Protein AF-A0AAU7QIR8-F1 (afdb_monomer_lite)

Sequence (376 aa):
MADLKSFVPMTGRGAFDVTHVDGTGFMTITVKVFANYENRPVEGVSWNRQDIMRFEAGAKAAVREHWDGKFFLVNRKKNPTPRVSVLFNVHFVTTRSEATVIMNVPRYSSAYGPGGLARCDSYVGLSQIDTGNIAAQSSAMVHSESTGLINVKLTEAGNVSRDERCRISALFLPLGLNAIALDPYGTLTPQLKVALANLSLRIKTGTPSRPLVPLIVKARYNTGMGASAGKVVKQMRAVRDQLIAFGVRNPVSVDPLPVNDLGLSNAGFIELECDLTFETRFDDDMWMNIFAHEYGHMLGLPDEYDAPPAPTDRSSKAIAINRFCAMCDVHKAAKPPMGMMTTSIMCKGRDILPCHMLPALEAIIRITNEEGWTVG

Organism: NCBI:txid3158582

Structure (mmCIF, N/CA/C/O backbone):
data_AF-A0AAU7QIR8-F1
#
_entry.id   AF-A0AAU7QIR8-F1
#
loop_
_atom_site.group_PDB
_atom_site.id
_atom_site.type_symbol
_atom_site.label_atom_id
_atom_site.label_alt_id
_atom_site.label_comp_id
_atom_site.label_asym_id
_atom_site.label_entity_id
_atom_site.label_seq_id
_atom_site.pdbx_PDB_ins_code
_atom_site.Cartn_x
_atom_site.Cartn_y
_atom_site.Cartn_z
_atom_site.occupancy
_atom_site.B_iso_or_equiv
_atom_site.auth_seq_id
_atom_site.auth_comp_id
_atom_site.auth_asym_id
_atom_site.auth_atom_id
_atom_site.pdbx_PDB_model_num
ATOM 1 N N . MET A 1 1 ? 5.326 -8.349 27.333 1.00 66.69 1 MET A N 1
ATOM 2 C CA . MET A 1 1 ? 4.210 -8.526 26.382 1.00 66.69 1 MET A CA 1
ATOM 3 C C . MET A 1 1 ? 3.103 -7.614 26.846 1.00 66.69 1 MET A C 1
ATOM 5 O O . MET A 1 1 ? 2.660 -7.761 27.978 1.00 66.69 1 MET A O 1
ATOM 9 N N . ALA A 1 2 ? 2.756 -6.631 26.029 1.00 81.00 2 ALA A N 1
ATOM 10 C CA . ALA A 1 2 ? 1.713 -5.666 26.323 1.00 81.00 2 ALA A CA 1
ATOM 11 C C . ALA A 1 2 ? 0.587 -5.836 25.307 1.00 81.00 2 ALA A C 1
ATOM 13 O O . ALA A 1 2 ? 0.845 -5.940 24.105 1.00 81.00 2 ALA A O 1
ATOM 14 N N . ASP A 1 3 ? -0.641 -5.858 25.816 1.00 87.38 3 ASP A N 1
ATOM 15 C CA . ASP A 1 3 ? -1.848 -6.053 25.027 1.00 87.38 3 ASP A CA 1
ATOM 16 C C . ASP A 1 3 ? -2.772 -4.841 25.181 1.00 87.38 3 ASP A C 1
ATOM 18 O O . ASP A 1 3 ? -3.132 -4.461 26.296 1.00 87.38 3 ASP A O 1
ATOM 22 N N . LEU A 1 4 ? -3.209 -4.272 24.059 1.00 88.50 4 LEU A N 1
ATOM 23 C CA . LEU A 1 4 ? -4.384 -3.405 24.008 1.00 88.50 4 LEU A CA 1
ATOM 24 C C . LEU A 1 4 ? -5.536 -4.206 23.416 1.00 88.50 4 LEU A C 1
ATOM 26 O O . LEU A 1 4 ? -5.425 -4.739 22.315 1.00 88.50 4 LEU A O 1
ATOM 30 N N . LYS A 1 5 ? -6.647 -4.299 24.140 1.00 88.75 5 LYS A N 1
ATOM 31 C CA . LYS A 1 5 ? -7.866 -4.946 23.647 1.00 88.75 5 LYS A CA 1
ATOM 32 C C . LYS A 1 5 ? -8.836 -3.895 23.137 1.00 88.75 5 LYS A C 1
ATOM 34 O O . LYS A 1 5 ? -8.987 -2.857 23.779 1.00 88.75 5 LYS A O 1
ATOM 39 N N . SER A 1 6 ? -9.477 -4.179 22.005 1.00 84.81 6 SER A N 1
ATOM 40 C CA . SER A 1 6 ? -10.502 -3.304 21.415 1.00 84.81 6 SER A CA 1
ATOM 41 C C . SER A 1 6 ? -10.032 -1.851 21.247 1.00 84.81 6 SER A C 1
ATOM 43 O O . SER A 1 6 ? -10.766 -0.910 21.547 1.00 84.81 6 SER A O 1
ATOM 45 N N . PHE A 1 7 ? -8.782 -1.652 20.823 1.00 88.50 7 PHE A N 1
ATOM 46 C CA . PHE A 1 7 ? -8.237 -0.323 20.589 1.00 88.50 7 PHE A CA 1
ATOM 47 C C . PHE A 1 7 ? -9.007 0.365 19.459 1.00 88.50 7 PHE A C 1
ATOM 49 O O . PHE A 1 7 ? -9.202 -0.213 18.389 1.00 88.50 7 PHE A O 1
ATOM 56 N N . VAL A 1 8 ? -9.411 1.609 19.713 1.00 87.06 8 VAL A N 1
ATOM 57 C CA . VAL A 1 8 ? -10.067 2.487 18.743 1.00 87.06 8 VAL A CA 1
ATOM 58 C C . VAL A 1 8 ? -9.131 3.671 18.479 1.00 87.06 8 VAL A C 1
ATOM 60 O O . VAL A 1 8 ? -8.804 4.388 19.433 1.00 87.06 8 VAL A O 1
ATOM 63 N N . PRO A 1 9 ? -8.683 3.883 17.230 1.00 85.94 9 PRO A N 1
ATOM 64 C CA . PRO A 1 9 ? -7.828 5.013 16.871 1.00 85.94 9 PRO A CA 1
ATOM 65 C C . PRO A 1 9 ? -8.576 6.353 16.948 1.00 85.94 9 PRO A C 1
ATOM 67 O O . PRO A 1 9 ? -9.805 6.398 17.047 1.00 85.94 9 PRO A O 1
ATOM 70 N N . MET A 1 10 ? -7.853 7.471 16.843 1.00 83.81 10 MET A N 1
ATOM 71 C CA . MET A 1 10 ? -8.402 8.840 16.914 1.00 83.81 10 MET A CA 1
ATOM 72 C C . MET A 1 10 ? -9.482 9.127 15.860 1.00 83.81 10 MET A C 1
ATOM 74 O O . MET A 1 10 ? -10.329 10.006 16.041 1.00 83.81 10 MET A O 1
ATOM 78 N N . THR A 1 11 ? -9.522 8.350 14.776 1.00 77.25 11 THR A N 1
ATOM 79 C CA . THR A 1 11 ? -10.623 8.397 13.803 1.00 77.25 11 THR A CA 1
ATOM 80 C C . THR A 1 11 ? -11.988 8.123 14.455 1.00 77.25 11 THR A C 1
ATOM 82 O O . THR A 1 11 ? -13.030 8.536 13.937 1.00 77.25 11 THR A O 1
ATOM 85 N N . GLY A 1 12 ? -12.002 7.472 15.623 1.00 74.94 12 GLY A N 1
ATOM 86 C CA . GLY A 1 12 ? -13.201 7.022 16.322 1.00 74.94 12 GLY A CA 1
ATOM 87 C C . GLY A 1 12 ? -13.949 5.939 15.547 1.00 74.94 12 GLY A C 1
ATOM 88 O O . GLY A 1 12 ? -15.155 5.788 15.733 1.00 74.94 12 GLY A O 1
ATOM 89 N N . ARG A 1 13 ? -13.246 5.253 14.638 1.00 74.12 13 ARG A N 1
ATOM 90 C CA . ARG A 1 13 ? -13.725 4.150 13.805 1.00 74.12 13 ARG A CA 1
ATOM 91 C C . ARG A 1 13 ? -12.711 3.017 13.819 1.00 74.12 13 ARG A C 1
ATOM 93 O O . ARG A 1 13 ? -11.522 3.253 14.002 1.00 74.12 13 ARG A O 1
ATOM 100 N N . GLY A 1 14 ? -13.189 1.811 13.534 1.00 74.31 14 GLY A N 1
ATOM 101 C CA . GLY A 1 14 ? -12.384 0.602 13.645 1.00 74.31 14 GLY A CA 1
ATOM 102 C C . GLY A 1 14 ? -12.238 0.141 15.093 1.00 74.31 14 GLY A C 1
ATOM 103 O O . GLY A 1 14 ? -12.478 0.898 16.033 1.00 74.31 14 GLY A O 1
ATOM 104 N N . ALA A 1 15 ? -11.893 -1.129 15.262 1.00 80.94 15 ALA A N 1
ATOM 105 C CA . ALA A 1 15 ? -11.642 -1.732 16.563 1.00 80.94 15 ALA A CA 1
ATOM 106 C C . ALA A 1 15 ? -10.760 -2.965 16.378 1.00 80.94 15 ALA A C 1
ATOM 108 O O . ALA A 1 15 ? -11.101 -3.870 15.613 1.00 80.94 15 ALA A O 1
ATOM 109 N N . PHE A 1 16 ? -9.625 -3.004 17.069 1.00 89.06 16 PHE A N 1
ATOM 110 C CA . PHE A 1 16 ? -8.694 -4.120 16.947 1.00 89.06 16 PHE A CA 1
ATOM 111 C C . PHE A 1 16 ? -7.899 -4.361 18.224 1.00 89.06 16 PHE A C 1
ATOM 113 O O . PHE A 1 16 ? -7.647 -3.459 19.020 1.00 89.06 16 PHE A O 1
ATOM 120 N N . ASP A 1 17 ? -7.493 -5.609 18.417 1.00 91.81 17 ASP A N 1
ATOM 121 C CA . ASP A 1 17 ? -6.538 -5.962 19.454 1.00 91.81 17 ASP A CA 1
ATOM 122 C C . ASP A 1 17 ? -5.122 -5.694 18.948 1.00 91.81 17 ASP A C 1
ATOM 124 O O . ASP A 1 17 ? -4.817 -5.895 17.770 1.00 91.81 17 ASP A O 1
ATOM 128 N N . VAL A 1 18 ? -4.241 -5.299 19.855 1.00 93.88 18 VAL A N 1
ATOM 129 C CA . VAL A 1 18 ? -2.826 -5.105 19.578 1.00 93.88 18 VAL A CA 1
ATOM 130 C C . VAL A 1 18 ? -2.017 -5.868 20.599 1.00 93.88 18 VAL A C 1
ATOM 132 O O . VAL A 1 18 ? -2.213 -5.690 21.797 1.00 93.88 18 VAL A O 1
ATOM 135 N N . THR A 1 19 ? -1.088 -6.679 20.117 1.00 94.19 19 THR A N 1
ATOM 136 C CA . THR A 1 19 ? -0.117 -7.388 20.945 1.00 94.19 19 THR A CA 1
ATOM 137 C C . THR A 1 19 ? 1.276 -6.948 20.533 1.00 94.19 19 THR A C 1
ATOM 139 O O . THR A 1 19 ? 1.659 -7.073 19.369 1.00 94.19 19 THR A O 1
ATOM 142 N N . HIS A 1 20 ? 2.046 -6.441 21.490 1.00 90.06 20 HIS A N 1
ATOM 143 C CA . HIS A 1 20 ? 3.440 -6.061 21.297 1.00 90.06 20 HIS A CA 1
ATOM 144 C C . HIS A 1 20 ? 4.324 -6.814 22.288 1.00 90.06 20 HIS A C 1
ATOM 146 O O . HIS A 1 20 ? 4.060 -6.859 23.496 1.00 90.06 20 HIS A O 1
ATOM 152 N N . VAL A 1 21 ? 5.395 -7.417 21.779 1.00 82.19 21 VAL A N 1
ATOM 153 C CA . VAL A 1 21 ? 6.392 -8.086 22.612 1.00 82.19 21 VAL A CA 1
ATOM 154 C C . VAL A 1 21 ? 7.698 -7.317 22.493 1.00 82.19 21 VAL A C 1
ATOM 156 O O . VAL A 1 21 ? 8.381 -7.393 21.470 1.00 82.19 21 VAL A O 1
ATOM 159 N N . ASP A 1 22 ? 8.041 -6.581 23.550 1.00 78.50 22 ASP A N 1
ATOM 160 C CA . ASP A 1 22 ? 9.278 -5.803 23.610 1.00 78.50 22 ASP A CA 1
ATOM 161 C C . ASP A 1 22 ? 10.494 -6.668 23.260 1.00 78.50 22 ASP A C 1
ATOM 163 O O . ASP A 1 22 ? 10.603 -7.825 23.669 1.00 78.50 22 ASP A O 1
ATOM 167 N N . GLY A 1 23 ? 11.404 -6.108 22.464 1.00 75.12 23 GLY A N 1
ATOM 168 C CA . GLY A 1 23 ? 12.628 -6.788 22.034 1.00 75.12 23 GLY A CA 1
ATOM 169 C C . GLY A 1 23 ? 12.464 -7.777 20.875 1.00 75.12 23 GLY A C 1
ATOM 170 O O . GLY A 1 23 ? 13.468 -8.150 20.279 1.00 75.12 23 GLY A O 1
ATOM 171 N N . THR A 1 24 ? 11.240 -8.160 20.488 1.00 80.56 24 THR A N 1
ATOM 172 C CA . THR A 1 24 ? 11.031 -9.035 19.313 1.00 80.56 24 THR A CA 1
ATOM 173 C C . THR A 1 24 ? 11.074 -8.280 17.988 1.00 80.56 24 THR A C 1
ATOM 175 O O . THR A 1 24 ? 11.325 -8.879 16.949 1.00 80.56 24 THR A O 1
ATOM 178 N N . GLY A 1 25 ? 10.826 -6.966 18.015 1.00 87.25 25 GLY A N 1
ATOM 179 C CA . GLY A 1 25 ? 10.686 -6.157 16.804 1.00 87.25 25 GLY A CA 1
ATOM 180 C C . GLY A 1 25 ? 9.365 -6.387 16.065 1.00 87.25 25 GLY A C 1
ATOM 181 O O . GLY A 1 25 ? 9.260 -6.008 14.899 1.00 87.25 25 GLY A O 1
ATOM 182 N N . PHE A 1 26 ? 8.361 -6.984 16.719 1.00 91.00 26 PHE A N 1
ATOM 183 C CA . PHE A 1 26 ? 7.050 -7.243 16.127 1.00 91.00 26 PHE A CA 1
ATOM 184 C C . PHE A 1 26 ? 5.901 -6.714 16.988 1.00 91.00 26 PHE A C 1
ATOM 186 O O . PHE A 1 26 ? 5.868 -6.861 18.212 1.00 91.00 26 PHE A O 1
ATOM 193 N N . MET A 1 27 ? 4.919 -6.142 16.301 1.00 93.31 27 MET A N 1
ATOM 194 C CA . MET A 1 27 ? 3.587 -5.842 16.807 1.00 93.31 27 MET A CA 1
ATOM 195 C C . MET A 1 27 ? 2.583 -6.595 15.939 1.00 93.31 27 MET A C 1
ATOM 197 O O . MET A 1 27 ? 2.715 -6.614 14.720 1.00 93.31 27 MET A O 1
ATOM 201 N N . THR A 1 28 ? 1.563 -7.189 16.551 1.00 94.69 28 THR A N 1
ATOM 202 C CA . THR A 1 28 ? 0.447 -7.807 15.830 1.00 94.69 28 THR A CA 1
ATOM 203 C C . THR A 1 28 ? -0.824 -7.011 16.061 1.00 94.69 28 THR A C 1
ATOM 205 O O . THR A 1 28 ? -1.205 -6.790 17.209 1.00 94.69 28 THR A O 1
ATOM 208 N N . ILE A 1 29 ? -1.494 -6.629 14.978 1.00 94.88 29 ILE A N 1
ATOM 209 C CA . ILE A 1 29 ? -2.848 -6.079 14.976 1.00 94.88 29 ILE A CA 1
ATOM 210 C C . ILE A 1 29 ? -3.807 -7.200 14.596 1.00 94.88 29 ILE A C 1
ATOM 212 O O . ILE A 1 29 ? -3.641 -7.832 13.557 1.00 94.88 29 ILE A O 1
ATOM 216 N N . THR A 1 30 ? -4.807 -7.458 15.435 1.00 94.44 30 THR A N 1
ATOM 217 C CA . THR A 1 30 ? -5.841 -8.463 15.174 1.00 94.44 30 THR A CA 1
ATOM 218 C C . THR A 1 30 ? -7.220 -7.825 15.160 1.00 94.44 30 THR A C 1
ATOM 220 O O . THR A 1 30 ? -7.732 -7.408 16.200 1.00 94.44 30 THR A O 1
ATOM 223 N N . VAL A 1 31 ? -7.854 -7.824 13.992 1.00 88.81 31 VAL A N 1
ATOM 224 C CA . VAL A 1 31 ? -9.273 -7.489 13.854 1.00 88.81 31 VAL A CA 1
ATOM 225 C C . VAL A 1 31 ? -10.102 -8.751 14.079 1.00 88.81 31 VAL A C 1
ATOM 227 O O . VAL A 1 31 ? -9.843 -9.793 13.470 1.00 88.81 31 VAL A O 1
ATOM 230 N N . LYS A 1 32 ? -11.116 -8.668 14.943 1.00 85.56 32 LYS A N 1
ATOM 231 C CA . LYS A 1 32 ? -12.091 -9.748 15.146 1.00 85.56 32 LYS A CA 1
ATOM 232 C C . LYS A 1 32 ? -13.277 -9.536 14.216 1.00 85.56 32 LYS A C 1
ATOM 234 O O . LYS A 1 32 ? -13.872 -8.463 14.234 1.00 85.56 32 LYS A O 1
ATOM 239 N N . VAL A 1 33 ? -13.625 -10.552 13.431 1.00 80.31 33 VAL A N 1
ATOM 240 C CA . VAL A 1 33 ? -14.685 -10.482 12.418 1.00 80.31 33 VAL A CA 1
ATOM 241 C C . VAL A 1 33 ? -15.738 -11.548 12.688 1.00 80.31 33 VAL A C 1
ATOM 243 O O . VAL A 1 33 ? -15.442 -12.738 12.684 1.00 80.31 33 VAL A O 1
ATOM 246 N N . PHE A 1 34 ? -16.982 -11.131 12.881 1.00 76.81 34 PHE A N 1
ATOM 247 C CA . PHE A 1 34 ? -18.143 -12.003 12.808 1.00 76.81 34 PHE A CA 1
ATOM 248 C C . PHE A 1 34 ? -18.667 -11.972 11.372 1.00 76.81 34 PHE A C 1
ATOM 250 O O . PHE A 1 34 ? -19.216 -10.962 10.926 1.00 76.81 34 PHE A O 1
ATOM 257 N N . ALA A 1 35 ? -18.494 -13.077 10.651 1.00 74.06 35 ALA A N 1
ATOM 258 C CA . ALA A 1 35 ? -18.990 -13.227 9.290 1.00 74.06 35 ALA A CA 1
ATOM 259 C C . ALA A 1 35 ? -20.377 -13.887 9.293 1.00 74.06 35 ALA A C 1
ATOM 261 O O . ALA A 1 35 ? -20.546 -15.025 9.730 1.00 74.06 35 ALA A O 1
ATOM 262 N N . ASN A 1 36 ? -21.377 -13.170 8.791 1.00 70.69 36 ASN A N 1
ATOM 263 C CA . ASN A 1 36 ? -22.710 -13.681 8.523 1.00 70.69 36 ASN A CA 1
ATOM 264 C C . ASN A 1 36 ? -22.767 -14.215 7.085 1.00 70.69 36 ASN A C 1
ATOM 266 O O . ASN A 1 36 ? -22.886 -13.449 6.129 1.00 70.69 36 ASN A O 1
ATOM 270 N N . TYR A 1 37 ? -22.645 -15.531 6.934 1.00 71.25 37 TYR A N 1
ATOM 271 C CA . TYR A 1 37 ? -22.670 -16.205 5.638 1.00 71.25 37 TYR A CA 1
ATOM 272 C C . TYR A 1 37 ? -24.111 -16.343 5.135 1.00 71.25 37 TYR A C 1
ATOM 274 O O . TYR A 1 37 ? -24.857 -17.224 5.565 1.00 71.25 37 TYR A O 1
ATOM 282 N N . GLU A 1 38 ? -24.515 -15.457 4.226 1.00 66.06 38 GLU A N 1
ATOM 283 C CA . GLU A 1 38 ? -25.890 -15.383 3.736 1.00 66.06 38 GLU A CA 1
ATOM 284 C C . GLU A 1 38 ? -26.108 -16.340 2.558 1.00 66.06 38 GLU A C 1
ATOM 286 O O . GLU A 1 38 ? -25.481 -16.221 1.501 1.00 66.06 38 GLU A O 1
ATOM 291 N N . ASN A 1 39 ? -27.049 -17.270 2.724 1.00 61.50 39 ASN A N 1
ATOM 292 C CA . ASN A 1 39 ? -27.546 -18.115 1.643 1.00 61.50 39 ASN A CA 1
ATOM 293 C C . ASN A 1 39 ? -28.691 -17.386 0.941 1.00 61.50 39 ASN A C 1
ATOM 295 O O . ASN A 1 39 ? -29.742 -17.179 1.547 1.00 61.50 39 ASN A O 1
ATOM 299 N N . ARG A 1 40 ? -28.507 -17.001 -0.326 1.00 56.00 40 ARG A N 1
ATOM 300 C CA . ARG A 1 40 ? -29.568 -16.368 -1.119 1.00 56.00 40 ARG A CA 1
ATOM 301 C C . ARG A 1 40 ? -30.321 -17.443 -1.917 1.00 56.00 40 ARG A C 1
ATOM 303 O O . ARG A 1 40 ? -29.748 -18.012 -2.843 1.00 56.00 40 ARG A O 1
ATOM 310 N N . PRO A 1 41 ? -31.599 -17.737 -1.589 1.00 46.28 41 PRO A N 1
ATOM 311 C CA . PRO A 1 41 ? -32.333 -18.872 -2.166 1.00 46.28 41 PRO A CA 1
ATOM 312 C C . PRO A 1 41 ? -32.530 -18.797 -3.684 1.00 46.28 41 PRO A C 1
ATOM 314 O O . PRO A 1 41 ? -32.703 -19.825 -4.330 1.00 46.28 41 PRO A O 1
ATOM 317 N N . VAL A 1 42 ? -32.504 -17.585 -4.247 1.00 47.56 42 VAL A N 1
ATOM 318 C CA . VAL A 1 42 ? -32.841 -17.299 -5.651 1.00 47.56 42 VAL A CA 1
ATOM 319 C C . VAL A 1 42 ? -31.830 -17.904 -6.637 1.00 47.56 42 VAL A C 1
ATOM 321 O O . VAL A 1 42 ? -32.161 -18.103 -7.799 1.00 47.56 42 VAL A O 1
ATOM 324 N N . GLU A 1 43 ? -30.626 -18.259 -6.180 1.00 52.97 43 GLU A N 1
ATOM 325 C CA . GLU A 1 43 ? -29.536 -18.719 -7.055 1.00 52.97 43 GLU A CA 1
ATOM 326 C C . GLU A 1 43 ? -29.113 -20.176 -6.822 1.00 52.97 43 GLU A C 1
ATOM 328 O O . GLU A 1 43 ? -28.181 -20.661 -7.458 1.00 52.97 43 GLU A O 1
ATOM 333 N N . GLY A 1 44 ? -29.781 -20.904 -5.917 1.00 54.03 44 GLY A N 1
ATOM 334 C CA . GLY A 1 44 ? -29.492 -22.323 -5.670 1.00 54.03 44 GLY A CA 1
ATOM 335 C C . GLY A 1 44 ? -28.090 -22.613 -5.110 1.00 54.03 44 GLY A C 1
ATOM 336 O O . GLY A 1 44 ? -27.675 -23.771 -5.080 1.00 54.03 44 GLY A O 1
ATOM 337 N N . VAL A 1 45 ? -27.359 -21.590 -4.650 1.00 55.38 45 VAL A N 1
ATOM 338 C CA . VAL A 1 45 ? -26.015 -21.725 -4.076 1.00 55.38 45 VAL A CA 1
ATOM 339 C C . VAL A 1 45 ? -26.046 -21.406 -2.584 1.00 55.38 45 VAL A C 1
ATOM 341 O O . VAL A 1 45 ? -26.493 -20.340 -2.169 1.00 55.38 45 VAL A O 1
ATOM 344 N N . SER A 1 46 ? -25.531 -22.319 -1.764 1.00 64.38 46 SER A N 1
ATOM 345 C CA . SER A 1 46 ? -25.418 -22.150 -0.311 1.00 64.38 46 SER A CA 1
ATOM 346 C C . SER A 1 46 ? -23.969 -22.247 0.142 1.00 64.38 46 SER A C 1
ATOM 348 O O . SER A 1 46 ? -23.214 -23.079 -0.366 1.00 64.38 46 SER A O 1
ATOM 350 N N . TRP A 1 47 ? -23.561 -21.448 1.123 1.00 66.38 47 TRP A N 1
ATOM 351 C CA . TRP A 1 47 ? -22.317 -21.655 1.855 1.00 66.38 47 TRP A CA 1
ATOM 352 C C . TRP A 1 47 ? -22.294 -23.052 2.470 1.00 66.38 47 TRP A C 1
ATOM 354 O O . TRP A 1 47 ? -23.213 -23.460 3.178 1.00 66.38 47 TRP A O 1
ATOM 364 N N . ASN A 1 48 ? -21.220 -23.783 2.200 1.00 71.88 48 ASN A N 1
ATOM 365 C CA . ASN A 1 48 ? -20.893 -24.999 2.926 1.00 71.88 48 ASN A CA 1
ATOM 366 C C . ASN A 1 48 ? -19.618 -24.758 3.742 1.00 71.88 48 ASN A C 1
ATOM 368 O O . ASN A 1 48 ? -18.903 -23.772 3.549 1.00 71.88 48 ASN A O 1
ATOM 372 N N . ARG A 1 49 ? -19.318 -25.681 4.656 1.00 78.44 49 ARG A N 1
ATOM 373 C CA . ARG A 1 49 ? -18.174 -25.546 5.563 1.00 78.44 49 ARG A CA 1
ATOM 374 C C . ARG A 1 49 ? -16.831 -25.451 4.834 1.00 78.44 49 ARG A C 1
ATOM 376 O O . ARG A 1 49 ? -15.967 -24.705 5.282 1.00 78.44 49 ARG A O 1
ATOM 383 N N . GLN A 1 50 ? -16.645 -26.192 3.741 1.00 72.38 50 GLN A N 1
ATOM 384 C CA . GLN A 1 50 ? -15.390 -26.164 2.984 1.00 72.38 50 GLN A CA 1
ATOM 385 C C . GLN A 1 50 ? -15.179 -24.803 2.320 1.00 72.38 50 GLN A C 1
ATOM 387 O O . GLN A 1 50 ? -14.077 -24.264 2.368 1.00 72.38 50 GLN A O 1
ATOM 392 N N . ASP A 1 51 ? -16.238 -24.226 1.760 1.00 65.12 51 ASP A N 1
ATOM 393 C CA . ASP A 1 51 ? -16.178 -22.921 1.114 1.00 65.12 51 ASP A CA 1
ATOM 394 C C . ASP A 1 51 ? -15.957 -21.801 2.132 1.00 65.12 51 ASP A C 1
ATOM 396 O O . ASP A 1 51 ? -15.118 -20.938 1.891 1.00 65.12 51 ASP A O 1
ATOM 400 N N . ILE A 1 52 ? -16.606 -21.861 3.303 1.00 72.75 52 ILE A N 1
ATOM 401 C CA . ILE A 1 52 ? -16.337 -20.938 4.420 1.00 72.75 52 ILE A CA 1
ATOM 402 C C . ILE A 1 52 ? -14.856 -20.996 4.811 1.00 72.75 52 ILE A C 1
ATOM 404 O O . ILE A 1 52 ? -14.185 -19.970 4.859 1.00 72.75 52 ILE A O 1
ATOM 408 N N . MET A 1 53 ? -14.312 -22.198 5.031 1.00 74.00 53 MET A N 1
ATOM 409 C CA . MET A 1 53 ? -12.902 -22.358 5.403 1.00 74.00 53 MET A CA 1
ATOM 410 C C . MET A 1 53 ? -11.950 -21.811 4.334 1.00 74.00 53 MET A C 1
ATOM 412 O O . MET A 1 53 ? -10.942 -21.194 4.675 1.00 74.00 53 MET A O 1
ATOM 416 N N . ARG A 1 54 ? -12.258 -22.023 3.048 1.00 68.75 54 ARG A N 1
ATOM 417 C CA . ARG A 1 54 ? -11.471 -21.480 1.930 1.00 68.75 54 ARG A CA 1
ATOM 418 C C . ARG A 1 54 ? -11.528 -19.957 1.888 1.00 68.75 54 ARG A C 1
ATOM 420 O O . ARG A 1 54 ? -10.481 -19.330 1.747 1.00 68.75 54 ARG A O 1
ATOM 427 N N . PHE A 1 55 ? -12.717 -19.380 2.052 1.00 71.25 55 PHE A N 1
ATOM 428 C CA . PHE A 1 55 ? -12.907 -17.935 2.115 1.00 71.25 55 PHE A CA 1
ATOM 429 C C . PHE A 1 55 ? -12.105 -17.326 3.268 1.00 71.25 55 PHE A C 1
ATOM 431 O O . PHE A 1 55 ? -11.282 -16.447 3.040 1.00 71.25 55 PHE A O 1
ATOM 438 N N . GLU A 1 56 ? -12.263 -17.838 4.491 1.00 78.19 56 GLU A N 1
ATOM 439 C CA . GLU A 1 56 ? -11.549 -17.318 5.661 1.00 78.19 56 GLU A CA 1
ATOM 440 C C . GLU A 1 56 ? -10.027 -17.454 5.533 1.00 78.19 56 GLU A C 1
ATOM 442 O O . GLU A 1 56 ? -9.283 -16.566 5.956 1.00 78.19 56 GLU A O 1
ATOM 447 N N . ALA A 1 57 ? -9.548 -18.563 4.959 1.00 76.00 57 ALA A N 1
ATOM 448 C CA . ALA A 1 57 ? -8.127 -18.779 4.719 1.00 76.00 57 ALA A CA 1
ATOM 449 C C . ALA A 1 57 ? -7.567 -17.775 3.704 1.00 76.00 57 ALA A C 1
ATOM 451 O O . ALA A 1 57 ? -6.541 -17.150 3.975 1.00 76.00 57 ALA A O 1
ATOM 452 N N . GLY A 1 58 ? -8.241 -17.581 2.569 1.00 70.19 58 GLY A N 1
ATOM 453 C CA . GLY A 1 58 ? -7.776 -16.624 1.572 1.00 70.19 58 GLY A CA 1
ATOM 454 C C . GLY A 1 58 ? -7.980 -15.164 2.001 1.00 70.19 58 GLY A C 1
ATOM 455 O O . GLY A 1 58 ? -7.130 -14.343 1.694 1.00 70.19 58 GLY A O 1
ATOM 456 N N . ALA A 1 59 ? -8.988 -14.842 2.821 1.00 73.56 59 ALA A N 1
ATOM 457 C CA . ALA A 1 59 ? -9.142 -13.515 3.427 1.00 73.56 59 ALA A CA 1
ATOM 458 C C . ALA A 1 59 ? -7.950 -13.166 4.338 1.00 73.56 59 ALA A C 1
ATOM 460 O O . ALA A 1 59 ? -7.375 -12.082 4.251 1.00 73.56 59 ALA A O 1
ATOM 461 N N . LYS A 1 60 ? -7.518 -14.120 5.177 1.00 83.75 60 LYS A N 1
ATOM 462 C CA . LYS A 1 60 ? -6.300 -13.976 5.993 1.00 83.75 60 LYS A CA 1
ATOM 463 C C . LYS A 1 60 ? -5.050 -13.833 5.126 1.00 83.75 60 LYS A C 1
ATOM 465 O O . LYS A 1 60 ? -4.195 -13.013 5.443 1.00 83.75 60 LYS A O 1
ATOM 470 N N . ALA A 1 61 ? -4.932 -14.633 4.066 1.00 78.31 61 ALA A N 1
ATOM 471 C CA . ALA A 1 61 ? -3.798 -14.560 3.148 1.00 78.31 61 ALA A CA 1
ATOM 472 C C .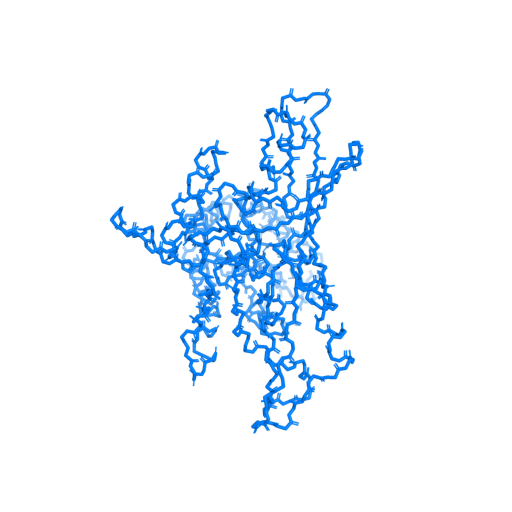 ALA A 1 61 ? -3.731 -13.195 2.448 1.00 78.31 61 ALA A C 1
ATOM 474 O O . ALA A 1 61 ? -2.670 -12.583 2.443 1.00 78.31 61 ALA A O 1
ATOM 475 N N . ALA A 1 62 ? -4.870 -12.689 1.972 1.00 73.19 62 ALA A N 1
ATOM 476 C CA . ALA A 1 62 ? -4.989 -11.394 1.315 1.00 73.19 62 ALA A CA 1
ATOM 477 C C . ALA A 1 62 ? -4.550 -10.239 2.221 1.00 73.19 62 ALA A C 1
ATOM 479 O O . ALA A 1 62 ? -3.779 -9.378 1.808 1.00 73.19 62 ALA A O 1
ATOM 480 N N . VAL A 1 63 ? -4.991 -10.234 3.487 1.00 83.88 63 VAL A N 1
ATOM 481 C CA . VAL A 1 63 ? -4.552 -9.207 4.442 1.00 83.88 63 VAL A CA 1
ATOM 482 C C . VAL A 1 63 ? -3.041 -9.255 4.629 1.00 83.88 63 VAL A C 1
ATOM 484 O O . VAL A 1 63 ? -2.396 -8.217 4.547 1.00 83.88 63 VAL A O 1
ATOM 487 N N . ARG A 1 64 ? -2.457 -10.439 4.822 1.00 86.62 64 ARG A N 1
ATOM 488 C CA . ARG A 1 64 ? -1.004 -10.559 5.005 1.00 86.62 64 ARG A CA 1
ATOM 489 C C . ARG A 1 64 ? -0.228 -10.120 3.768 1.00 86.62 64 ARG A C 1
ATOM 491 O O . ARG A 1 64 ? 0.737 -9.377 3.887 1.00 86.62 64 ARG A O 1
ATOM 498 N N . GLU A 1 65 ? -0.653 -10.551 2.586 1.00 82.44 65 GLU A N 1
ATOM 499 C CA . GLU A 1 65 ? -0.002 -10.213 1.318 1.00 82.44 65 GLU A CA 1
ATOM 500 C C . GLU A 1 65 ? 0.048 -8.695 1.077 1.00 82.44 65 GLU A C 1
ATOM 502 O O . GLU A 1 65 ? 1.082 -8.139 0.664 1.00 82.44 65 GLU A O 1
ATOM 507 N N . HIS A 1 66 ? -1.056 -8.015 1.387 1.00 77.06 66 HIS A N 1
ATOM 508 C CA . HIS A 1 66 ? -1.212 -6.597 1.091 1.00 77.06 66 HIS A CA 1
ATOM 509 C C . HIS A 1 66 ? -0.682 -5.714 2.212 1.00 77.06 66 HIS A C 1
ATOM 511 O O . HIS A 1 66 ? -0.053 -4.704 1.917 1.00 77.06 66 HIS A O 1
ATOM 517 N N . TRP A 1 67 ? -0.867 -6.091 3.476 1.00 88.19 67 TRP A N 1
ATOM 518 C CA . TRP A 1 67 ? -0.572 -5.226 4.620 1.00 88.19 67 TRP A CA 1
ATOM 519 C C . TRP A 1 67 ? 0.769 -5.506 5.304 1.00 88.19 67 TRP A C 1
ATOM 521 O O . TRP A 1 67 ? 1.426 -4.561 5.752 1.00 88.19 67 TRP A O 1
ATOM 531 N N . ASP A 1 68 ? 1.213 -6.764 5.384 1.00 89.31 68 ASP A N 1
ATOM 532 C CA . ASP A 1 68 ? 2.400 -7.097 6.176 1.00 89.31 68 ASP A CA 1
ATOM 533 C C . ASP A 1 68 ? 3.683 -6.547 5.543 1.00 89.31 68 ASP A C 1
ATOM 535 O O . ASP A 1 68 ? 3.908 -6.595 4.330 1.00 89.31 68 ASP A O 1
ATOM 539 N N . GLY A 1 69 ? 4.569 -6.030 6.398 1.00 79.25 69 GLY A N 1
ATOM 540 C CA . GLY A 1 69 ? 5.943 -5.684 6.025 1.00 79.25 69 GLY A CA 1
ATOM 541 C C . GLY A 1 69 ? 6.101 -4.515 5.047 1.00 79.25 69 GLY A C 1
ATOM 542 O O . GLY A 1 69 ? 7.229 -4.242 4.637 1.00 79.25 69 GLY A O 1
ATOM 543 N N . LYS A 1 70 ? 5.022 -3.804 4.682 1.00 83.69 70 LYS A N 1
ATOM 544 C CA . LYS A 1 70 ? 5.100 -2.633 3.786 1.00 83.69 70 LYS A CA 1
ATOM 545 C C . LYS A 1 70 ? 5.784 -1.438 4.446 1.00 83.69 70 LYS A C 1
ATOM 547 O O . LYS A 1 70 ? 6.524 -0.713 3.790 1.00 83.69 70 LYS A O 1
ATOM 552 N N . PHE A 1 71 ? 5.567 -1.272 5.748 1.00 87.62 71 PHE A N 1
ATOM 553 C CA . PHE A 1 71 ? 6.140 -0.208 6.567 1.00 87.62 71 PHE A CA 1
ATOM 554 C C . PHE A 1 71 ? 6.540 -0.740 7.940 1.00 87.62 71 PHE A C 1
ATOM 556 O O . PHE A 1 71 ? 6.133 -1.825 8.364 1.00 87.62 71 PHE A O 1
ATOM 563 N N . PHE A 1 72 ? 7.327 0.052 8.656 1.00 91.88 72 PHE A N 1
ATOM 564 C CA . PHE A 1 72 ? 7.752 -0.237 10.020 1.00 91.88 72 PHE A CA 1
ATOM 565 C C . PHE A 1 72 ? 7.555 0.987 10.909 1.00 91.88 72 PHE A C 1
ATOM 567 O O . PHE A 1 72 ? 7.574 2.123 10.448 1.00 91.88 72 PHE A O 1
ATOM 574 N N . LEU A 1 73 ? 7.374 0.755 12.204 1.00 94.25 73 LEU A N 1
ATOM 575 C CA . LEU A 1 73 ? 7.328 1.807 13.211 1.00 94.25 73 LEU A CA 1
ATOM 576 C C . LEU A 1 73 ? 8.722 1.950 13.818 1.00 94.25 73 LEU A C 1
ATOM 578 O O . LEU A 1 73 ? 9.351 0.956 14.181 1.00 94.25 73 LEU A O 1
ATOM 582 N N . VAL A 1 74 ? 9.227 3.178 13.912 1.00 94.00 74 VAL A N 1
ATOM 583 C CA . VAL A 1 74 ? 10.566 3.468 14.445 1.00 94.00 74 VAL A CA 1
ATOM 584 C C . VAL A 1 74 ? 10.513 4.523 15.530 1.00 94.00 74 VAL A C 1
ATOM 586 O O . VAL A 1 74 ? 9.983 5.611 15.300 1.00 94.00 74 VAL A O 1
ATOM 589 N N . ASN A 1 75 ? 11.105 4.230 16.692 1.00 93.31 75 ASN A N 1
ATOM 590 C CA . ASN A 1 75 ? 11.264 5.222 17.753 1.00 93.31 75 ASN A CA 1
ATOM 591 C C . ASN A 1 75 ? 12.613 5.933 17.620 1.00 93.31 75 ASN A C 1
ATOM 593 O O . ASN A 1 75 ? 13.640 5.474 18.122 1.00 93.31 75 ASN A O 1
ATOM 597 N N . ARG A 1 76 ? 12.601 7.091 16.956 1.00 91.88 76 ARG A N 1
ATOM 598 C CA . ARG A 1 76 ? 13.814 7.871 16.654 1.00 91.88 76 ARG A CA 1
ATOM 599 C C . ARG A 1 76 ? 14.411 8.581 17.872 1.00 91.88 76 ARG A C 1
ATOM 601 O O . ARG A 1 76 ? 15.526 9.079 17.779 1.00 91.88 76 ARG A O 1
ATOM 608 N N . LYS A 1 77 ? 13.694 8.638 19.000 1.00 91.62 77 LYS A N 1
ATOM 609 C CA . LYS A 1 77 ? 14.198 9.219 20.256 1.00 91.62 77 LYS A CA 1
ATOM 610 C C . LYS A 1 77 ? 15.012 8.219 21.090 1.00 91.62 77 LYS A C 1
ATOM 612 O O . LYS A 1 77 ? 15.592 8.614 22.097 1.00 91.62 77 LYS A O 1
ATOM 617 N N . LYS A 1 78 ? 15.077 6.944 20.689 1.00 88.06 78 LYS A N 1
ATOM 618 C CA . LYS A 1 78 ? 15.812 5.888 21.397 1.00 88.06 78 LYS A CA 1
ATOM 619 C C . LYS A 1 78 ? 17.078 5.453 20.661 1.00 88.06 78 LYS A C 1
ATOM 621 O O . LYS A 1 78 ? 17.137 5.467 19.430 1.00 88.06 78 LYS A O 1
ATOM 626 N N . ASN A 1 79 ? 18.072 5.030 21.445 1.00 84.44 79 ASN A N 1
ATOM 627 C CA . ASN A 1 79 ? 19.326 4.457 20.969 1.00 84.44 79 ASN A CA 1
ATOM 628 C C . ASN A 1 79 ? 19.607 3.119 21.695 1.00 84.44 79 ASN A C 1
ATOM 630 O O . ASN A 1 79 ? 19.698 3.135 22.924 1.00 84.44 79 ASN A O 1
ATOM 634 N N . PRO A 1 80 ? 19.741 1.982 20.984 1.00 86.25 80 PRO A N 1
ATOM 635 C CA . PRO A 1 80 ? 19.538 1.832 19.539 1.00 86.25 80 PRO A CA 1
ATOM 636 C C . PRO A 1 80 ? 18.095 2.161 19.141 1.00 86.25 80 PRO A C 1
ATOM 638 O O . PRO A 1 80 ? 17.183 1.966 19.940 1.00 86.25 80 PRO A O 1
ATOM 641 N N . THR A 1 81 ? 17.892 2.682 17.925 1.00 87.06 81 THR A N 1
ATOM 642 C CA . THR A 1 81 ? 16.559 3.013 17.393 1.00 87.06 81 THR A CA 1
ATOM 643 C C . THR A 1 81 ? 15.743 1.731 17.229 1.00 87.06 81 THR A C 1
ATOM 645 O O . THR A 1 81 ? 16.044 0.937 16.333 1.00 87.06 81 THR A O 1
ATOM 648 N N . PRO A 1 82 ? 14.712 1.502 18.062 1.00 89.31 82 PRO A N 1
ATOM 649 C CA . PRO A 1 82 ? 13.858 0.338 17.936 1.00 89.31 82 PRO A CA 1
ATOM 650 C C . PRO A 1 82 ? 13.088 0.416 16.622 1.00 89.31 82 PRO A C 1
ATOM 652 O O . PRO A 1 82 ? 12.570 1.476 16.259 1.00 89.31 82 PRO A O 1
ATOM 655 N N . ARG A 1 83 ? 12.994 -0.721 15.935 1.00 92.19 83 ARG A N 1
ATOM 656 C CA . ARG A 1 83 ? 12.196 -0.902 14.725 1.00 92.19 83 ARG A CA 1
ATOM 657 C C . ARG A 1 83 ? 11.202 -2.026 14.965 1.00 92.19 83 ARG A C 1
ATOM 659 O O . ARG A 1 83 ? 11.598 -3.115 15.371 1.00 92.19 83 ARG A O 1
ATOM 666 N N . VAL A 1 84 ? 9.932 -1.751 14.699 1.00 93.00 84 VAL A N 1
ATOM 667 C CA . VAL A 1 84 ? 8.831 -2.691 14.893 1.00 93.00 84 VAL A CA 1
ATOM 668 C C . VAL A 1 84 ? 8.120 -2.911 13.568 1.00 93.00 84 VAL A C 1
ATOM 670 O O . VAL A 1 84 ? 7.619 -1.969 12.955 1.00 93.00 84 VAL A O 1
ATOM 673 N N . SER A 1 85 ? 8.091 -4.160 13.120 1.00 92.56 85 SER A N 1
ATOM 674 C CA . SER A 1 85 ? 7.272 -4.589 11.989 1.00 92.56 85 SER A CA 1
ATOM 675 C C . SER A 1 85 ? 5.857 -4.863 12.481 1.00 92.56 85 SER A C 1
ATOM 677 O O . SER A 1 85 ? 5.672 -5.492 13.525 1.00 92.56 85 SER A O 1
ATOM 679 N N . VAL A 1 86 ? 4.862 -4.392 11.736 1.00 93.56 86 VAL A N 1
ATOM 680 C CA . VAL A 1 86 ? 3.453 -4.622 12.060 1.00 93.56 86 VAL A CA 1
ATOM 681 C C . VAL A 1 86 ? 2.950 -5.794 11.230 1.00 93.56 86 VAL A C 1
ATOM 683 O O . VAL A 1 86 ? 3.118 -5.810 10.012 1.00 93.56 86 VAL A O 1
ATOM 686 N N . LEU A 1 87 ? 2.366 -6.773 11.913 1.00 93.69 87 LEU A N 1
ATOM 687 C CA . LEU A 1 87 ? 1.707 -7.929 11.323 1.00 93.69 87 LEU A CA 1
ATOM 688 C C . LEU A 1 87 ? 0.200 -7.756 11.477 1.00 93.69 87 LEU A C 1
ATOM 690 O O . LEU A 1 87 ? -0.289 -7.501 12.580 1.00 93.69 87 LEU A O 1
ATOM 694 N N . PHE A 1 88 ? -0.534 -7.899 10.386 1.00 94.38 88 PHE A N 1
ATOM 695 C CA . PHE A 1 88 ? -1.971 -7.708 10.327 1.00 94.38 88 PHE A CA 1
ATOM 696 C C . PHE A 1 88 ? -2.673 -9.057 10.245 1.00 94.38 88 PHE A C 1
ATOM 698 O O . PHE A 1 88 ? -2.327 -9.945 9.465 1.00 94.38 88 PHE A O 1
ATOM 705 N N . ASN A 1 89 ? -3.670 -9.232 11.102 1.00 93.94 89 ASN A N 1
ATOM 706 C CA . ASN A 1 89 ? -4.336 -10.505 11.272 1.00 93.94 89 ASN A CA 1
ATOM 707 C C . ASN A 1 89 ? -5.848 -10.335 11.375 1.00 93.94 89 ASN A C 1
ATOM 709 O O . ASN A 1 89 ? -6.369 -9.400 11.984 1.00 93.94 89 ASN A O 1
ATOM 713 N N . VAL A 1 90 ? -6.550 -11.318 10.824 1.00 89.31 90 VAL A N 1
ATOM 714 C CA . VAL A 1 90 ? -8.005 -11.427 10.889 1.00 89.31 90 VAL A CA 1
ATOM 715 C C . VAL A 1 90 ? -8.347 -12.649 11.716 1.00 89.31 90 VAL A C 1
ATOM 717 O O . VAL A 1 90 ? -7.910 -13.765 11.418 1.00 89.31 90 VAL A O 1
ATOM 720 N N . HIS A 1 91 ? -9.163 -12.453 12.742 1.00 92.25 91 HIS A N 1
ATOM 721 C CA . HIS A 1 91 ? -9.699 -13.532 13.550 1.00 92.25 91 HIS A CA 1
ATOM 722 C C . HIS A 1 91 ? -11.209 -13.629 13.347 1.00 92.25 91 HIS A C 1
ATOM 724 O O . HIS A 1 91 ? -11.966 -12.815 13.871 1.00 92.25 91 HIS A O 1
ATOM 730 N N . PHE A 1 92 ? -11.642 -14.639 12.594 1.00 87.69 92 PHE A N 1
ATOM 731 C CA . PHE A 1 92 ? -13.060 -14.956 12.468 1.00 87.69 92 PHE A CA 1
ATOM 732 C C . PHE A 1 92 ? -13.587 -15.536 13.778 1.00 87.69 92 PHE A C 1
ATOM 734 O O . PHE A 1 92 ? -13.034 -16.506 14.296 1.00 87.69 92 PHE A O 1
ATOM 741 N N . VAL A 1 93 ? -14.639 -14.925 14.312 1.00 87.25 93 VAL A N 1
ATOM 742 C CA . VAL A 1 93 ? -15.291 -15.326 15.559 1.00 87.25 93 VAL A CA 1
ATOM 743 C C . VAL A 1 93 ? -16.710 -15.806 15.283 1.00 87.25 93 VAL A C 1
ATOM 745 O O . VAL A 1 93 ? -17.384 -15.339 14.367 1.00 87.25 93 VAL A O 1
ATOM 748 N N . THR A 1 94 ? -17.176 -16.745 16.101 1.00 86.06 94 THR A N 1
ATOM 749 C CA . THR A 1 94 ? -18.510 -17.349 15.971 1.00 86.06 94 THR A CA 1
ATOM 750 C C . THR A 1 94 ? -19.589 -16.600 16.748 1.00 86.06 94 THR A C 1
ATOM 752 O O . THR A 1 94 ? -20.771 -16.889 16.579 1.00 86.06 94 THR A O 1
ATOM 755 N N . THR A 1 95 ? -19.207 -15.645 17.597 1.00 79.62 95 THR A N 1
ATOM 756 C CA . THR A 1 95 ? -20.117 -14.852 18.428 1.00 79.62 95 THR A CA 1
ATOM 757 C C . THR A 1 95 ? -19.883 -13.363 18.204 1.00 79.62 95 THR A C 1
ATOM 759 O O . THR A 1 95 ? -18.747 -12.902 18.107 1.00 79.62 95 THR A O 1
ATOM 762 N N . ARG A 1 96 ? -20.978 -12.601 18.105 1.00 78.31 96 ARG A N 1
ATOM 763 C CA . ARG A 1 96 ? -20.929 -11.136 18.023 1.00 78.31 96 ARG A CA 1
ATOM 764 C C . ARG A 1 96 ? -20.559 -10.547 19.384 1.00 78.31 96 ARG A C 1
ATOM 766 O O . ARG A 1 96 ? -20.962 -11.071 20.420 1.00 78.31 96 ARG A O 1
ATOM 773 N N . SER A 1 97 ? -19.829 -9.438 19.368 1.00 66.94 97 SER A N 1
ATOM 774 C CA . SER A 1 97 ? -19.565 -8.597 20.538 1.00 66.94 97 SER A CA 1
ATOM 775 C C . SER A 1 97 ? -19.325 -7.153 20.100 1.00 66.94 97 SER A C 1
ATOM 777 O O . SER A 1 97 ? -19.100 -6.901 18.917 1.00 66.94 97 SER A O 1
ATOM 779 N N . GLU A 1 98 ? -19.307 -6.223 21.053 1.00 64.44 98 GLU A N 1
ATOM 780 C CA . GLU A 1 98 ? -19.037 -4.790 20.826 1.00 64.44 98 GLU A CA 1
ATOM 781 C C . GLU A 1 98 ? -17.666 -4.543 20.163 1.00 64.44 98 GLU A C 1
ATOM 783 O O . GLU A 1 98 ? -17.461 -3.568 19.447 1.00 64.44 98 GLU A O 1
ATOM 788 N N . ALA A 1 99 ? -16.719 -5.465 20.367 1.00 64.44 99 ALA A N 1
ATOM 789 C CA . ALA A 1 99 ? -15.363 -5.416 19.821 1.00 64.44 99 ALA A CA 1
ATOM 790 C C . ALA A 1 99 ? -15.207 -6.151 18.478 1.00 64.44 99 ALA A C 1
ATOM 792 O O . ALA A 1 99 ? -14.084 -6.353 18.012 1.00 64.44 99 ALA A O 1
ATOM 793 N N . THR A 1 100 ? -16.308 -6.629 17.897 1.00 65.81 100 THR A N 1
ATOM 794 C CA . THR A 1 100 ? -16.291 -7.459 16.694 1.00 65.81 100 THR A CA 1
ATOM 795 C C . THR A 1 100 ? -16.841 -6.691 15.503 1.00 65.81 100 THR A C 1
ATOM 797 O O . THR A 1 100 ? -17.927 -6.120 15.556 1.00 65.81 100 THR A O 1
ATOM 800 N N . VAL A 1 101 ? -16.115 -6.733 14.391 1.00 69.94 101 VAL A N 1
ATOM 801 C CA . VAL A 1 101 ? -16.602 -6.242 13.105 1.00 69.94 101 VAL A CA 1
ATOM 802 C C . VAL A 1 101 ? -17.623 -7.226 12.549 1.00 69.94 101 VAL A C 1
ATOM 804 O O . VAL A 1 101 ? -17.339 -8.416 12.437 1.00 69.94 101 VAL A O 1
ATOM 807 N N . ILE A 1 102 ? -18.799 -6.738 12.168 1.00 64.88 102 ILE A N 1
ATOM 808 C CA . ILE A 1 102 ? -19.823 -7.552 11.512 1.00 64.88 102 ILE A CA 1
ATOM 809 C C . ILE A 1 102 ? -19.654 -7.422 9.999 1.00 64.88 102 ILE A C 1
ATOM 811 O O . ILE A 1 102 ? -19.587 -6.314 9.472 1.00 64.88 102 ILE A O 1
ATOM 815 N N . MET A 1 103 ? -19.602 -8.561 9.311 1.00 65.38 103 MET A N 1
ATOM 816 C CA . MET A 1 103 ? -19.504 -8.644 7.857 1.00 65.38 103 MET A CA 1
ATOM 817 C C . MET A 1 103 ? -20.584 -9.579 7.324 1.00 65.38 103 MET A C 1
ATOM 819 O O . MET A 1 103 ? -20.651 -10.733 7.737 1.00 65.38 103 MET A O 1
ATOM 823 N N . ASN A 1 1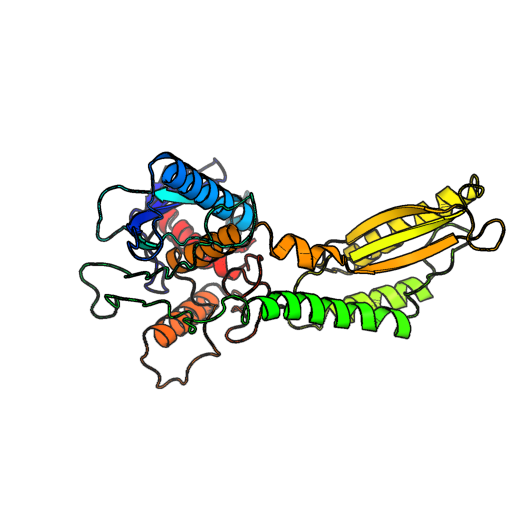04 ? -21.395 -9.114 6.379 1.00 61.09 104 ASN A N 1
ATOM 824 C CA . ASN A 1 104 ? -22.307 -9.981 5.634 1.00 61.09 104 ASN A CA 1
ATOM 825 C C . ASN A 1 104 ? -21.602 -10.508 4.380 1.00 61.09 104 ASN A C 1
ATOM 827 O O . ASN A 1 104 ? -20.997 -9.739 3.635 1.00 61.09 104 ASN A O 1
ATOM 831 N N . VAL A 1 105 ? -21.667 -11.821 4.158 1.00 59.78 105 VAL A N 1
ATOM 832 C CA . VAL A 1 105 ? -20.990 -12.505 3.049 1.00 59.78 105 VAL A CA 1
ATOM 833 C C . VAL A 1 105 ? -22.032 -13.236 2.199 1.00 59.78 105 VAL A C 1
ATOM 835 O O . VAL A 1 105 ? -22.291 -14.425 2.416 1.00 59.78 105 VAL A O 1
ATOM 838 N N . PRO A 1 106 ? -22.686 -12.544 1.256 1.00 56.94 106 PRO A N 1
ATOM 839 C CA . PRO A 1 106 ? -23.617 -13.186 0.338 1.00 56.94 106 PRO A CA 1
ATOM 840 C C . PRO A 1 106 ? -22.883 -14.113 -0.638 1.00 56.94 106 PRO A C 1
ATOM 842 O O . PRO A 1 106 ? -21.789 -13.798 -1.108 1.00 56.94 106 PRO A O 1
ATOM 845 N N . ARG A 1 107 ? -23.496 -15.259 -0.957 1.00 52.47 107 ARG A N 1
ATOM 846 C CA . ARG A 1 107 ? -23.026 -16.161 -2.018 1.00 52.47 107 ARG A CA 1
ATOM 847 C C . ARG A 1 107 ? -23.861 -15.994 -3.285 1.00 52.47 107 ARG A C 1
ATOM 849 O O . ARG A 1 107 ? -25.084 -16.066 -3.206 1.00 52.47 107 ARG A O 1
ATOM 856 N N . TYR A 1 108 ? -23.185 -15.854 -4.426 1.00 48.59 108 TYR A N 1
ATOM 857 C CA . TYR A 1 108 ? -23.797 -15.775 -5.756 1.00 48.59 108 TYR A CA 1
ATOM 858 C C . TYR A 1 108 ? -23.311 -16.914 -6.672 1.00 48.59 108 TYR A C 1
ATOM 860 O O . TYR A 1 108 ? -22.183 -17.401 -6.539 1.00 48.59 108 TYR A O 1
ATOM 868 N N . SER A 1 109 ? -24.164 -17.343 -7.601 1.00 40.44 109 SER A N 1
ATOM 869 C CA . SER A 1 109 ? -23.843 -18.196 -8.749 1.00 40.44 109 SER A CA 1
ATOM 870 C C . SER A 1 109 ? -23.179 -17.353 -9.843 1.00 40.44 109 SER A C 1
ATOM 872 O O . SER A 1 109 ? -23.711 -16.324 -10.245 1.00 40.44 109 SER A O 1
ATOM 874 N N . SER A 1 110 ? -22.017 -17.754 -10.364 1.00 40.06 110 SER A N 1
ATOM 875 C CA . SER A 1 110 ? -21.479 -17.137 -11.583 1.00 40.06 110 SER A CA 1
ATOM 876 C C . SER A 1 110 ? -21.683 -18.059 -12.786 1.00 40.06 110 SER A C 1
ATOM 878 O O . SER A 1 110 ? -21.304 -19.226 -12.770 1.00 40.06 110 SER A O 1
ATOM 880 N N . ALA A 1 111 ? -22.235 -17.508 -13.870 1.00 31.19 111 ALA A N 1
ATOM 881 C CA . ALA A 1 111 ? -22.372 -18.161 -15.175 1.00 31.19 111 ALA A CA 1
ATOM 882 C C . ALA A 1 111 ? -21.059 -18.197 -15.994 1.00 31.19 111 ALA A C 1
ATOM 884 O O . ALA A 1 111 ? -21.092 -18.381 -17.207 1.00 31.19 111 ALA A O 1
ATOM 885 N N . TYR A 1 112 ? -19.894 -18.008 -15.366 1.00 32.41 112 TYR A N 1
ATOM 886 C CA . TYR A 1 112 ? -18.609 -17.909 -16.064 1.00 32.41 112 TYR A CA 1
ATOM 887 C C . TYR A 1 112 ? -17.538 -18.786 -15.408 1.00 32.41 112 TYR A C 1
ATOM 889 O O . TYR A 1 112 ? -16.849 -18.358 -14.488 1.00 32.41 112 TYR A O 1
ATOM 897 N N . GLY A 1 113 ? -17.383 -19.993 -15.959 1.00 29.70 113 GLY A N 1
ATOM 898 C CA . GLY A 1 113 ? -16.102 -20.696 -16.059 1.00 29.70 113 GLY A CA 1
ATOM 899 C C . GLY A 1 113 ? -15.612 -21.507 -14.844 1.00 29.70 113 GLY A C 1
ATOM 900 O O . GLY A 1 113 ? -15.883 -21.171 -13.690 1.00 29.70 113 GLY A O 1
ATOM 901 N N . PRO A 1 114 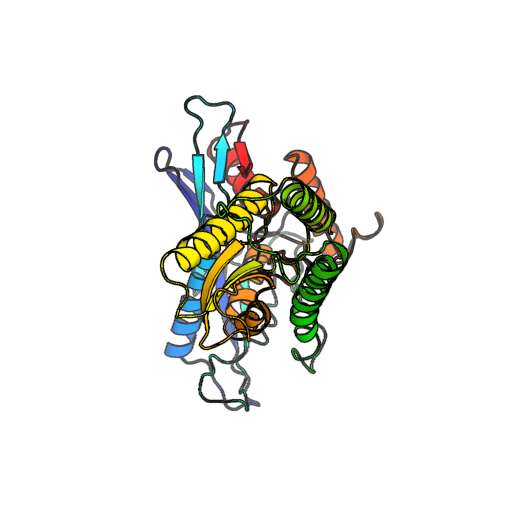? -14.857 -22.597 -15.092 1.00 25.95 114 PRO A N 1
ATOM 902 C CA . PRO A 1 114 ? -14.433 -23.551 -14.074 1.00 25.95 114 PRO A CA 1
ATOM 903 C C . PRO A 1 114 ? -13.194 -23.035 -13.328 1.00 25.95 114 PRO A C 1
ATOM 905 O O . PRO A 1 114 ? -12.059 -23.366 -13.648 1.00 25.95 114 PRO A O 1
ATOM 908 N N . GLY A 1 115 ? -13.433 -22.198 -12.326 1.00 29.42 115 GLY A N 1
ATOM 909 C CA . GLY A 1 115 ? -12.419 -21.726 -11.373 1.00 29.42 115 GLY A CA 1
ATOM 910 C C . GLY A 1 115 ? -13.002 -20.933 -10.199 1.00 29.42 115 GLY A C 1
ATOM 911 O O . GLY A 1 115 ? -12.260 -20.441 -9.356 1.00 29.42 115 GLY A O 1
ATOM 912 N N . GLY A 1 116 ? -14.333 -20.804 -10.145 1.00 30.02 116 GLY A N 1
ATOM 913 C CA . GLY A 1 116 ? -15.051 -19.904 -9.254 1.00 30.02 116 GLY A CA 1
ATOM 914 C C . GLY A 1 116 ? -14.890 -20.230 -7.772 1.00 30.02 116 GLY A C 1
ATOM 915 O O . GLY A 1 116 ? -15.695 -20.958 -7.192 1.00 30.02 116 GLY A O 1
ATOM 916 N N . LEU A 1 117 ? -13.946 -19.555 -7.118 1.00 33.03 117 LEU A N 1
ATOM 917 C CA . LEU A 1 117 ? -14.323 -18.890 -5.877 1.00 33.03 117 LEU A CA 1
ATOM 918 C C . LEU A 1 117 ? -15.402 -17.876 -6.264 1.00 33.03 117 LEU A C 1
ATOM 920 O O . LEU A 1 117 ? -15.160 -16.967 -7.056 1.00 33.03 117 LEU A O 1
ATOM 924 N N . ALA A 1 118 ? -16.623 -18.144 -5.799 1.00 35.16 118 ALA A N 1
ATOM 925 C CA . ALA A 1 118 ? -17.801 -17.324 -6.030 1.00 35.16 118 ALA A CA 1
ATOM 926 C C . ALA A 1 118 ? -17.434 -15.845 -5.875 1.00 35.16 118 ALA A C 1
ATOM 928 O O . ALA A 1 118 ? -16.820 -15.470 -4.872 1.00 35.16 118 ALA A O 1
ATOM 929 N N . ARG A 1 119 ? -17.783 -15.020 -6.871 1.00 34.44 119 ARG A N 1
ATOM 930 C CA . ARG A 1 119 ? -17.638 -13.569 -6.749 1.00 34.44 119 ARG A CA 1
ATOM 931 C C . ARG A 1 119 ? -18.332 -13.160 -5.453 1.00 34.44 119 ARG A C 1
ATOM 933 O O . ARG A 1 119 ? -19.536 -13.351 -5.295 1.00 34.44 119 ARG A O 1
ATOM 940 N N . CYS A 1 120 ? -17.553 -12.649 -4.510 1.00 31.05 120 CYS A N 1
ATOM 941 C CA . CYS A 1 120 ? -18.112 -11.849 -3.445 1.00 31.05 120 CYS A CA 1
ATOM 942 C C . CYS A 1 120 ? -18.508 -10.530 -4.106 1.00 31.05 120 CYS A C 1
ATOM 944 O O . CYS A 1 120 ? -17.684 -9.626 -4.205 1.00 31.05 120 CYS A O 1
ATOM 946 N N . ASP A 1 121 ? -19.764 -10.400 -4.540 1.00 31.83 121 ASP A N 1
ATOM 947 C CA . ASP A 1 121 ? -20.399 -9.080 -4.562 1.00 31.83 121 ASP A CA 1
ATOM 948 C C . ASP A 1 121 ? -20.635 -8.743 -3.090 1.00 31.83 121 ASP A C 1
ATOM 950 O O . ASP A 1 121 ? -21.736 -8.866 -2.543 1.00 31.83 121 ASP A O 1
ATOM 954 N N . SER A 1 122 ? -19.545 -8.481 -2.377 1.00 29.42 122 SER A N 1
ATOM 955 C CA . SER A 1 122 ? -19.602 -8.198 -0.966 1.00 29.42 122 SER A CA 1
ATOM 956 C C . SER A 1 122 ? -20.150 -6.792 -0.835 1.00 29.42 122 SER A C 1
ATOM 958 O O . SER A 1 122 ? -19.426 -5.803 -0.846 1.00 29.42 122 SER A O 1
ATOM 960 N N . TYR A 1 123 ? -21.463 -6.724 -0.654 1.00 30.30 123 TYR A N 1
ATOM 961 C CA . TYR A 1 123 ? -22.016 -5.799 0.313 1.00 30.30 123 TYR A CA 1
ATOM 962 C C . TYR A 1 123 ? -21.390 -6.148 1.669 1.00 30.30 123 TYR A C 1
ATOM 964 O O . TYR A 1 123 ? -22.002 -6.848 2.477 1.00 30.30 123 TYR A O 1
ATOM 972 N N . VAL A 1 124 ? -20.160 -5.688 1.929 1.00 32.56 124 VAL A N 1
ATOM 973 C CA . VAL A 1 124 ? -19.649 -5.623 3.297 1.00 32.56 124 VAL A CA 1
ATOM 974 C C . VAL A 1 124 ? -20.414 -4.486 3.954 1.00 32.56 124 VAL A C 1
ATOM 976 O O . VAL A 1 124 ? -19.969 -3.352 4.042 1.00 32.56 124 VAL A O 1
ATOM 979 N N . GLY A 1 125 ? -21.642 -4.777 4.375 1.00 32.25 125 GLY A N 1
ATOM 980 C CA . GLY A 1 125 ? -22.335 -3.925 5.320 1.00 32.25 125 GLY A CA 1
ATOM 981 C C . GLY A 1 125 ? -21.557 -3.975 6.625 1.00 32.25 125 GLY A C 1
ATOM 982 O O . GLY A 1 125 ? -21.823 -4.844 7.451 1.00 32.25 125 GLY A O 1
ATOM 983 N N . LEU A 1 126 ? -20.580 -3.085 6.796 1.00 32.78 126 LEU A N 1
ATOM 984 C CA . LEU A 1 126 ? -19.946 -2.842 8.081 1.00 32.78 126 LEU A CA 1
ATOM 985 C C . LEU A 1 126 ? -20.995 -2.144 8.955 1.00 32.78 126 LEU A C 1
ATOM 987 O O . LEU A 1 126 ? -21.020 -0.921 9.072 1.00 32.78 126 LEU A O 1
ATOM 991 N N . SER A 1 127 ? -21.910 -2.894 9.572 1.00 33.34 127 SER A N 1
ATOM 992 C CA . SER A 1 127 ? -22.642 -2.373 10.728 1.00 33.34 127 SER A CA 1
ATOM 993 C C . SER A 1 127 ? -21.609 -2.213 11.847 1.00 33.34 127 SER A C 1
ATOM 995 O O . SER A 1 127 ? -21.332 -3.153 12.595 1.00 33.34 127 SER A O 1
ATOM 997 N N . GLN A 1 128 ? -20.924 -1.067 11.860 1.00 35.66 128 GLN A N 1
ATOM 998 C CA . GLN A 1 128 ? -19.921 -0.744 12.860 1.00 35.66 128 GLN A CA 1
ATOM 999 C C . GLN A 1 128 ? -20.630 -0.558 14.198 1.00 35.66 128 GLN A C 1
ATOM 1001 O O . GLN A 1 128 ? -21.403 0.379 14.354 1.00 35.66 128 GLN A O 1
ATOM 1006 N N . ILE A 1 129 ? -20.253 -1.419 15.145 1.00 32.38 129 ILE A N 1
ATOM 1007 C CA . ILE A 1 129 ? -20.414 -1.253 16.589 1.00 32.38 129 ILE A CA 1
ATOM 1008 C C . ILE A 1 129 ? -2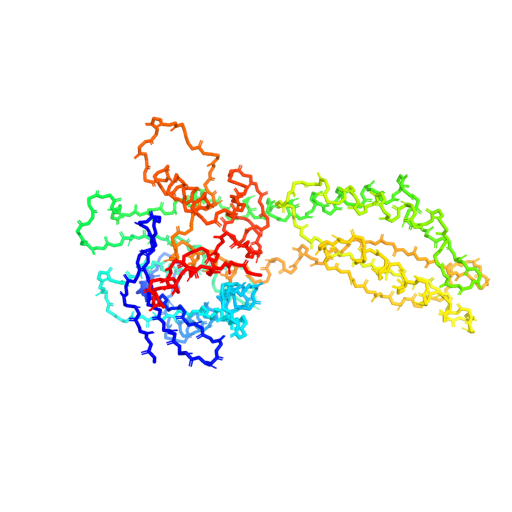1.881 -1.308 17.021 1.00 32.38 129 ILE A C 1
ATOM 1010 O O . ILE A 1 129 ? -22.601 -0.312 16.992 1.00 32.38 129 ILE A O 1
ATOM 1014 N N . ASP A 1 130 ? -22.302 -2.484 17.488 1.00 30.67 130 ASP A N 1
ATOM 1015 C CA . ASP A 1 130 ? -23.393 -2.500 18.451 1.00 30.67 130 ASP A CA 1
ATOM 1016 C C . ASP A 1 130 ? -22.839 -2.016 19.796 1.00 30.67 130 ASP A C 1
ATOM 1018 O O . ASP A 1 130 ? -21.765 -2.454 20.212 1.00 30.67 130 ASP A O 1
ATOM 1022 N N . THR A 1 131 ? -23.634 -1.142 20.412 1.00 35.44 131 THR A N 1
ATOM 1023 C CA . THR A 1 131 ? -23.552 -0.521 21.744 1.00 35.44 131 THR A CA 1
ATOM 1024 C C . THR A 1 131 ? -22.706 0.765 21.938 1.00 35.44 131 THR A C 1
ATOM 1026 O O . THR A 1 131 ? -21.482 0.833 21.858 1.00 35.44 131 THR A O 1
ATOM 1029 N N . GLY A 1 132 ? -23.416 1.850 22.280 1.00 29.94 132 GLY A N 1
ATOM 1030 C CA . GLY A 1 132 ? -22.900 2.961 23.096 1.00 29.94 132 GLY A CA 1
ATOM 1031 C C . GLY A 1 132 ? -22.523 4.270 22.393 1.00 29.94 132 GLY A C 1
ATOM 1032 O O . GLY A 1 132 ? -22.564 5.322 23.029 1.00 29.94 132 GLY A O 1
ATOM 1033 N N . ASN A 1 133 ? -22.197 4.261 21.099 1.00 35.72 133 ASN A N 1
ATOM 1034 C CA . ASN A 1 133 ? -21.840 5.480 20.367 1.00 35.72 133 ASN A CA 1
ATOM 1035 C C . ASN A 1 133 ? -23.005 5.947 19.481 1.00 35.72 133 ASN A C 1
ATOM 1037 O O . ASN A 1 133 ? -23.268 5.348 18.446 1.00 35.72 133 ASN A O 1
ATOM 1041 N N . ILE A 1 134 ? -23.663 7.056 19.840 1.00 32.41 134 ILE A N 1
ATOM 1042 C CA . ILE A 1 134 ? -24.771 7.666 19.065 1.00 32.41 134 ILE A CA 1
ATOM 1043 C C . ILE A 1 134 ? -24.345 8.056 17.627 1.00 32.41 134 ILE A C 1
ATOM 1045 O O . ILE A 1 134 ? -25.195 8.268 16.766 1.00 32.41 134 ILE A O 1
ATOM 1049 N N . ALA A 1 135 ? -23.037 8.114 17.333 1.00 32.81 135 ALA A N 1
ATOM 1050 C CA . ALA A 1 135 ? -22.500 8.355 15.991 1.00 32.81 135 ALA A CA 1
ATOM 1051 C C . ALA A 1 135 ? -22.122 7.077 15.207 1.00 32.81 135 ALA A C 1
ATOM 1053 O O . ALA A 1 135 ? -21.751 7.182 14.033 1.00 32.81 135 ALA A O 1
ATOM 1054 N N . ALA A 1 136 ? -22.191 5.889 15.820 1.00 29.58 136 ALA A N 1
ATOM 1055 C CA . ALA A 1 136 ? -22.020 4.618 15.123 1.00 29.58 136 ALA A CA 1
ATOM 1056 C C . ALA A 1 136 ? -23.312 4.300 14.359 1.00 29.58 136 ALA A C 1
ATOM 1058 O O . ALA A 1 136 ? -24.372 4.092 14.946 1.00 29.58 136 ALA A O 1
ATOM 1059 N N . GLN A 1 137 ? -23.251 4.339 13.027 1.00 29.36 137 GLN A N 1
ATOM 1060 C CA . GLN A 1 137 ? -24.393 3.950 12.208 1.00 29.36 137 GLN A CA 1
ATOM 1061 C C . GLN A 1 137 ? -24.588 2.433 12.306 1.00 29.36 137 GLN A C 1
ATOM 1063 O O . GLN A 1 137 ? -23.694 1.665 11.958 1.00 29.36 137 GLN A O 1
ATOM 1068 N N . SER A 1 138 ? -25.800 2.020 12.687 1.00 25.61 138 SER A N 1
ATOM 1069 C CA . SER A 1 138 ? -26.275 0.624 12.714 1.00 25.61 138 SER A CA 1
ATOM 1070 C C . SER A 1 138 ? -26.221 -0.075 11.350 1.00 25.61 138 SER A C 1
ATOM 1072 O O . SER A 1 138 ? -26.370 -1.289 11.243 1.00 25.61 138 SER A O 1
ATOM 1074 N N . SER A 1 139 ? -25.969 0.686 10.292 1.00 27.50 139 SER A N 1
ATOM 1075 C CA . SER A 1 139 ? -25.584 0.195 8.984 1.00 27.50 139 SER A CA 1
ATOM 1076 C C . SER A 1 139 ? -24.703 1.253 8.326 1.00 27.50 139 SER A C 1
ATOM 1078 O O . SER A 1 139 ? -25.199 2.260 7.827 1.00 27.50 139 SER A O 1
ATOM 1080 N N . ALA A 1 140 ? -23.388 1.033 8.254 1.00 27.81 140 ALA A N 1
ATOM 1081 C CA . ALA A 1 140 ? -22.726 1.471 7.036 1.00 27.81 140 ALA A CA 1
ATOM 1082 C C . ALA A 1 140 ? -23.196 0.474 5.974 1.00 27.81 140 ALA A C 1
ATOM 1084 O O . ALA A 1 140 ? -22.602 -0.583 5.773 1.00 27.81 140 ALA A O 1
ATOM 1085 N N . MET A 1 141 ? -24.344 0.752 5.351 1.00 25.70 141 MET A N 1
ATOM 1086 C CA . MET A 1 141 ? -24.603 0.173 4.043 1.00 25.70 141 MET A CA 1
ATOM 1087 C C . MET A 1 141 ? -23.490 0.699 3.143 1.00 25.70 141 MET A C 1
ATOM 1089 O O . MET A 1 141 ? -23.511 1.860 2.731 1.00 25.70 141 MET A O 1
ATOM 1093 N N . VAL A 1 142 ? -22.501 -0.149 2.867 1.00 29.38 142 VAL A N 1
ATOM 1094 C CA . VAL A 1 142 ? -21.593 0.056 1.745 1.00 29.38 142 VAL A CA 1
ATOM 1095 C C . VAL A 1 142 ? -22.447 -0.120 0.495 1.00 29.38 142 VAL A C 1
ATOM 1097 O O . VAL A 1 142 ? -22.619 -1.209 -0.046 1.00 29.38 142 VAL A O 1
ATOM 1100 N N . HIS A 1 143 ? -23.080 0.975 0.076 1.00 26.56 143 HIS A N 1
ATOM 1101 C CA . HIS A 1 143 ? -23.559 1.127 -1.284 1.00 26.56 143 HIS A CA 1
ATOM 1102 C C . HIS A 1 143 ? -22.321 1.211 -2.179 1.00 26.56 143 HIS A C 1
ATOM 1104 O O . HIS A 1 143 ? -21.853 2.287 -2.542 1.00 26.56 143 HIS A O 1
ATOM 1110 N N . SER A 1 144 ? -21.833 0.051 -2.610 1.00 29.45 144 SER A N 1
ATOM 1111 C CA . SER A 1 144 ? -21.479 -0.073 -4.014 1.00 29.45 144 SER A CA 1
ATOM 1112 C C . SER A 1 144 ? -22.777 0.185 -4.784 1.00 29.45 144 SER A C 1
ATOM 1114 O O . SER A 1 144 ? -23.589 -0.719 -4.975 1.00 29.45 144 SER A O 1
ATOM 1116 N N . GLU A 1 145 ? -23.065 1.438 -5.146 1.00 23.39 145 GLU A N 1
ATOM 1117 C CA . GLU A 1 145 ? -24.077 1.702 -6.168 1.00 23.39 145 GLU A CA 1
ATOM 1118 C C . GLU A 1 145 ? -23.653 0.971 -7.441 1.00 23.39 145 GLU A C 1
ATOM 1120 O O . GLU A 1 145 ? -22.754 1.402 -8.164 1.00 23.39 145 GLU A O 1
ATOM 1125 N N . SER A 1 146 ? -24.208 -0.213 -7.646 1.00 24.72 146 SER A N 1
ATOM 1126 C CA . SER A 1 146 ? -25.092 -0.527 -8.764 1.00 24.72 146 SER A CA 1
ATOM 1127 C C . SER A 1 146 ? -25.436 -2.011 -8.678 1.00 24.72 146 SER A C 1
ATOM 1129 O O . SER A 1 146 ? -24.586 -2.888 -8.796 1.00 24.72 146 SER A O 1
ATOM 1131 N N . THR A 1 147 ? -26.722 -2.293 -8.505 1.00 24.12 147 THR A N 1
ATOM 1132 C CA . THR A 1 147 ? -27.382 -3.592 -8.707 1.00 24.12 147 THR A CA 1
ATOM 1133 C C . THR A 1 147 ? -27.386 -4.003 -10.190 1.00 24.12 147 THR A C 1
ATOM 1135 O O . THR A 1 147 ? -28.346 -4.550 -10.721 1.00 24.12 147 THR A O 1
ATOM 1138 N N . GLY A 1 148 ? -26.286 -3.728 -10.879 1.00 23.81 148 GLY A N 1
ATOM 1139 C CA . GLY A 1 148 ? -26.071 -3.958 -12.290 1.00 23.81 148 GLY A CA 1
ATOM 1140 C C . GLY A 1 148 ? -24.633 -3.586 -12.606 1.00 23.81 148 GLY A C 1
ATOM 1141 O O . GLY A 1 148 ? -24.319 -2.412 -12.730 1.00 23.81 148 GLY A O 1
ATOM 1142 N N . LEU A 1 149 ? -23.789 -4.607 -12.762 1.00 27.83 149 LEU A N 1
ATOM 1143 C CA . LEU A 1 149 ? -22.435 -4.521 -13.312 1.00 27.83 149 LEU A CA 1
ATOM 1144 C C . LEU A 1 149 ? -21.363 -3.909 -12.379 1.00 27.83 149 LEU A C 1
ATOM 1146 O O . LEU A 1 149 ? -20.831 -2.829 -12.628 1.00 27.83 149 LEU A O 1
ATOM 1150 N N . ILE A 1 150 ? -20.830 -4.743 -11.474 1.00 31.45 150 ILE A N 1
ATOM 1151 C CA . ILE A 1 150 ? -19.406 -4.683 -11.057 1.00 31.45 150 ILE A CA 1
ATOM 1152 C C . ILE A 1 150 ? -18.462 -4.605 -12.282 1.00 31.45 150 ILE A C 1
ATOM 1154 O O . ILE A 1 150 ? -17.354 -4.081 -12.197 1.00 31.45 150 ILE A O 1
ATOM 1158 N N . ASN A 1 151 ? -18.943 -5.025 -13.458 1.00 27.75 151 ASN A N 1
ATOM 1159 C CA . ASN A 1 151 ? -18.275 -4.858 -14.744 1.00 27.75 151 ASN A CA 1
ATOM 1160 C C . ASN A 1 151 ? -18.063 -3.400 -15.202 1.00 27.75 151 ASN A C 1
ATOM 1162 O O . ASN A 1 151 ? -17.311 -3.245 -16.150 1.00 27.75 151 ASN A O 1
ATOM 1166 N N . VAL A 1 152 ? -18.687 -2.359 -14.622 1.00 25.25 152 VAL A N 1
ATOM 1167 C CA . VAL A 1 152 ? -18.502 -0.958 -15.090 1.00 25.25 152 VAL A CA 1
ATOM 1168 C C . VAL A 1 152 ? -17.478 -0.181 -14.243 1.00 25.25 152 VAL A C 1
ATOM 1170 O O . VAL A 1 152 ? -16.648 0.530 -14.805 1.00 25.25 152 VAL A O 1
ATOM 1173 N N . LYS A 1 153 ? -17.438 -0.373 -12.914 1.00 30.62 153 LYS A N 1
ATOM 1174 C CA . LYS A 1 153 ? -16.535 0.369 -11.996 1.00 30.62 153 LYS A CA 1
ATOM 1175 C C . LYS A 1 153 ? -15.113 -0.208 -11.859 1.00 30.62 153 LYS A C 1
ATOM 1177 O O . LYS A 1 153 ? -14.239 0.464 -11.321 1.00 30.62 153 LYS A O 1
ATOM 1182 N N . LEU A 1 154 ? -14.855 -1.437 -12.317 1.00 36.03 154 LEU A N 1
ATOM 1183 C CA . LEU A 1 154 ? -13.522 -2.076 -12.269 1.00 36.03 154 LEU A CA 1
ATOM 1184 C C . LEU A 1 154 ? -12.829 -2.154 -13.634 1.00 36.03 154 LEU A C 1
ATOM 1186 O O . LEU A 1 154 ? -11.599 -2.139 -13.680 1.00 36.03 154 LEU A O 1
ATOM 1190 N N . THR A 1 155 ? -13.583 -2.049 -14.737 1.00 35.38 155 THR A N 1
ATOM 1191 C CA . THR A 1 155 ? -13.034 -1.524 -15.998 1.00 35.38 155 THR A CA 1
ATOM 1192 C C . THR A 1 155 ? -12.340 -0.189 -15.764 1.00 35.38 155 THR A C 1
ATOM 1194 O O . THR A 1 155 ? -11.323 0.057 -16.388 1.00 35.38 155 THR A O 1
ATOM 1197 N N . GLU A 1 156 ? -12.810 0.637 -14.823 1.00 35.53 156 GLU A N 1
ATOM 1198 C CA . GLU A 1 156 ? -12.195 1.926 -14.487 1.00 35.53 156 GLU A CA 1
ATOM 1199 C C . GLU A 1 156 ? -10.861 1.812 -13.722 1.00 35.53 156 GLU A C 1
ATOM 1201 O O . GLU A 1 156 ? -9.972 2.612 -13.973 1.00 35.53 156 GLU A O 1
ATOM 1206 N N . ALA A 1 157 ? -10.638 0.807 -12.863 1.00 35.41 157 ALA A N 1
ATOM 1207 C CA . ALA A 1 157 ? -9.324 0.573 -12.232 1.00 35.41 157 ALA A CA 1
ATOM 1208 C C . ALA A 1 157 ? -8.299 -0.004 -13.231 1.00 35.41 157 ALA A C 1
ATOM 1210 O O . ALA A 1 157 ? -7.130 0.406 -13.254 1.00 35.41 157 ALA A O 1
ATOM 1211 N N . GLY A 1 158 ? -8.770 -0.887 -14.122 1.00 42.09 158 GLY A N 1
ATOM 1212 C CA . GLY A 1 158 ? -8.058 -1.260 -15.343 1.00 42.09 158 GLY A CA 1
ATOM 1213 C C . GLY A 1 158 ? -7.761 -0.037 -16.215 1.00 42.09 158 GLY A C 1
ATOM 1214 O O . GLY A 1 158 ? -6.641 0.098 -16.699 1.00 42.09 158 GLY A O 1
ATOM 1215 N N . ASN A 1 159 ? -8.703 0.909 -16.328 1.00 47.22 159 ASN A N 1
ATOM 1216 C CA . ASN A 1 159 ? -8.511 2.172 -17.041 1.00 47.22 159 ASN A CA 1
ATOM 1217 C C . ASN A 1 159 ? -7.510 3.090 -16.334 1.00 47.22 159 ASN A C 1
ATOM 1219 O O . ASN A 1 159 ? -6.717 3.687 -17.027 1.00 47.22 159 ASN A O 1
ATOM 1223 N N . VAL A 1 160 ? -7.436 3.167 -15.001 1.00 50.00 160 VAL A N 1
ATOM 1224 C CA . VAL A 1 160 ? -6.435 4.001 -14.298 1.00 50.00 160 VAL A CA 1
ATOM 1225 C C . VAL A 1 160 ? -5.019 3.445 -14.481 1.00 50.00 160 VAL A C 1
ATOM 1227 O O . VAL A 1 160 ? -4.073 4.201 -14.711 1.00 50.00 160 VAL A O 1
ATOM 1230 N N . SER A 1 161 ? -4.865 2.120 -14.425 1.00 56.62 161 SER A N 1
ATOM 1231 C CA . SER A 1 161 ? -3.594 1.440 -14.717 1.00 56.62 161 SER A CA 1
ATOM 1232 C C . SER A 1 161 ? -3.205 1.585 -16.186 1.00 56.62 161 SER A C 1
ATOM 1234 O O . SER A 1 161 ? -2.051 1.880 -16.495 1.00 56.62 161 SER A O 1
ATOM 1236 N N . ARG A 1 162 ? -4.182 1.461 -17.086 1.00 60.25 162 ARG A N 1
ATOM 1237 C CA . ARG A 1 162 ? -4.037 1.695 -18.523 1.00 60.25 162 ARG A CA 1
ATOM 1238 C C . ARG A 1 162 ? -3.723 3.146 -18.852 1.00 60.25 162 ARG A C 1
ATOM 1240 O O . ARG A 1 162 ? -2.854 3.381 -19.675 1.00 60.25 162 ARG A O 1
ATOM 1247 N N . ASP A 1 163 ? -4.374 4.107 -18.219 1.00 63.84 163 ASP A N 1
ATOM 1248 C CA . ASP A 1 163 ? -4.195 5.541 -18.434 1.00 63.84 163 ASP A CA 1
ATOM 1249 C C . ASP A 1 163 ? -2.817 5.965 -17.950 1.00 63.84 163 ASP A C 1
ATOM 1251 O O . ASP A 1 163 ? -2.112 6.695 -18.646 1.00 63.84 163 ASP A O 1
ATOM 1255 N N . GLU A 1 164 ? -2.383 5.456 -16.795 1.00 71.38 164 GLU A N 1
ATOM 1256 C CA . GLU A 1 164 ? -1.033 5.703 -16.311 1.00 71.38 164 GLU A CA 1
ATOM 1257 C C . GLU A 1 164 ? 0.019 5.019 -17.177 1.00 71.38 164 GLU A C 1
ATOM 1259 O O . GLU A 1 164 ? 1.039 5.629 -17.505 1.00 71.38 164 GLU A O 1
ATOM 1264 N N . ARG A 1 165 ? -0.243 3.788 -17.622 1.00 74.00 165 ARG A N 1
ATOM 1265 C CA . ARG A 1 165 ? 0.611 3.107 -18.590 1.00 74.00 165 ARG A CA 1
ATOM 1266 C C . ARG A 1 165 ? 0.715 3.915 -19.878 1.00 74.00 165 ARG A C 1
ATOM 1268 O O . ARG A 1 165 ? 1.826 4.204 -20.304 1.00 74.00 165 ARG A O 1
ATOM 1275 N N . CYS A 1 166 ? -0.408 4.311 -20.470 1.00 68.50 166 CYS A N 1
ATOM 1276 C CA . CYS A 1 166 ? -0.480 5.128 -21.678 1.00 68.50 166 CYS A CA 1
ATOM 1277 C C . CYS A 1 166 ? 0.260 6.452 -21.489 1.00 68.50 166 CYS A C 1
ATOM 1279 O O . CYS A 1 166 ? 1.037 6.842 -22.358 1.00 68.50 166 CYS A O 1
ATOM 1281 N N . ARG A 1 167 ? 0.096 7.112 -20.337 1.00 81.31 167 ARG A N 1
ATOM 1282 C CA . ARG A 1 167 ? 0.818 8.339 -20.000 1.00 81.31 167 ARG A CA 1
ATOM 1283 C C . ARG A 1 167 ? 2.324 8.112 -19.956 1.00 81.31 167 ARG A C 1
ATOM 1285 O O . ARG A 1 167 ? 3.048 8.880 -20.579 1.00 81.31 167 ARG A O 1
ATOM 1292 N N . ILE A 1 168 ? 2.800 7.101 -19.224 1.00 78.69 168 ILE A N 1
ATOM 1293 C CA . ILE A 1 168 ? 4.233 6.793 -19.116 1.00 78.69 168 ILE A CA 1
ATOM 1294 C C . ILE A 1 168 ? 4.790 6.392 -20.487 1.00 78.69 168 ILE A C 1
ATOM 1296 O O . ILE A 1 168 ? 5.806 6.940 -20.908 1.00 78.69 168 ILE A O 1
ATOM 1300 N N . SER A 1 169 ? 4.106 5.511 -21.220 1.00 76.00 169 SER A N 1
ATOM 1301 C CA . SER A 1 169 ? 4.510 5.084 -22.564 1.00 76.00 169 SER A CA 1
ATOM 1302 C C . SER A 1 169 ? 4.573 6.255 -23.551 1.00 76.00 169 SER A C 1
ATOM 1304 O O . SER A 1 169 ? 5.503 6.328 -24.354 1.00 76.00 169 SER A O 1
ATOM 1306 N N . ALA A 1 170 ? 3.662 7.229 -23.449 1.00 73.62 170 ALA A N 1
ATOM 1307 C CA . ALA A 1 170 ? 3.686 8.444 -24.264 1.00 73.62 170 ALA A CA 1
ATOM 1308 C C . ALA A 1 170 ? 4.906 9.345 -23.990 1.00 73.62 170 ALA A C 1
ATOM 1310 O O . ALA A 1 170 ? 5.222 10.205 -24.812 1.00 73.62 170 ALA A O 1
ATOM 1311 N N . LEU A 1 171 ? 5.624 9.157 -22.873 1.00 80.81 171 LEU A N 1
ATOM 1312 C CA . LEU A 1 171 ? 6.868 9.881 -22.590 1.00 80.81 171 LEU A CA 1
ATOM 1313 C C . LEU A 1 171 ? 8.070 9.319 -23.354 1.00 80.81 171 LEU A C 1
ATOM 1315 O O . LEU A 1 171 ? 9.051 10.039 -23.526 1.00 80.81 171 LEU A O 1
ATOM 1319 N N . PHE A 1 172 ? 8.036 8.059 -23.796 1.00 79.44 172 PHE A N 1
ATOM 1320 C CA . PHE A 1 172 ? 9.227 7.401 -24.338 1.00 79.44 172 PHE A CA 1
ATOM 1321 C C . PHE A 1 172 ? 9.658 7.986 -25.680 1.00 79.44 172 PHE A C 1
ATOM 1323 O O . PHE A 1 172 ? 10.822 8.344 -25.839 1.00 79.44 172 PHE A O 1
ATOM 1330 N N . LEU A 1 173 ? 8.723 8.144 -26.619 1.00 74.19 173 LEU A N 1
ATOM 1331 C CA . LEU A 1 173 ? 9.007 8.698 -27.943 1.00 74.19 173 LEU A CA 1
ATOM 1332 C C . LEU A 1 173 ? 9.592 10.127 -27.895 1.00 74.19 173 LEU A C 1
ATOM 1334 O O . LEU A 1 173 ? 10.671 10.325 -28.453 1.00 74.19 173 LEU A O 1
ATOM 1338 N N . PRO A 1 174 ? 8.978 11.121 -27.214 1.00 75.06 174 PRO A N 1
ATOM 1339 C CA . PRO A 1 174 ? 9.525 12.480 -27.173 1.00 75.06 174 PRO A CA 1
ATOM 1340 C C . PRO A 1 174 ? 10.861 12.586 -26.421 1.00 75.06 174 PRO A C 1
ATOM 1342 O O . PRO A 1 174 ? 11.557 13.588 -26.562 1.00 75.06 174 PRO A O 1
ATOM 1345 N N . LEU A 1 175 ? 11.226 11.580 -25.619 1.00 78.25 175 LEU A N 1
ATOM 1346 C CA . LEU A 1 175 ? 12.518 11.506 -24.932 1.00 78.25 175 LEU A CA 1
ATOM 1347 C C . LEU A 1 175 ? 13.552 10.640 -25.676 1.00 78.25 175 LEU A C 1
ATOM 1349 O O . LEU A 1 175 ? 14.674 10.508 -25.190 1.00 78.25 175 LEU A O 1
ATOM 1353 N N . GLY A 1 176 ? 13.199 10.051 -26.825 1.00 76.38 176 GLY A N 1
ATOM 1354 C CA . GLY A 1 176 ? 14.081 9.166 -27.594 1.00 76.38 176 GLY A CA 1
ATOM 1355 C C . GLY A 1 176 ? 14.397 7.838 -26.893 1.00 76.38 176 GLY A C 1
ATOM 1356 O O . GLY A 1 176 ? 15.490 7.302 -27.051 1.00 76.38 176 GLY A O 1
ATOM 1357 N N . LEU A 1 177 ? 13.470 7.323 -26.077 1.00 79.81 177 LEU A N 1
ATOM 1358 C CA . LEU A 1 177 ? 13.647 6.117 -25.251 1.00 79.81 177 LEU A CA 1
ATOM 1359 C C . LEU A 1 177 ? 12.960 4.864 -25.823 1.00 79.81 177 LEU A C 1
ATOM 1361 O O . LEU A 1 177 ? 13.010 3.803 -25.210 1.00 79.81 177 LEU A O 1
ATOM 1365 N N . ASN A 1 178 ? 12.320 4.975 -26.987 1.00 67.81 178 ASN A N 1
ATOM 1366 C CA . ASN A 1 178 ? 11.630 3.875 -27.666 1.00 67.81 178 ASN A CA 1
ATOM 1367 C C . ASN A 1 178 ? 12.586 2.880 -28.349 1.00 67.81 178 ASN A C 1
ATOM 1369 O O . ASN A 1 178 ? 12.235 1.717 -28.503 1.00 67.81 178 ASN A O 1
ATOM 1373 N N . ALA A 1 179 ? 13.782 3.324 -28.742 1.00 71.75 179 ALA A N 1
ATOM 1374 C CA . ALA A 1 179 ? 14.849 2.468 -29.259 1.00 71.75 179 ALA A CA 1
ATOM 1375 C C . ALA A 1 179 ? 16.206 3.102 -28.929 1.00 71.75 179 ALA A C 1
ATOM 1377 O O . ALA A 1 179 ? 16.733 3.933 -29.668 1.00 71.75 179 ALA A O 1
ATOM 1378 N N . ILE A 1 180 ? 16.756 2.747 -27.771 1.00 76.88 180 ILE A N 1
ATOM 1379 C CA . ILE A 1 180 ? 18.021 3.301 -27.292 1.00 76.88 180 ILE A CA 1
ATOM 1380 C C . ILE A 1 180 ? 19.168 2.588 -28.007 1.00 76.88 180 ILE A C 1
ATOM 1382 O O . ILE A 1 180 ? 19.370 1.378 -27.854 1.00 76.88 180 ILE A O 1
ATOM 1386 N N . ALA A 1 181 ? 19.934 3.368 -28.766 1.00 76.38 181 ALA A N 1
ATOM 1387 C CA . ALA A 1 181 ? 21.105 2.889 -29.480 1.00 76.38 181 ALA A CA 1
ATOM 1388 C C . ALA A 1 181 ? 22.188 2.363 -28.526 1.00 76.38 181 ALA A C 1
ATOM 1390 O O . ALA A 1 181 ? 22.375 2.849 -27.402 1.00 76.38 181 ALA A O 1
ATOM 1391 N N . LEU A 1 182 ? 22.929 1.369 -29.009 1.00 75.06 182 LEU A N 1
ATOM 1392 C CA . LEU A 1 182 ? 24.030 0.790 -28.260 1.00 75.06 182 LEU A CA 1
ATOM 1393 C C . LEU A 1 182 ? 25.204 1.748 -28.165 1.00 75.06 182 LEU A C 1
ATOM 1395 O O . LEU A 1 182 ? 25.653 2.329 -29.151 1.00 75.06 182 LEU A O 1
ATOM 1399 N N . ASP A 1 183 ? 25.740 1.834 -26.959 1.00 80.50 183 ASP A N 1
ATOM 1400 C CA . ASP A 1 183 ? 27.025 2.446 -26.704 1.00 80.50 183 ASP A CA 1
ATOM 1401 C C . ASP A 1 183 ? 28.144 1.414 -26.962 1.00 80.50 183 ASP A C 1
ATOM 1403 O O . ASP A 1 183 ? 28.030 0.263 -26.517 1.00 80.50 183 ASP A O 1
ATOM 1407 N N . PRO A 1 184 ? 29.257 1.785 -27.625 1.00 71.38 184 PRO A N 1
ATOM 1408 C CA . PRO A 1 184 ? 30.350 0.859 -27.949 1.00 71.38 184 PRO A CA 1
ATOM 1409 C C . PRO A 1 184 ? 30.951 0.117 -26.743 1.00 71.38 184 PRO A C 1
ATOM 1411 O O . PRO A 1 184 ? 31.530 -0.971 -26.902 1.00 71.38 184 PRO A O 1
ATOM 1414 N N . TYR A 1 185 ? 30.799 0.683 -25.541 1.00 77.19 185 TYR A N 1
ATOM 1415 C CA . TYR A 1 185 ? 31.320 0.168 -24.275 1.00 77.19 185 TYR A CA 1
ATOM 1416 C C . TYR A 1 185 ? 30.237 -0.472 -23.386 1.00 77.19 185 TYR A C 1
ATOM 1418 O O . TYR A 1 185 ? 30.541 -0.949 -22.285 1.00 77.19 185 TYR A O 1
ATOM 1426 N N . GLY A 1 186 ? 28.983 -0.517 -23.854 1.00 73.19 186 GLY A N 1
ATOM 1427 C CA . GLY A 1 186 ? 27.833 -0.976 -23.075 1.00 73.19 186 GLY A CA 1
ATOM 1428 C C . GLY A 1 186 ? 27.541 -0.074 -21.873 1.00 73.19 186 GLY A C 1
ATOM 1429 O O . GLY A 1 186 ? 27.118 -0.565 -20.824 1.00 73.19 186 GLY A O 1
ATOM 1430 N N . THR A 1 187 ? 27.849 1.221 -21.987 1.00 84.31 187 THR A N 1
ATOM 1431 C CA . THR A 1 187 ? 27.643 2.222 -20.934 1.00 84.31 187 THR A CA 1
ATOM 1432 C C . THR A 1 187 ? 26.511 3.188 -21.290 1.00 84.31 187 THR A C 1
ATOM 1434 O O . THR A 1 187 ? 25.939 3.129 -22.375 1.00 84.31 187 THR A O 1
ATOM 1437 N N . LEU A 1 188 ? 26.128 4.061 -20.355 1.00 88.06 188 LEU A N 1
ATOM 1438 C CA . LEU A 1 188 ? 25.132 5.099 -20.628 1.00 88.06 188 LEU A CA 1
ATOM 1439 C C . LEU A 1 188 ? 25.814 6.369 -21.132 1.00 88.06 188 LEU A C 1
ATOM 1441 O O . LEU A 1 188 ? 26.612 6.969 -20.404 1.00 88.06 188 LEU A O 1
ATOM 1445 N N . THR A 1 189 ? 25.427 6.820 -22.323 1.00 89.06 189 THR A N 1
ATOM 1446 C CA . THR A 1 189 ? 25.856 8.117 -22.855 1.00 89.06 189 THR A CA 1
ATOM 1447 C C . THR A 1 189 ? 25.323 9.271 -21.990 1.00 89.06 189 THR A C 1
ATOM 1449 O O . THR A 1 189 ? 24.277 9.132 -21.341 1.00 89.06 189 THR A O 1
ATOM 1452 N N . PRO A 1 190 ? 25.998 10.436 -21.958 1.00 90.44 190 PRO A N 1
ATOM 1453 C CA . PRO A 1 190 ? 25.508 11.607 -21.227 1.00 90.44 190 PRO A CA 1
ATOM 1454 C C . PRO A 1 190 ? 24.089 12.022 -21.639 1.00 90.44 190 PRO A C 1
ATOM 1456 O O . PRO A 1 190 ? 23.255 12.315 -20.786 1.00 90.44 190 PRO A O 1
ATOM 1459 N N . GLN A 1 191 ? 23.792 11.976 -22.939 1.00 86.81 191 GLN A N 1
ATOM 1460 C CA . GLN A 1 191 ? 22.484 12.314 -23.499 1.00 86.81 191 GLN A CA 1
ATOM 1461 C C . GLN A 1 191 ? 21.399 11.353 -22.999 1.00 86.81 191 GLN A C 1
ATOM 1463 O O . GLN A 1 191 ? 20.330 11.796 -22.580 1.00 86.81 191 GLN A O 1
ATOM 1468 N N . LEU A 1 192 ? 21.693 10.048 -22.952 1.00 88.00 192 LEU A N 1
ATOM 1469 C CA . LEU A 1 192 ? 20.774 9.051 -22.407 1.00 88.00 192 LEU A CA 1
ATOM 1470 C C . LEU A 1 192 ? 20.526 9.271 -20.909 1.00 88.00 192 LEU A C 1
ATOM 1472 O O . LEU A 1 192 ? 19.387 9.187 -20.460 1.00 88.00 192 LEU A O 1
ATOM 1476 N N . LYS A 1 193 ? 21.556 9.621 -20.128 1.00 91.62 193 LYS A N 1
ATOM 1477 C CA . LYS A 1 193 ? 21.378 9.954 -18.703 1.00 91.62 193 LYS A CA 1
ATOM 1478 C C . LYS A 1 193 ? 20.450 11.155 -18.506 1.00 91.62 193 LYS A C 1
ATOM 1480 O O . LYS A 1 193 ? 19.599 11.108 -17.621 1.00 91.62 193 LYS A O 1
ATOM 1485 N N . VAL A 1 194 ? 20.573 12.192 -19.340 1.00 92.06 194 VAL A N 1
ATOM 1486 C CA . VAL A 1 194 ? 19.669 13.357 -19.322 1.00 92.06 194 VAL A CA 1
ATOM 1487 C C . VAL A 1 194 ? 18.236 12.943 -19.669 1.00 92.06 194 VAL A C 1
ATOM 1489 O O . VAL A 1 194 ? 17.301 13.334 -18.971 1.00 92.06 194 VAL A O 1
ATOM 1492 N N . ALA A 1 195 ? 18.046 12.104 -20.690 1.00 88.06 195 ALA A N 1
ATOM 1493 C CA . ALA A 1 195 ? 16.725 11.599 -21.061 1.00 88.06 195 ALA A CA 1
ATOM 1494 C C . ALA A 1 195 ? 16.077 10.769 -19.936 1.00 88.06 195 ALA A C 1
ATOM 1496 O O . ALA A 1 195 ? 14.909 10.983 -19.609 1.00 88.06 195 ALA A O 1
ATOM 1497 N N . LEU A 1 196 ? 16.838 9.885 -19.279 1.00 92.31 196 LEU A N 1
ATOM 1498 C CA . LEU A 1 196 ? 16.368 9.086 -18.140 1.00 92.31 196 LEU A CA 1
ATOM 1499 C C . LEU A 1 196 ? 16.060 9.947 -16.904 1.00 92.31 196 LEU A C 1
ATOM 1501 O O . LEU A 1 196 ? 15.086 9.681 -16.200 1.00 92.31 196 LEU A O 1
ATOM 1505 N N . ALA A 1 197 ? 16.841 11.002 -16.653 1.00 92.00 197 ALA A N 1
ATOM 1506 C CA . ALA A 1 197 ? 16.555 11.966 -15.590 1.00 92.00 197 ALA A CA 1
ATOM 1507 C C . ALA A 1 197 ? 15.242 12.722 -15.860 1.00 92.00 197 ALA A C 1
ATOM 1509 O O . ALA A 1 197 ? 14.406 12.851 -14.964 1.00 92.00 197 ALA A O 1
ATOM 1510 N N . ASN A 1 198 ? 15.021 13.151 -17.107 1.00 89.38 198 ASN A N 1
ATOM 1511 C CA . ASN A 1 198 ? 13.784 13.808 -17.533 1.00 89.38 198 ASN A CA 1
ATOM 1512 C C . ASN A 1 198 ? 12.573 12.872 -17.456 1.00 89.38 198 ASN A C 1
ATOM 1514 O O . ASN A 1 198 ? 11.508 13.292 -17.003 1.00 89.38 198 ASN A O 1
ATOM 1518 N N . LEU A 1 199 ? 12.729 11.604 -17.851 1.00 89.56 199 LEU A N 1
ATOM 1519 C CA . LEU A 1 199 ? 11.697 10.585 -17.675 1.00 89.56 199 LEU A CA 1
ATOM 1520 C C . LEU A 1 199 ? 11.361 10.414 -16.191 1.00 89.56 199 LEU A C 1
ATOM 1522 O O . LEU A 1 199 ? 10.196 10.513 -15.817 1.00 89.56 199 LEU A O 1
ATOM 1526 N N . SER A 1 200 ? 12.375 10.221 -15.341 1.00 89.75 200 SER A N 1
ATOM 1527 C CA . SER A 1 200 ? 12.198 10.077 -13.892 1.00 89.75 200 SER A CA 1
ATOM 1528 C C . SER A 1 200 ? 11.464 11.276 -13.297 1.00 89.75 200 SER A C 1
ATOM 1530 O O . SER A 1 200 ? 10.505 11.098 -12.547 1.00 89.75 200 SER A O 1
ATOM 1532 N N . LEU A 1 201 ? 11.849 12.501 -13.666 1.00 88.56 201 LEU A N 1
ATOM 1533 C CA . LEU A 1 201 ? 11.155 13.705 -13.226 1.00 88.56 201 LEU A CA 1
ATOM 1534 C C . LEU A 1 201 ? 9.679 13.676 -13.642 1.00 88.56 201 LEU A C 1
ATOM 1536 O O . LEU A 1 201 ? 8.825 13.862 -12.788 1.00 88.56 201 LEU A O 1
ATOM 1540 N N . ARG A 1 202 ? 9.365 13.365 -14.905 1.00 83.38 202 ARG A N 1
ATOM 1541 C CA . ARG A 1 202 ? 7.981 13.333 -15.424 1.00 83.38 202 ARG A CA 1
ATOM 1542 C C . ARG A 1 202 ? 7.126 12.188 -14.875 1.00 83.38 202 ARG A C 1
ATOM 1544 O O . ARG A 1 202 ? 5.899 12.304 -14.814 1.00 83.38 202 ARG A O 1
ATOM 1551 N N . ILE A 1 203 ? 7.748 11.076 -14.489 1.00 81.12 203 ILE A N 1
ATOM 1552 C CA . ILE A 1 203 ? 7.083 10.001 -13.746 1.00 81.12 203 ILE A CA 1
ATOM 1553 C C . ILE A 1 203 ? 6.752 10.507 -12.336 1.00 81.12 203 ILE A C 1
ATOM 1555 O O . ILE A 1 203 ? 5.604 10.404 -11.911 1.00 81.12 203 ILE A O 1
ATOM 1559 N N . LYS A 1 204 ? 7.716 11.143 -11.656 1.00 78.12 204 LYS A N 1
ATOM 1560 C CA . LYS A 1 204 ? 7.574 11.665 -10.285 1.00 78.12 204 LYS A CA 1
ATOM 1561 C C . LYS A 1 204 ? 6.657 12.884 -10.155 1.00 78.12 204 LYS A C 1
ATOM 1563 O O . LYS A 1 204 ? 6.035 13.035 -9.114 1.00 78.12 204 LYS A O 1
ATOM 1568 N N . THR A 1 205 ? 6.562 13.743 -11.174 1.00 68.88 205 THR A N 1
ATOM 1569 C CA . THR A 1 205 ? 5.639 14.897 -11.198 1.00 68.88 205 THR A CA 1
ATOM 1570 C C . THR A 1 205 ? 4.198 14.490 -11.491 1.00 68.88 205 THR A C 1
ATOM 1572 O O . THR A 1 205 ? 3.315 15.343 -11.533 1.00 68.88 205 THR A O 1
ATOM 1575 N N . GLY A 1 206 ? 3.942 13.203 -11.746 1.00 57.97 206 GLY A N 1
ATOM 1576 C CA . GLY A 1 206 ? 2.586 12.682 -11.722 1.00 57.97 206 GLY A CA 1
ATOM 1577 C C . GLY A 1 206 ? 1.973 12.795 -10.328 1.00 57.97 206 GLY A C 1
ATOM 1578 O O . GLY A 1 206 ? 2.672 12.947 -9.328 1.00 57.97 206 GLY A O 1
ATOM 1579 N N . THR A 1 207 ? 0.649 12.706 -10.256 1.00 50.75 207 THR A N 1
ATOM 1580 C CA . THR A 1 207 ? -0.061 12.616 -8.981 1.00 50.75 207 THR A CA 1
ATOM 1581 C C . THR A 1 207 ? 0.528 11.455 -8.163 1.00 50.75 207 THR A C 1
ATOM 1583 O O . THR A 1 207 ? 0.650 10.356 -8.712 1.00 50.75 207 THR A O 1
ATOM 1586 N N . PRO A 1 208 ? 0.888 11.643 -6.875 1.00 44.25 208 PRO A N 1
ATOM 1587 C CA . PRO A 1 208 ? 1.492 10.591 -6.045 1.00 44.25 208 PRO A CA 1
ATOM 1588 C C . PRO A 1 208 ? 0.667 9.300 -5.947 1.00 44.25 208 PRO A C 1
ATOM 1590 O O . PRO A 1 208 ? 1.213 8.278 -5.537 1.00 44.25 208 PRO A O 1
ATOM 1593 N N . SER A 1 209 ? -0.612 9.395 -6.326 1.00 42.97 209 SER A N 1
ATOM 1594 C CA . SER A 1 209 ? -1.666 8.391 -6.392 1.00 42.97 209 SER A CA 1
ATOM 1595 C C . SER A 1 209 ? -1.679 7.503 -7.639 1.00 42.97 209 SER A C 1
ATOM 1597 O O . SER A 1 209 ? -2.562 6.660 -7.746 1.00 42.97 209 SER A O 1
ATOM 1599 N N . ARG A 1 210 ? -0.793 7.696 -8.616 1.00 58.88 210 ARG A N 1
ATOM 1600 C CA . ARG A 1 210 ? -0.815 6.918 -9.867 1.00 58.88 210 ARG A CA 1
ATOM 1601 C C . ARG A 1 210 ? -0.193 5.522 -9.715 1.00 58.88 210 ARG A C 1
ATOM 1603 O O . ARG A 1 210 ? 0.835 5.434 -9.040 1.00 58.88 210 ARG A O 1
ATOM 1610 N N . PRO A 1 211 ? -0.772 4.462 -10.336 1.00 59.78 211 PRO A N 1
ATOM 1611 C CA . PRO A 1 211 ? -0.233 3.096 -10.303 1.00 59.78 211 PRO A CA 1
ATOM 1612 C C . PRO A 1 211 ? 1.253 3.077 -10.584 1.00 59.78 211 PRO A C 1
ATOM 1614 O O . PRO A 1 211 ? 1.729 3.678 -11.546 1.00 59.78 211 PRO A O 1
ATOM 1617 N N . LEU A 1 212 ? 1.991 2.361 -9.736 1.00 70.50 212 LEU A N 1
ATOM 1618 C CA . LEU A 1 212 ? 3.397 2.065 -9.959 1.00 70.50 212 LEU A CA 1
ATOM 1619 C C . LEU A 1 212 ? 3.519 1.005 -11.060 1.00 70.50 212 LEU A C 1
ATOM 1621 O O . LEU A 1 212 ? 3.964 -0.112 -10.813 1.00 70.50 212 LEU A O 1
ATOM 1625 N N . VAL A 1 213 ? 3.098 1.365 -12.277 1.00 72.25 213 VAL A N 1
ATOM 1626 C CA . VAL A 1 213 ? 3.145 0.509 -13.466 1.00 72.25 213 VAL A CA 1
ATOM 1627 C C . VAL A 1 213 ? 4.580 0.007 -13.636 1.00 72.25 213 VAL A C 1
ATOM 1629 O O . VAL A 1 213 ? 5.482 0.844 -13.783 1.00 72.25 213 VAL A O 1
ATOM 1632 N N . PRO A 1 214 ? 4.827 -1.314 -13.589 1.00 77.94 214 PRO A N 1
ATOM 1633 C CA . PRO A 1 214 ? 6.172 -1.844 -13.725 1.00 77.94 214 PRO A CA 1
ATOM 1634 C C . PRO A 1 214 ? 6.786 -1.449 -15.067 1.00 77.94 214 PRO A C 1
ATOM 1636 O O . PRO A 1 214 ? 6.129 -1.492 -16.109 1.00 77.94 214 PRO A O 1
ATOM 1639 N N . LEU A 1 215 ? 8.059 -1.072 -15.032 1.00 79.12 215 LEU A N 1
ATOM 1640 C CA . LEU A 1 215 ? 8.861 -0.810 -16.217 1.00 79.12 215 LEU A CA 1
ATOM 1641 C C . LEU A 1 215 ? 9.698 -2.047 -16.537 1.00 79.12 215 LEU A C 1
ATOM 1643 O O . LEU A 1 215 ? 10.276 -2.673 -15.642 1.00 79.12 215 LEU A O 1
ATOM 1647 N N . ILE A 1 216 ? 9.798 -2.378 -17.818 1.00 79.81 216 ILE A N 1
ATOM 1648 C CA . ILE A 1 216 ? 10.634 -3.466 -18.314 1.00 79.81 216 ILE A CA 1
ATOM 1649 C C . ILE A 1 216 ? 11.677 -2.854 -19.240 1.00 79.81 216 ILE A C 1
ATOM 1651 O O . ILE A 1 216 ? 11.350 -2.186 -20.221 1.00 79.81 216 ILE A O 1
ATOM 1655 N N . VAL A 1 217 ? 12.948 -3.067 -18.908 1.00 85.06 217 VAL A N 1
ATOM 1656 C CA . VAL A 1 217 ? 14.070 -2.712 -19.776 1.00 85.06 217 VAL A CA 1
ATOM 1657 C C . VAL A 1 217 ? 14.454 -3.955 -20.568 1.00 85.06 217 VAL A C 1
ATOM 1659 O O . VAL A 1 217 ? 15.008 -4.903 -20.009 1.00 85.06 217 VAL A O 1
ATOM 1662 N N . LYS A 1 218 ? 14.159 -3.958 -21.864 1.00 82.88 218 LYS A N 1
ATOM 1663 C CA . LYS A 1 218 ? 14.417 -5.084 -22.759 1.00 82.88 218 LYS A CA 1
ATOM 1664 C C . LYS A 1 218 ? 15.707 -4.889 -23.530 1.00 82.88 218 LYS A C 1
ATOM 1666 O O . LYS A 1 218 ? 15.944 -3.830 -24.102 1.00 82.88 218 LYS A O 1
ATOM 1671 N N . ALA A 1 219 ? 16.520 -5.934 -23.591 1.00 85.81 219 ALA A N 1
ATOM 1672 C CA . ALA A 1 219 ? 17.654 -6.004 -24.503 1.00 85.81 219 ALA A CA 1
ATOM 1673 C C . ALA A 1 219 ? 17.261 -6.835 -25.724 1.00 85.81 219 ALA A C 1
ATOM 1675 O O . ALA A 1 219 ? 17.172 -8.054 -25.614 1.00 85.81 219 ALA A O 1
ATOM 1676 N N . ARG A 1 220 ? 17.066 -6.197 -26.882 1.00 81.88 220 ARG A N 1
ATOM 1677 C CA . ARG A 1 220 ? 16.869 -6.886 -28.166 1.00 81.88 220 ARG A CA 1
ATOM 1678 C C . ARG A 1 220 ? 18.209 -7.023 -28.864 1.00 81.88 220 ARG A C 1
ATOM 1680 O O . ARG A 1 220 ? 18.902 -6.025 -29.051 1.00 81.88 220 ARG A O 1
ATOM 1687 N N . TYR A 1 221 ? 18.593 -8.238 -29.236 1.00 86.50 221 TYR A N 1
ATOM 1688 C CA . TYR A 1 221 ? 19.861 -8.476 -29.927 1.00 86.50 221 TYR A CA 1
ATOM 1689 C C . TYR A 1 221 ? 19.834 -9.771 -30.737 1.00 86.50 221 TYR A C 1
ATOM 1691 O O . TYR A 1 221 ? 19.180 -10.738 -30.346 1.00 86.50 221 TYR A O 1
ATOM 1699 N N . ASN A 1 222 ? 20.566 -9.811 -31.851 1.00 82.25 222 ASN A N 1
ATOM 1700 C CA . ASN A 1 222 ? 20.658 -11.023 -32.664 1.00 82.25 222 ASN A CA 1
ATOM 1701 C C . ASN A 1 222 ? 21.355 -12.163 -31.898 1.00 82.25 222 ASN A C 1
ATOM 1703 O O . ASN A 1 222 ? 22.396 -11.966 -31.263 1.00 82.25 222 ASN A O 1
ATOM 1707 N N . THR A 1 223 ? 20.835 -13.386 -32.014 1.00 80.62 223 THR A N 1
ATOM 1708 C CA . THR A 1 223 ? 21.423 -14.607 -31.424 1.00 80.62 223 THR A CA 1
ATOM 1709 C C . THR A 1 223 ? 22.879 -14.839 -31.856 1.00 80.62 223 THR A C 1
ATOM 1711 O O . THR A 1 223 ? 23.672 -15.375 -31.085 1.00 80.62 223 THR A O 1
ATOM 1714 N N . GLY A 1 224 ? 23.267 -14.368 -33.047 1.00 75.69 224 GLY A N 1
ATOM 1715 C CA . GLY A 1 224 ? 24.620 -14.486 -33.608 1.00 75.69 224 GLY A CA 1
ATOM 1716 C C . GLY A 1 224 ? 25.642 -13.415 -33.191 1.00 75.69 224 GLY A C 1
ATOM 1717 O O . GLY A 1 224 ? 26.725 -13.373 -33.763 1.00 75.69 224 GLY A O 1
ATOM 1718 N N . MET A 1 225 ? 25.341 -12.532 -32.229 1.00 75.81 225 MET A N 1
ATOM 1719 C CA . MET A 1 225 ? 26.196 -11.369 -31.900 1.00 75.81 225 MET A CA 1
ATOM 1720 C C . MET A 1 225 ? 27.492 -11.666 -31.130 1.00 75.81 225 MET A C 1
ATOM 1722 O O . MET A 1 225 ? 28.310 -10.761 -30.931 1.00 75.81 225 MET A O 1
ATOM 1726 N N . GLY A 1 226 ? 27.682 -12.893 -30.641 1.00 75.94 226 GLY A N 1
ATOM 1727 C CA . GLY A 1 226 ? 28.858 -13.263 -29.848 1.00 75.94 226 GLY A CA 1
ATOM 1728 C C . GLY A 1 226 ? 29.100 -12.312 -28.663 1.00 75.94 226 GLY A C 1
ATOM 1729 O O . GLY A 1 226 ? 28.175 -11.959 -27.930 1.00 75.94 226 GLY A O 1
ATOM 1730 N N . ALA A 1 227 ? 30.342 -11.849 -28.485 1.00 73.31 227 ALA A N 1
ATOM 1731 C CA . ALA A 1 227 ? 30.735 -10.964 -27.378 1.00 73.31 227 ALA A CA 1
ATOM 1732 C C . ALA A 1 227 ? 29.965 -9.626 -27.329 1.00 73.31 227 ALA A C 1
ATOM 1734 O O . ALA A 1 227 ? 29.844 -9.015 -26.264 1.00 73.31 227 ALA A O 1
ATOM 1735 N N . SER A 1 228 ? 29.408 -9.174 -28.456 1.00 74.94 228 SER A N 1
ATOM 1736 C CA . SER A 1 228 ? 28.623 -7.937 -28.525 1.00 74.94 228 SER A CA 1
ATOM 1737 C C . SER A 1 228 ? 27.276 -8.052 -27.803 1.00 74.94 228 SER A C 1
ATOM 1739 O O . SER A 1 228 ? 26.797 -7.045 -27.287 1.00 74.94 228 SER A O 1
ATOM 1741 N N . ALA A 1 229 ? 26.709 -9.258 -27.653 1.00 81.38 229 ALA A N 1
ATOM 1742 C CA . ALA A 1 229 ? 25.486 -9.480 -26.871 1.00 81.38 229 ALA A CA 1
ATOM 1743 C C . ALA A 1 229 ? 25.665 -9.096 -25.390 1.00 81.38 229 ALA A C 1
ATOM 1745 O O . ALA A 1 229 ? 24.794 -8.473 -24.781 1.00 81.38 229 ALA A O 1
ATOM 1746 N N . GLY A 1 230 ? 26.841 -9.385 -24.820 1.00 84.56 230 GLY A N 1
ATOM 1747 C CA . GLY A 1 230 ? 27.166 -9.023 -23.438 1.00 84.56 230 GLY A CA 1
ATOM 1748 C C . GLY A 1 230 ? 27.162 -7.510 -23.197 1.00 84.56 230 GLY A C 1
ATOM 1749 O O . GLY A 1 230 ? 26.783 -7.060 -22.115 1.00 84.56 230 GLY A O 1
ATOM 1750 N N . LYS A 1 231 ? 27.514 -6.710 -24.213 1.00 85.69 231 LYS A N 1
ATOM 1751 C CA . LYS A 1 231 ? 27.476 -5.241 -24.132 1.00 85.69 231 LYS A CA 1
ATOM 1752 C C . LYS A 1 231 ? 26.043 -4.717 -24.049 1.00 85.69 231 LYS A C 1
ATOM 1754 O O . LYS A 1 231 ? 25.774 -3.848 -23.223 1.00 85.69 231 LYS A O 1
ATOM 1759 N N . VAL A 1 232 ? 25.128 -5.294 -24.831 1.00 84.50 232 VAL A N 1
ATOM 1760 C CA . VAL A 1 232 ? 23.695 -4.950 -24.809 1.00 84.50 232 VAL A CA 1
ATOM 1761 C C . VAL A 1 232 ? 23.102 -5.232 -23.431 1.00 84.50 232 VAL A C 1
ATOM 1763 O O . VAL A 1 232 ? 22.514 -4.355 -22.803 1.00 84.50 232 VAL A O 1
ATOM 1766 N N . VAL A 1 233 ? 23.334 -6.434 -22.900 1.00 87.69 233 VAL A N 1
ATOM 1767 C CA . VAL A 1 233 ? 22.833 -6.835 -21.576 1.00 87.69 233 VAL A CA 1
ATOM 1768 C C . VAL A 1 233 ? 23.422 -5.964 -20.459 1.00 87.69 233 VAL A C 1
ATOM 1770 O O . VAL A 1 233 ? 22.721 -5.622 -19.504 1.00 87.69 233 VAL A O 1
ATOM 1773 N N . LYS A 1 234 ? 24.694 -5.562 -20.571 1.00 89.00 234 LYS A N 1
ATOM 1774 C CA . LYS A 1 234 ? 25.324 -4.630 -19.626 1.00 89.00 234 LYS A CA 1
ATOM 1775 C C . LYS A 1 234 ? 24.657 -3.252 -19.661 1.00 89.00 234 LYS A C 1
ATOM 1777 O O . LYS A 1 234 ? 24.322 -2.721 -18.603 1.00 89.00 234 LYS A O 1
ATOM 1782 N N . GLN A 1 235 ? 24.410 -2.708 -20.852 1.00 88.88 235 GLN A N 1
ATOM 1783 C CA . GLN A 1 235 ? 23.760 -1.407 -21.014 1.00 88.88 235 GLN A CA 1
ATOM 1784 C C . GLN A 1 235 ? 22.304 -1.429 -20.516 1.00 88.88 235 GLN A C 1
ATOM 1786 O O . GLN A 1 235 ? 21.889 -0.501 -19.827 1.00 88.88 235 GLN A O 1
ATOM 1791 N N . MET A 1 236 ? 21.561 -2.515 -20.758 1.00 90.06 236 MET A N 1
ATOM 1792 C CA . MET A 1 236 ? 20.211 -2.749 -20.215 1.00 90.06 236 MET A CA 1
ATOM 1793 C C . MET A 1 236 ? 20.176 -2.633 -18.684 1.00 90.06 236 MET A C 1
ATOM 1795 O O . MET A 1 236 ? 19.359 -1.904 -18.120 1.00 90.06 236 MET A O 1
ATOM 1799 N N . ARG A 1 237 ? 21.093 -3.326 -17.995 1.00 91.38 237 ARG A N 1
ATOM 1800 C CA . ARG A 1 237 ? 21.198 -3.261 -16.529 1.00 91.38 237 ARG A CA 1
ATOM 1801 C C . ARG A 1 237 ? 21.556 -1.854 -16.059 1.00 91.38 237 ARG A C 1
ATOM 1803 O O . ARG A 1 237 ? 20.949 -1.371 -15.111 1.00 91.38 237 ARG A O 1
ATOM 1810 N N . ALA A 1 238 ? 22.464 -1.178 -16.763 1.00 91.81 238 ALA A N 1
ATOM 1811 C CA . ALA A 1 238 ? 22.823 0.199 -16.449 1.00 91.81 238 ALA A CA 1
ATOM 1812 C C . ALA A 1 238 ? 21.618 1.154 -16.560 1.00 91.81 238 ALA A C 1
ATOM 1814 O O . ALA A 1 238 ? 21.459 2.015 -15.699 1.00 91.81 238 ALA A O 1
ATOM 1815 N N . VAL A 1 239 ? 20.737 0.985 -17.558 1.00 89.69 239 VAL A N 1
ATOM 1816 C CA . VAL A 1 239 ? 19.492 1.771 -17.679 1.00 89.69 239 VAL A CA 1
ATOM 1817 C C . VAL A 1 239 ? 18.583 1.551 -16.465 1.00 89.69 239 VAL A C 1
ATOM 1819 O O . VAL A 1 239 ? 18.138 2.530 -15.863 1.00 89.69 239 VAL A O 1
ATOM 1822 N N . ARG A 1 240 ? 18.347 0.291 -16.062 1.00 92.25 240 ARG A N 1
ATOM 1823 C CA . ARG A 1 240 ? 17.571 -0.037 -14.850 1.00 92.25 240 ARG A CA 1
ATOM 1824 C C . ARG A 1 240 ? 18.168 0.640 -13.616 1.00 92.25 240 ARG A C 1
ATOM 1826 O O . ARG A 1 240 ? 17.459 1.339 -12.895 1.00 92.25 240 ARG A O 1
ATOM 1833 N N . ASP A 1 241 ? 19.462 0.442 -13.382 1.00 90.69 241 ASP A N 1
ATOM 1834 C CA . ASP A 1 241 ? 20.144 0.941 -12.185 1.00 90.69 241 ASP A CA 1
ATOM 1835 C C . ASP A 1 241 ? 20.106 2.472 -12.123 1.00 90.69 241 ASP A C 1
ATOM 1837 O O . ASP A 1 241 ? 19.905 3.054 -11.058 1.00 90.69 241 ASP A O 1
ATOM 1841 N N . GLN A 1 242 ? 20.210 3.136 -13.276 1.00 94.06 242 GLN A N 1
ATOM 1842 C CA . GLN A 1 242 ? 20.122 4.587 -13.372 1.00 94.06 242 GLN A CA 1
ATOM 1843 C C . GLN A 1 242 ? 18.708 5.119 -13.075 1.00 94.06 242 GLN A C 1
ATOM 1845 O O . GLN A 1 242 ? 18.583 6.153 -12.418 1.00 94.06 242 GLN A O 1
ATOM 1850 N N . LEU A 1 243 ? 17.646 4.433 -13.516 1.00 88.56 243 LEU A N 1
ATOM 1851 C CA . LEU A 1 243 ? 16.259 4.794 -13.179 1.00 88.56 243 LEU A CA 1
ATOM 1852 C C . LEU A 1 243 ? 16.000 4.678 -11.670 1.00 88.56 243 LEU A C 1
ATOM 1854 O O . LEU A 1 243 ? 15.429 5.596 -11.073 1.00 88.56 243 LEU A O 1
ATOM 1858 N N . ILE A 1 244 ? 16.482 3.595 -11.052 1.00 85.56 244 ILE A N 1
ATOM 1859 C CA . ILE A 1 244 ? 16.418 3.389 -9.598 1.00 85.56 244 ILE A CA 1
ATOM 1860 C C . ILE A 1 244 ? 17.196 4.495 -8.873 1.00 85.56 244 ILE A C 1
ATOM 1862 O O . ILE A 1 244 ? 16.664 5.122 -7.959 1.00 85.56 244 ILE A O 1
ATOM 1866 N N . ALA A 1 245 ? 18.419 4.804 -9.319 1.00 89.56 245 ALA A N 1
ATOM 1867 C CA . ALA A 1 245 ? 19.247 5.858 -8.731 1.00 89.56 245 ALA A CA 1
ATOM 1868 C C . ALA A 1 245 ? 18.603 7.253 -8.823 1.00 89.56 245 ALA A C 1
ATOM 1870 O O . ALA A 1 245 ? 18.790 8.081 -7.934 1.00 89.56 245 ALA A O 1
ATOM 1871 N N . PHE A 1 246 ? 17.801 7.521 -9.859 1.00 89.50 246 PHE A N 1
ATOM 1872 C CA . PHE A 1 246 ? 17.022 8.758 -9.970 1.00 89.50 246 PHE A CA 1
ATOM 1873 C C . PHE A 1 246 ? 15.737 8.775 -9.122 1.00 89.50 246 PHE A C 1
ATOM 1875 O O . PHE A 1 246 ? 14.995 9.764 -9.156 1.00 89.50 246 PHE A O 1
ATOM 1882 N N . GLY A 1 247 ? 15.460 7.719 -8.355 1.00 79.88 247 GLY A N 1
ATOM 1883 C CA . GLY A 1 247 ? 14.337 7.649 -7.422 1.00 79.88 247 GLY A CA 1
ATOM 1884 C C . GLY A 1 247 ? 12.995 7.337 -8.083 1.00 79.88 247 GLY A C 1
ATOM 1885 O O . GLY A 1 247 ? 11.958 7.788 -7.596 1.00 79.88 247 GLY A O 1
ATOM 1886 N N . VAL A 1 248 ? 12.990 6.616 -9.209 1.00 81.44 248 VAL A N 1
ATOM 1887 C CA . VAL A 1 248 ? 11.745 6.057 -9.758 1.00 81.44 248 VAL A CA 1
ATOM 1888 C C . VAL A 1 248 ? 11.196 5.026 -8.768 1.00 81.44 248 VAL A C 1
ATOM 1890 O O . VAL A 1 248 ? 11.906 4.104 -8.381 1.00 81.44 248 VAL A O 1
ATOM 1893 N N . ARG A 1 249 ? 9.937 5.200 -8.343 1.00 74.69 249 ARG A N 1
ATOM 1894 C CA . ARG A 1 249 ? 9.259 4.290 -7.399 1.00 74.69 249 ARG A CA 1
ATOM 1895 C C . ARG A 1 249 ? 8.672 3.052 -8.081 1.00 74.69 249 ARG A C 1
ATOM 1897 O O . ARG A 1 249 ? 8.440 2.053 -7.413 1.00 74.69 249 ARG A O 1
ATOM 1904 N N . ASN A 1 250 ? 8.418 3.125 -9.389 1.00 79.56 250 ASN A N 1
ATOM 1905 C CA . ASN A 1 250 ? 7.921 2.005 -10.181 1.00 79.56 250 ASN A CA 1
ATOM 1906 C C . ASN A 1 250 ? 8.906 0.826 -10.106 1.00 79.56 250 ASN A C 1
ATOM 1908 O O . ASN A 1 250 ? 10.110 1.054 -10.254 1.00 79.56 250 ASN A O 1
ATOM 1912 N N . PRO A 1 251 ? 8.433 -0.423 -9.933 1.00 79.31 251 PRO A N 1
ATOM 1913 C CA . PRO A 1 251 ? 9.280 -1.596 -10.095 1.00 79.31 251 PRO A CA 1
ATOM 1914 C C . PRO A 1 251 ? 9.940 -1.581 -11.475 1.00 79.31 251 PRO A C 1
ATOM 1916 O O . PRO A 1 251 ? 9.265 -1.360 -12.479 1.00 79.31 251 PRO A O 1
ATOM 1919 N N . VAL A 1 252 ? 11.252 -1.814 -11.534 1.00 80.62 252 VAL A N 1
ATOM 1920 C CA . VAL A 1 252 ? 11.995 -1.868 -12.800 1.00 80.62 252 VAL A CA 1
ATOM 1921 C C . VAL A 1 252 ? 12.642 -3.237 -12.944 1.00 80.62 252 VAL A C 1
ATOM 1923 O O . VAL A 1 252 ? 13.520 -3.612 -12.165 1.00 80.62 252 VAL A O 1
ATOM 1926 N N . SER A 1 253 ? 12.213 -3.980 -13.958 1.00 81.06 253 SER A N 1
ATOM 1927 C CA . SER A 1 253 ? 12.749 -5.294 -14.307 1.00 81.06 253 SER A CA 1
ATOM 1928 C C . SER A 1 253 ? 13.593 -5.226 -15.581 1.00 81.06 253 SER A C 1
ATOM 1930 O O . SER A 1 253 ? 13.611 -4.218 -16.290 1.00 81.06 253 SER A O 1
ATOM 1932 N N . VAL A 1 254 ? 14.349 -6.290 -15.839 1.00 86.06 254 VAL A N 1
ATOM 1933 C CA . VAL A 1 254 ? 15.198 -6.428 -17.026 1.00 86.06 254 VAL A CA 1
ATOM 1934 C C . VAL A 1 254 ? 14.863 -7.725 -17.739 1.00 86.06 254 VAL A C 1
ATOM 1936 O O . VAL A 1 254 ? 14.652 -8.738 -17.076 1.00 86.06 254 VAL A O 1
ATOM 1939 N N . ASP A 1 255 ? 14.861 -7.695 -19.067 1.00 82.75 255 ASP A N 1
ATOM 1940 C CA . ASP A 1 255 ? 14.476 -8.840 -19.890 1.00 82.75 255 ASP A CA 1
ATOM 1941 C C . ASP A 1 255 ? 15.407 -8.973 -21.117 1.00 82.75 255 ASP A C 1
ATOM 1943 O O . ASP A 1 255 ? 15.311 -8.198 -22.078 1.00 82.75 255 ASP A O 1
ATOM 1947 N N . PRO A 1 256 ? 16.394 -9.890 -21.073 1.00 87.50 256 P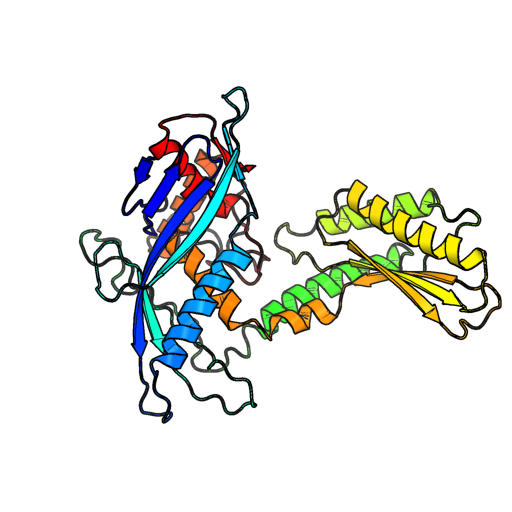RO A N 1
ATOM 1948 C CA . PRO A 1 256 ? 17.269 -10.160 -22.203 1.00 87.50 256 PRO A CA 1
ATOM 1949 C C . PRO A 1 256 ? 16.548 -11.022 -23.244 1.00 87.50 256 PRO A C 1
ATOM 1951 O O . PRO A 1 256 ? 16.261 -12.193 -23.009 1.00 87.50 256 PRO A O 1
ATOM 1954 N N . LEU A 1 257 ? 16.316 -10.453 -24.424 1.00 82.44 257 LEU A N 1
ATOM 1955 C CA . LEU A 1 257 ? 15.520 -11.058 -25.486 1.00 82.44 257 LEU A CA 1
ATOM 1956 C C . LEU A 1 257 ? 16.370 -11.253 -26.748 1.00 82.44 257 LEU A C 1
ATOM 1958 O O . LEU A 1 257 ? 16.368 -10.393 -27.639 1.00 82.44 257 LEU A O 1
ATOM 1962 N N . PRO A 1 258 ? 17.103 -12.379 -26.842 1.00 83.81 258 PRO A N 1
ATOM 1963 C CA . PRO A 1 258 ? 17.754 -12.761 -28.083 1.00 83.81 258 PRO A CA 1
ATOM 1964 C C . PRO A 1 258 ? 16.700 -13.025 -29.167 1.00 83.81 258 PRO A C 1
ATOM 1966 O O . PRO A 1 258 ? 15.684 -13.673 -28.917 1.00 83.81 258 PRO A O 1
ATOM 1969 N N . VAL A 1 259 ? 16.948 -12.536 -30.379 1.00 80.12 259 VAL A N 1
ATOM 1970 C CA . VAL A 1 259 ? 16.064 -12.710 -31.541 1.00 80.12 259 VAL A CA 1
ATOM 1971 C C . VAL A 1 259 ? 16.834 -13.264 -32.737 1.00 80.12 259 VAL A C 1
ATOM 1973 O O . VAL A 1 259 ? 18.058 -13.160 -32.801 1.00 80.12 259 VAL A O 1
ATOM 1976 N N . ASN A 1 260 ? 16.121 -13.885 -33.678 1.00 80.00 260 ASN A N 1
ATOM 1977 C CA . ASN A 1 260 ? 16.748 -14.585 -34.801 1.00 80.00 260 ASN A CA 1
ATOM 1978 C C . ASN A 1 260 ? 17.404 -13.627 -35.802 1.00 80.00 260 ASN A C 1
ATOM 1980 O O . ASN A 1 260 ? 18.531 -13.880 -36.216 1.00 80.00 260 ASN A O 1
ATOM 1984 N N . ASP A 1 261 ? 16.729 -12.532 -36.160 1.00 78.88 261 ASP A N 1
ATOM 1985 C CA . ASP A 1 261 ? 17.297 -11.495 -37.019 1.00 78.88 261 ASP A CA 1
ATOM 1986 C C . ASP A 1 261 ? 16.566 -10.149 -36.851 1.00 78.88 261 ASP A C 1
ATOM 1988 O O . ASP A 1 261 ? 15.340 -10.082 -36.936 1.00 78.88 261 ASP A O 1
ATOM 1992 N N . LEU A 1 262 ? 17.329 -9.082 -36.615 1.00 74.50 262 LEU A N 1
ATOM 1993 C CA . LEU A 1 262 ? 16.904 -7.677 -36.595 1.00 74.50 262 LEU A CA 1
ATOM 1994 C C . LEU A 1 262 ? 17.147 -6.960 -37.937 1.00 74.50 262 LEU A C 1
ATOM 1996 O O . LEU A 1 262 ? 17.011 -5.741 -38.013 1.00 74.50 262 LEU A O 1
ATOM 2000 N N . GLY A 1 263 ? 17.526 -7.689 -38.990 1.00 69.12 263 GLY A N 1
ATOM 2001 C CA . GLY A 1 263 ? 17.735 -7.172 -40.346 1.00 69.12 263 GLY A CA 1
ATOM 2002 C C . GLY A 1 263 ? 19.138 -6.616 -40.610 1.00 69.12 263 GLY A C 1
ATOM 2003 O O . GLY A 1 263 ? 19.418 -6.161 -41.717 1.00 69.12 263 GLY A O 1
ATOM 2004 N N . LEU A 1 264 ? 20.032 -6.653 -39.616 1.00 64.69 264 LEU A N 1
ATOM 2005 C CA . LEU A 1 264 ? 21.442 -6.273 -39.734 1.00 64.69 264 LEU A CA 1
ATOM 2006 C C . LEU A 1 264 ? 22.316 -7.194 -38.873 1.00 64.69 264 LEU A C 1
ATOM 2008 O O . LEU A 1 264 ? 22.012 -7.463 -37.710 1.00 64.69 264 LEU A O 1
ATOM 2012 N N . SER A 1 265 ? 23.459 -7.626 -39.410 1.00 58.88 265 SER A N 1
ATOM 2013 C CA . SER A 1 265 ? 24.481 -8.339 -38.636 1.00 58.88 265 SER A CA 1
ATOM 2014 C C . SER A 1 265 ? 25.003 -7.454 -37.496 1.00 58.88 265 SER A C 1
ATOM 2016 O O . SER A 1 265 ? 25.381 -6.310 -37.735 1.00 58.88 265 SER A O 1
ATOM 2018 N N . ASN A 1 266 ? 25.066 -7.986 -36.270 1.00 64.06 266 ASN A N 1
ATOM 2019 C CA . ASN A 1 266 ? 25.455 -7.256 -35.052 1.00 64.06 266 ASN A CA 1
ATOM 2020 C C . ASN A 1 266 ? 24.519 -6.120 -34.600 1.00 64.06 266 ASN A C 1
ATOM 2022 O O . ASN A 1 266 ? 24.952 -5.225 -33.873 1.00 64.06 266 ASN A O 1
ATOM 2026 N N . ALA A 1 267 ? 23.237 -6.172 -34.960 1.00 69.88 267 ALA A N 1
ATOM 2027 C CA . ALA A 1 267 ? 22.249 -5.242 -34.431 1.00 69.88 267 ALA A CA 1
ATOM 2028 C C . ALA A 1 267 ? 21.738 -5.649 -33.047 1.00 69.88 267 ALA A C 1
ATOM 2030 O O . ALA A 1 267 ? 21.348 -6.792 -32.805 1.00 69.88 267 ALA A O 1
ATOM 2031 N N . GLY A 1 268 ? 21.684 -4.666 -32.157 1.00 78.31 268 GLY A N 1
ATOM 2032 C CA . GLY A 1 268 ? 20.948 -4.739 -30.910 1.00 78.31 268 GLY A CA 1
ATOM 2033 C C . GLY A 1 268 ? 20.583 -3.338 -30.442 1.00 78.31 268 GLY A C 1
ATOM 2034 O O . GLY A 1 268 ? 21.135 -2.351 -30.927 1.00 78.31 268 GLY A O 1
ATOM 2035 N N . PHE A 1 269 ? 19.633 -3.253 -29.526 1.00 80.25 269 PHE A N 1
ATOM 2036 C CA . PHE A 1 269 ? 19.174 -2.000 -28.939 1.00 80.25 269 PHE A CA 1
ATOM 2037 C C . PHE A 1 269 ? 18.437 -2.282 -27.631 1.00 80.25 269 PHE A C 1
ATOM 2039 O O . PHE A 1 269 ? 18.098 -3.429 -27.319 1.00 80.25 269 PHE A O 1
ATOM 2046 N N . ILE A 1 270 ? 18.224 -1.226 -26.848 1.00 83.12 270 ILE A N 1
ATOM 2047 C CA . ILE A 1 270 ? 17.430 -1.300 -25.623 1.00 83.12 270 ILE A CA 1
ATOM 2048 C C . ILE A 1 270 ? 16.045 -0.711 -25.879 1.00 83.12 270 ILE A C 1
ATOM 2050 O O . ILE A 1 270 ? 15.925 0.400 -26.395 1.00 83.12 270 ILE A O 1
ATOM 2054 N N . GLU A 1 271 ? 15.010 -1.445 -25.484 1.00 80.44 271 GLU A N 1
ATOM 2055 C CA . GLU A 1 271 ? 13.628 -0.966 -25.449 1.00 80.44 271 GLU A CA 1
ATOM 2056 C C . GLU A 1 271 ? 13.231 -0.726 -23.996 1.00 80.44 271 GLU A C 1
ATOM 2058 O O . GLU A 1 271 ? 13.528 -1.532 -23.111 1.00 80.44 271 GLU A O 1
ATOM 2063 N N . LEU A 1 272 ? 12.547 0.386 -23.749 1.00 80.88 272 LEU A N 1
ATOM 2064 C CA . LEU A 1 272 ? 11.864 0.618 -22.489 1.00 80.88 272 LEU A CA 1
ATOM 2065 C C . LEU A 1 272 ? 10.366 0.484 -22.731 1.00 80.88 272 LEU A C 1
ATOM 2067 O O . LEU A 1 272 ? 9.807 1.164 -23.590 1.00 80.88 272 LEU A O 1
ATOM 2071 N N . GLU A 1 273 ? 9.718 -0.375 -21.959 1.00 78.25 273 GLU A N 1
ATOM 2072 C CA . GLU A 1 273 ? 8.276 -0.563 -22.026 1.00 78.25 273 GLU A CA 1
ATOM 2073 C C . GLU A 1 273 ? 7.650 -0.588 -20.632 1.00 78.25 273 GLU A C 1
ATOM 2075 O O . GLU A 1 273 ? 8.328 -0.732 -19.612 1.00 78.25 273 GLU A O 1
ATOM 2080 N N . CYS A 1 274 ? 6.332 -0.454 -20.602 1.00 74.88 274 CYS A N 1
ATOM 2081 C CA . CYS A 1 274 ? 5.535 -0.721 -19.416 1.00 74.88 274 CYS A CA 1
ATOM 2082 C C . CYS A 1 274 ? 5.003 -2.160 -19.478 1.00 74.88 274 CYS A C 1
ATOM 2084 O O . CYS A 1 274 ? 4.628 -2.615 -20.559 1.00 74.88 274 CYS A O 1
ATOM 2086 N N . ASP A 1 275 ? 4.906 -2.845 -18.337 1.00 68.94 275 ASP A N 1
ATOM 2087 C CA . ASP A 1 275 ? 4.327 -4.193 -18.262 1.00 68.94 275 ASP A CA 1
ATOM 2088 C C . ASP A 1 275 ? 2.837 -4.168 -18.643 1.00 68.94 275 ASP A C 1
ATOM 2090 O O . ASP A 1 275 ? 2.001 -3.591 -17.946 1.00 68.94 275 ASP A O 1
ATOM 2094 N N . LEU A 1 276 ? 2.509 -4.804 -19.770 1.00 62.53 276 LEU A N 1
ATOM 2095 C CA . LEU A 1 276 ? 1.143 -4.913 -20.291 1.00 62.53 276 LEU A CA 1
ATOM 2096 C C . LEU A 1 276 ? 0.306 -5.958 -19.536 1.00 62.53 276 LEU A C 1
ATOM 2098 O O . LEU A 1 276 ? -0.918 -5.881 -19.549 1.00 62.53 276 LEU A O 1
ATOM 2102 N N . THR A 1 277 ? 0.950 -6.912 -18.857 1.00 57.41 277 THR A N 1
ATOM 2103 C CA . THR A 1 277 ? 0.282 -7.961 -18.064 1.00 57.41 277 THR A CA 1
ATOM 2104 C C . THR A 1 277 ? -0.076 -7.503 -16.653 1.00 57.41 277 THR A C 1
ATOM 2106 O O . THR A 1 277 ? -0.803 -8.190 -15.934 1.00 57.41 277 THR A O 1
ATOM 2109 N N . PHE A 1 278 ? 0.400 -6.322 -16.252 1.00 56.25 278 PHE A N 1
ATOM 2110 C CA . PHE A 1 278 ? 0.016 -5.683 -14.998 1.00 56.25 278 PHE A CA 1
ATOM 2111 C C . PHE A 1 278 ? -1.506 -5.476 -14.904 1.00 56.25 278 PHE A C 1
ATOM 2113 O O . PHE A 1 278 ? -2.085 -5.675 -13.840 1.00 56.25 278 PHE A O 1
ATOM 2120 N N . GLU A 1 279 ? -2.157 -5.152 -16.029 1.00 49.75 279 GLU A N 1
ATOM 2121 C CA . GLU A 1 279 ? -3.616 -4.983 -16.113 1.00 49.75 279 GLU A CA 1
ATOM 2122 C C . GLU A 1 279 ? -4.374 -6.307 -15.925 1.00 49.75 279 GLU A C 1
ATOM 2124 O O . GLU A 1 279 ? -5.442 -6.312 -15.329 1.00 49.75 279 GLU A O 1
ATOM 2129 N N . THR A 1 280 ? -3.829 -7.437 -16.389 1.00 45.09 280 THR A N 1
ATOM 2130 C CA . THR A 1 280 ? -4.516 -8.743 -16.354 1.00 45.09 280 THR A CA 1
ATOM 2131 C C . THR A 1 280 ? -4.338 -9.481 -15.028 1.00 45.09 280 THR A C 1
ATOM 2133 O O . THR A 1 280 ? -5.252 -10.165 -14.587 1.00 45.09 280 THR A O 1
ATOM 2136 N N . ARG A 1 281 ? -3.211 -9.289 -14.322 1.00 46.91 281 ARG A N 1
ATOM 2137 C CA . ARG A 1 281 ? -3.045 -9.784 -12.932 1.00 46.91 281 ARG A CA 1
ATOM 2138 C C . ARG A 1 281 ? -3.991 -9.090 -11.942 1.00 46.91 281 ARG A C 1
ATOM 2140 O O . ARG A 1 281 ? -4.076 -9.480 -10.776 1.00 46.91 281 ARG A O 1
ATOM 2147 N N . PHE A 1 282 ? -4.684 -8.041 -12.385 1.00 41.16 282 PHE A N 1
ATOM 2148 C CA . PHE A 1 282 ? -5.690 -7.348 -11.596 1.00 41.16 282 PHE A CA 1
ATOM 2149 C C . PHE A 1 282 ? -6.971 -8.180 -11.399 1.00 41.16 282 PHE A C 1
ATOM 2151 O O . PHE A 1 282 ? -7.567 -8.094 -10.324 1.00 41.16 282 PHE A O 1
ATOM 2158 N N . ASP A 1 283 ? -7.323 -9.023 -12.379 1.00 41.59 283 ASP A N 1
ATOM 2159 C CA . ASP A 1 283 ? -8.602 -9.745 -12.446 1.00 41.59 283 ASP A CA 1
ATOM 2160 C C . ASP A 1 283 ? -8.616 -11.081 -11.672 1.00 41.59 283 ASP A C 1
ATOM 2162 O O . ASP A 1 283 ? -9.638 -11.419 -11.070 1.00 41.59 283 ASP A O 1
ATOM 2166 N N . ASP A 1 284 ? -7.498 -11.816 -11.613 1.00 39.03 284 ASP A N 1
ATOM 2167 C CA . ASP A 1 284 ? -7.461 -13.162 -11.001 1.00 39.03 284 ASP A CA 1
ATOM 2168 C C . ASP A 1 284 ? -7.537 -13.144 -9.453 1.00 39.03 284 ASP A C 1
ATOM 2170 O O . ASP A 1 284 ? -8.090 -14.061 -8.846 1.00 39.03 284 ASP A O 1
ATOM 2174 N N . ASP A 1 285 ? -7.097 -12.054 -8.807 1.00 48.12 285 ASP A N 1
ATOM 2175 C CA . ASP A 1 285 ? -7.096 -11.871 -7.338 1.00 48.12 285 ASP A CA 1
ATOM 2176 C C . ASP A 1 285 ? -8.152 -10.854 -6.856 1.00 48.12 285 ASP A C 1
ATOM 2178 O O . ASP A 1 285 ? -8.044 -10.260 -5.775 1.00 48.12 285 ASP A O 1
ATOM 2182 N N . MET A 1 286 ? -9.168 -10.576 -7.677 1.00 49.56 286 MET A N 1
ATOM 2183 C CA . MET A 1 286 ? -10.114 -9.471 -7.468 1.00 49.56 286 MET A CA 1
ATOM 2184 C C . MET A 1 286 ? -10.786 -9.506 -6.083 1.00 49.56 286 MET A C 1
ATOM 2186 O O . MET A 1 286 ? -10.883 -8.480 -5.413 1.00 49.56 286 MET A O 1
ATOM 2190 N N . TRP A 1 287 ? -11.190 -10.686 -5.609 1.00 51.81 287 TRP A N 1
ATOM 2191 C CA . TRP A 1 287 ? -11.856 -10.828 -4.309 1.00 51.81 287 TRP A CA 1
ATOM 2192 C C . TRP A 1 287 ? -10.900 -10.636 -3.116 1.00 51.81 287 TRP A C 1
ATOM 2194 O O . TRP A 1 287 ? -11.310 -10.119 -2.076 1.00 51.81 287 TRP A O 1
ATOM 2204 N N . MET A 1 288 ? -9.621 -11.000 -3.265 1.00 54.44 288 MET A N 1
ATOM 2205 C CA . MET A 1 288 ? -8.600 -10.829 -2.224 1.00 54.44 288 MET A CA 1
ATOM 2206 C C . MET A 1 288 ? -8.295 -9.342 -2.003 1.00 54.44 288 MET A C 1
ATOM 2208 O O . MET A 1 288 ? -8.212 -8.889 -0.863 1.00 54.44 288 MET A O 1
ATOM 2212 N N . ASN A 1 289 ? -8.238 -8.559 -3.085 1.00 59.44 289 ASN A N 1
ATOM 2213 C CA . ASN A 1 289 ? -8.088 -7.103 -3.002 1.00 59.44 289 ASN A CA 1
ATOM 2214 C C . ASN A 1 289 ? -9.261 -6.435 -2.281 1.00 59.44 289 ASN A C 1
ATOM 2216 O O . ASN A 1 289 ? -9.039 -5.545 -1.465 1.00 59.44 289 ASN A O 1
ATOM 2220 N N . ILE A 1 290 ? -10.492 -6.889 -2.542 1.00 62.53 290 ILE A N 1
ATOM 2221 C CA . ILE A 1 290 ? -11.687 -6.364 -1.871 1.00 62.53 290 ILE A CA 1
ATOM 2222 C C . ILE A 1 290 ? -11.596 -6.614 -0.368 1.00 62.53 290 ILE A C 1
ATOM 2224 O O . ILE A 1 290 ? -11.750 -5.686 0.416 1.00 62.53 290 ILE A O 1
ATOM 2228 N N . PHE A 1 291 ? -11.276 -7.837 0.062 1.00 67.06 291 PHE A N 1
ATOM 2229 C CA . PHE A 1 291 ? -11.170 -8.104 1.495 1.00 67.06 291 PHE A CA 1
ATOM 2230 C C . PHE A 1 291 ? -10.073 -7.257 2.159 1.00 67.06 291 PHE A C 1
ATOM 2232 O O . PHE A 1 291 ? -10.263 -6.729 3.253 1.00 67.06 291 PHE A O 1
ATOM 2239 N N . ALA A 1 292 ? -8.924 -7.103 1.502 1.00 72.12 292 ALA A N 1
ATOM 2240 C CA . ALA A 1 292 ? -7.827 -6.306 2.033 1.00 72.12 292 ALA A CA 1
ATOM 2241 C C . ALA A 1 292 ? -8.143 -4.793 2.070 1.00 72.12 292 ALA A C 1
ATOM 2243 O O . ALA A 1 292 ? -7.668 -4.114 2.980 1.00 72.12 292 ALA A O 1
ATOM 2244 N N . HIS A 1 293 ? -8.976 -4.282 1.158 1.00 71.56 293 HIS A N 1
ATOM 2245 C CA . HIS A 1 293 ? -9.572 -2.942 1.235 1.00 71.56 293 HIS A CA 1
ATOM 2246 C C . HIS A 1 293 ? -10.497 -2.820 2.454 1.00 71.56 293 HIS A C 1
ATOM 2248 O O . HIS A 1 293 ? -10.311 -1.959 3.310 1.00 71.56 293 HIS A O 1
ATOM 2254 N N . GLU A 1 294 ? -11.446 -3.743 2.595 1.00 69.56 294 GLU A N 1
ATOM 2255 C CA . GLU A 1 294 ? -12.413 -3.738 3.698 1.00 69.56 294 GLU A CA 1
ATOM 2256 C C . GLU A 1 294 ? -11.723 -3.839 5.060 1.00 69.56 294 GLU A C 1
ATOM 2258 O O . GLU A 1 294 ? -12.109 -3.169 6.018 1.00 69.56 294 GLU A O 1
ATOM 2263 N N . TYR A 1 295 ? -10.628 -4.598 5.140 1.00 79.38 295 TYR A N 1
ATOM 2264 C CA . TYR A 1 295 ? -9.784 -4.658 6.327 1.00 79.38 295 TYR A CA 1
ATOM 2265 C C . TYR A 1 295 ? -9.271 -3.276 6.758 1.00 79.38 295 TYR A C 1
ATOM 2267 O O . TYR A 1 295 ? -9.251 -2.974 7.951 1.00 79.38 295 TYR A O 1
ATOM 2275 N N . GLY A 1 296 ? -8.918 -2.387 5.829 1.00 79.38 296 GLY A N 1
ATOM 2276 C CA . GLY A 1 296 ? -8.499 -1.040 6.204 1.00 79.38 296 GLY A CA 1
ATOM 2277 C C . GLY A 1 296 ? -9.636 -0.186 6.775 1.00 79.38 296 GLY A C 1
ATOM 2278 O O . GLY A 1 296 ? -9.402 0.599 7.697 1.00 79.38 296 GLY A O 1
ATOM 2279 N N . HIS A 1 297 ? -10.892 -0.399 6.370 1.00 75.12 297 HIS A N 1
ATOM 2280 C CA . HIS A 1 297 ? -12.034 0.206 7.069 1.00 75.12 297 HIS A CA 1
ATOM 2281 C C . HIS A 1 297 ? -12.182 -0.323 8.498 1.00 75.12 297 HIS A C 1
ATOM 2283 O O . HIS A 1 297 ? -12.547 0.434 9.404 1.00 75.12 297 HIS A O 1
ATOM 2289 N N . MET A 1 298 ? -11.837 -1.592 8.734 1.00 79.44 298 MET A N 1
ATOM 2290 C CA . MET A 1 298 ? -11.797 -2.181 10.078 1.00 79.44 298 MET A CA 1
ATOM 2291 C C . MET A 1 298 ? -10.693 -1.570 10.956 1.00 79.44 298 MET A C 1
ATOM 2293 O O . MET A 1 298 ? -10.837 -1.532 12.178 1.00 79.44 298 MET A O 1
ATOM 2297 N N . LEU A 1 299 ? -9.638 -1.023 10.343 1.00 83.81 299 LEU A N 1
ATOM 2298 C CA . LEU A 1 299 ? -8.618 -0.201 11.007 1.00 83.81 299 LEU A CA 1
ATOM 2299 C C . LEU A 1 299 ? -9.036 1.271 11.178 1.00 83.81 299 LEU A C 1
ATOM 2301 O O . LEU A 1 299 ? -8.313 2.042 11.807 1.00 83.81 299 LEU A O 1
ATOM 2305 N N . GLY A 1 300 ? -10.186 1.676 10.631 1.00 77.62 300 GLY A N 1
ATOM 2306 C CA . GLY A 1 300 ? -10.707 3.040 10.722 1.00 77.62 300 GLY A CA 1
ATOM 2307 C C . GLY A 1 300 ? -10.250 3.986 9.607 1.00 77.62 300 GLY A C 1
ATOM 2308 O O . GLY A 1 300 ? -10.315 5.201 9.801 1.00 77.62 300 GLY A O 1
ATOM 2309 N N . LEU A 1 301 ? -9.792 3.465 8.465 1.00 81.62 301 LEU A N 1
ATOM 2310 C CA . LEU A 1 301 ? -9.303 4.255 7.329 1.00 81.62 301 LEU A CA 1
ATOM 2311 C C . LEU A 1 301 ? -10.462 4.695 6.406 1.00 81.62 301 LEU A C 1
ATOM 2313 O O . LEU A 1 301 ? -11.283 3.848 6.043 1.00 81.62 301 LEU A O 1
ATOM 2317 N N . PRO A 1 302 ? -10.575 5.991 6.041 1.00 73.81 302 PRO A N 1
ATOM 2318 C CA . PRO A 1 302 ? -11.704 6.509 5.260 1.00 73.81 302 PRO A CA 1
ATOM 2319 C C . PRO A 1 302 ? -11.341 6.980 3.837 1.00 73.81 302 PRO A C 1
ATOM 2321 O O . PRO A 1 302 ? -12.075 7.780 3.267 1.00 73.81 302 PRO A O 1
ATOM 2324 N N . ASP A 1 303 ? -10.198 6.590 3.276 1.00 63.28 303 ASP A N 1
ATOM 2325 C CA . ASP A 1 303 ? -9.632 7.254 2.094 1.00 63.28 303 ASP A CA 1
ATOM 2326 C C . ASP A 1 303 ? -10.245 6.904 0.730 1.00 63.28 303 ASP A C 1
ATOM 2328 O O . ASP A 1 303 ? -9.804 7.441 -0.287 1.00 63.28 303 ASP A O 1
ATOM 2332 N N . GLU A 1 304 ? -11.317 6.104 0.712 1.00 60.69 304 GLU A N 1
ATOM 2333 C CA . GLU A 1 304 ? -12.139 5.863 -0.483 1.00 60.69 304 GLU A CA 1
ATOM 2334 C C . GLU A 1 304 ? -13.065 7.037 -0.828 1.00 60.69 304 GLU A C 1
ATOM 2336 O O . GLU A 1 304 ? -13.528 7.151 -1.963 1.00 60.69 304 GLU A O 1
ATOM 2341 N N . TYR A 1 305 ? -13.391 7.879 0.159 1.00 57.28 305 TYR A N 1
ATOM 2342 C CA . TYR A 1 305 ? -14.449 8.871 0.014 1.00 57.28 305 TYR A CA 1
ATOM 2343 C C . TYR A 1 305 ? -13.990 10.073 -0.819 1.00 57.28 305 TYR A C 1
ATOM 2345 O O . TYR A 1 305 ? -12.818 10.466 -0.791 1.00 57.28 305 TYR A O 1
ATOM 2353 N N . ASP A 1 306 ? -14.947 10.664 -1.545 1.00 52.44 306 ASP A N 1
ATOM 2354 C CA . ASP A 1 306 ? -14.756 11.897 -2.308 1.00 52.44 306 ASP A CA 1
ATOM 2355 C C . ASP A 1 306 ? -14.162 13.024 -1.444 1.00 52.44 306 ASP A C 1
ATOM 2357 O O . ASP A 1 306 ? -14.142 12.940 -0.214 1.00 52.44 306 ASP A O 1
ATOM 2361 N N . ALA A 1 307 ? -13.632 14.053 -2.117 1.00 50.56 307 ALA A N 1
ATOM 2362 C CA . ALA A 1 307 ? -12.871 15.180 -1.570 1.00 50.56 307 ALA A CA 1
ATOM 2363 C C . ALA A 1 307 ? -13.363 15.674 -0.190 1.00 50.56 307 ALA A C 1
ATOM 2365 O O . ALA A 1 307 ? -14.555 15.558 0.099 1.00 50.56 307 ALA A O 1
ATOM 2366 N N . PRO A 1 308 ? -12.484 16.286 0.644 1.00 56.25 308 PRO A N 1
ATOM 2367 C CA . PRO A 1 308 ? -12.835 16.711 1.996 1.00 56.25 308 PRO A CA 1
ATOM 2368 C C . PRO A 1 308 ? -14.188 17.428 1.991 1.00 56.25 308 PRO A C 1
ATOM 2370 O O . PRO A 1 308 ? -14.331 18.439 1.296 1.00 56.25 308 PRO A O 1
ATOM 2373 N N . PRO A 1 309 ? -15.195 16.888 2.690 1.00 59.50 309 PRO A N 1
ATOM 2374 C CA . PRO A 1 309 ? -16.537 17.421 2.588 1.00 59.50 309 PRO A CA 1
ATOM 2375 C C . PRO A 1 309 ? -16.571 18.840 3.141 1.00 59.50 309 PRO A C 1
ATOM 2377 O O . PRO A 1 309 ? -15.718 19.235 3.944 1.00 59.50 309 PRO A O 1
ATOM 2380 N N . ALA A 1 310 ? -17.555 19.622 2.694 1.00 61.28 310 ALA A N 1
ATOM 2381 C CA . ALA A 1 310 ? -17.718 20.994 3.154 1.00 61.28 310 ALA A CA 1
ATOM 2382 C C . ALA A 1 310 ? -17.662 21.052 4.698 1.00 61.28 310 ALA A C 1
ATOM 2384 O O . ALA A 1 310 ? -18.182 20.147 5.353 1.00 61.28 310 ALA A O 1
ATOM 2385 N N . PRO A 1 311 ? -17.099 22.108 5.317 1.00 61.12 311 PRO A N 1
ATOM 2386 C CA . PRO A 1 311 ? -16.979 22.204 6.781 1.00 61.12 311 PRO A CA 1
ATOM 2387 C C . PRO A 1 311 ? -18.308 22.062 7.549 1.00 61.12 311 PRO A C 1
ATOM 2389 O O . PRO A 1 311 ? -18.328 21.789 8.755 1.00 61.12 311 PRO A O 1
ATOM 2392 N N . THR A 1 312 ? -19.424 22.276 6.851 1.00 67.75 312 THR A N 1
ATOM 2393 C CA . THR A 1 312 ? -20.799 22.153 7.335 1.00 67.75 312 THR A CA 1
ATOM 2394 C C . THR A 1 312 ? -21.367 20.736 7.244 1.00 67.75 312 THR A C 1
ATOM 2396 O O . THR A 1 312 ? -22.397 20.479 7.864 1.00 67.75 312 THR A O 1
ATOM 2399 N N . ASP A 1 313 ? -20.725 19.813 6.524 1.00 65.56 313 ASP A N 1
ATOM 2400 C CA . ASP A 1 313 ? -21.180 18.430 6.415 1.00 65.56 313 ASP A CA 1
ATOM 2401 C C . ASP A 1 313 ? -20.983 17.698 7.752 1.00 65.56 313 ASP A C 1
ATOM 2403 O O . ASP A 1 313 ? -19.897 17.656 8.340 1.00 65.56 313 ASP A O 1
ATOM 2407 N N . ARG A 1 314 ? -22.084 17.144 8.256 1.00 68.62 314 ARG A N 1
ATOM 2408 C CA . ARG A 1 314 ? -22.151 16.368 9.499 1.00 68.62 314 ARG A CA 1
ATOM 2409 C C . ARG A 1 314 ? -22.382 14.882 9.238 1.00 68.62 314 ARG A C 1
ATOM 2411 O O . ARG A 1 314 ? -22.632 14.137 10.183 1.00 68.62 314 ARG A O 1
ATOM 2418 N N . SER A 1 315 ? -22.299 14.443 7.983 1.00 67.06 315 SER A N 1
ATOM 2419 C CA . SER A 1 315 ? -22.380 13.036 7.621 1.00 67.06 315 SER A CA 1
ATOM 2420 C C . SER A 1 315 ? -21.294 12.231 8.336 1.00 67.06 315 SER A C 1
ATOM 2422 O O . SER A 1 315 ? -20.177 12.699 8.580 1.00 67.06 315 SER A O 1
ATOM 2424 N N . SER A 1 316 ? -21.594 10.972 8.656 1.00 62.03 316 SER A N 1
ATOM 2425 C CA . SER A 1 316 ? -20.619 10.090 9.299 1.00 62.03 316 SER A CA 1
ATOM 2426 C C . SER A 1 316 ? -19.339 9.963 8.464 1.00 62.03 316 SER A C 1
ATOM 2428 O O . SER A 1 316 ? -18.255 9.852 9.040 1.00 62.03 316 SER A O 1
ATOM 2430 N N . LYS A 1 317 ? -19.450 10.001 7.127 1.00 65.88 317 LYS A N 1
ATOM 2431 C CA . LYS A 1 317 ? -18.316 9.992 6.186 1.00 65.88 317 LYS A CA 1
ATOM 2432 C C . LYS A 1 317 ? -17.423 11.218 6.383 1.00 65.88 317 LYS A C 1
ATOM 2434 O O . LYS A 1 317 ? -16.223 11.063 6.595 1.00 65.88 317 LYS A O 1
ATOM 2439 N N . ALA A 1 318 ? -18.015 12.411 6.434 1.00 69.75 318 ALA A N 1
ATOM 2440 C CA . ALA A 1 318 ? -17.295 13.652 6.695 1.00 69.75 318 ALA A CA 1
ATOM 2441 C C . ALA A 1 318 ? -16.540 13.651 8.016 1.00 69.75 318 ALA A C 1
ATOM 2443 O O . ALA A 1 318 ? -15.374 14.040 8.077 1.00 69.75 318 ALA A O 1
ATOM 2444 N N . ILE A 1 319 ? -17.180 13.150 9.069 1.00 72.31 319 ILE A N 1
ATOM 2445 C CA . ILE A 1 319 ? -16.559 13.034 10.388 1.00 72.31 319 ILE A CA 1
ATOM 2446 C C . ILE A 1 319 ? -15.328 12.118 10.329 1.00 72.31 319 ILE A C 1
ATOM 2448 O O . ILE A 1 319 ? -14.293 12.453 10.904 1.00 72.31 319 ILE A O 1
ATOM 2452 N N . ALA A 1 320 ? -15.410 10.994 9.615 1.00 72.12 320 ALA A N 1
ATOM 2453 C CA . ALA A 1 320 ? -14.303 10.051 9.482 1.00 72.12 320 ALA A CA 1
ATOM 2454 C C . ALA A 1 320 ? -13.104 10.657 8.749 1.00 72.12 320 ALA A C 1
ATOM 2456 O O . ALA A 1 320 ? -11.985 10.598 9.255 1.00 72.12 320 ALA A O 1
ATOM 2457 N N . ILE A 1 321 ? -13.354 11.284 7.596 1.00 76.06 321 ILE A N 1
ATOM 2458 C CA . ILE A 1 321 ? -12.329 11.963 6.793 1.00 76.06 321 ILE A CA 1
ATOM 2459 C C . ILE A 1 321 ? -11.652 13.047 7.627 1.00 76.06 321 ILE A C 1
ATOM 2461 O O . ILE A 1 321 ? -10.428 13.068 7.729 1.00 76.06 321 ILE A O 1
ATOM 2465 N N . ASN A 1 322 ? -12.435 13.907 8.284 1.00 79.25 322 ASN A N 1
ATOM 2466 C CA . ASN A 1 322 ? -11.901 15.004 9.086 1.00 79.25 322 ASN A CA 1
ATOM 2467 C C . ASN A 1 322 ? -11.034 14.501 10.244 1.00 79.25 322 ASN A C 1
ATOM 2469 O O . ASN A 1 322 ? -9.949 15.035 10.470 1.00 79.25 322 ASN A O 1
ATOM 2473 N N . ARG A 1 323 ? -11.463 13.448 10.950 1.00 83.69 323 ARG A 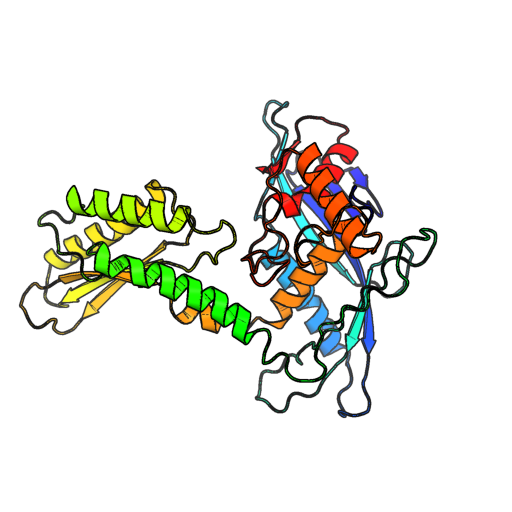N 1
ATOM 2474 C CA . ARG A 1 323 ? -10.667 12.867 12.039 1.00 83.69 323 ARG A CA 1
ATOM 2475 C C . ARG A 1 323 ? -9.410 12.161 11.535 1.00 83.69 323 ARG A C 1
ATOM 2477 O O . ARG A 1 323 ? -8.366 12.275 12.167 1.00 83.69 323 ARG A O 1
ATOM 2484 N N . PHE A 1 324 ? -9.469 11.481 10.392 1.00 85.44 324 PHE A N 1
ATOM 2485 C CA . PHE A 1 324 ? -8.282 10.876 9.789 1.00 85.44 324 PHE A CA 1
ATOM 2486 C C . PHE A 1 324 ? -7.282 11.931 9.296 1.00 85.44 324 PHE A C 1
ATOM 2488 O O . PHE A 1 324 ? -6.081 11.806 9.528 1.00 85.44 324 PHE A O 1
ATOM 2495 N N . CYS A 1 325 ? -7.766 13.015 8.686 1.00 86.50 325 CYS A N 1
ATOM 2496 C CA . CYS A 1 325 ? -6.951 14.174 8.328 1.00 86.50 325 CYS A CA 1
ATOM 2497 C C . CYS A 1 325 ? -6.294 14.809 9.562 1.00 86.50 325 CYS A C 1
ATOM 2499 O O . CYS A 1 325 ? -5.101 15.098 9.515 1.00 86.50 325 CYS A O 1
ATOM 2501 N N . ALA A 1 326 ? -7.034 14.959 10.666 1.00 88.19 326 ALA A N 1
ATOM 2502 C CA . ALA A 1 326 ? -6.491 15.448 11.933 1.00 88.19 326 ALA A CA 1
ATOM 2503 C C . ALA A 1 326 ? -5.413 14.509 12.501 1.00 88.19 326 ALA A C 1
ATOM 2505 O O . ALA A 1 326 ? -4.366 14.975 12.940 1.00 88.19 326 ALA A O 1
ATOM 2506 N N . MET A 1 327 ? -5.613 13.189 12.423 1.00 90.50 327 MET A N 1
ATOM 2507 C CA . MET A 1 327 ? -4.593 12.204 12.798 1.00 90.50 327 MET A CA 1
ATOM 2508 C C . MET A 1 327 ? -3.334 12.331 11.925 1.00 90.50 327 MET A C 1
ATOM 2510 O O . MET A 1 327 ? -2.218 12.310 12.445 1.00 90.50 327 MET A O 1
ATOM 2514 N N . CYS A 1 328 ? -3.488 12.536 10.612 1.00 91.44 328 CYS A N 1
ATOM 2515 C CA . CYS A 1 328 ? -2.352 12.817 9.729 1.00 91.44 328 CYS A CA 1
ATOM 2516 C C . CYS A 1 328 ? -1.599 14.084 10.161 1.00 91.44 328 CYS A C 1
ATOM 2518 O O . CYS A 1 328 ? -0.371 14.073 10.177 1.00 91.44 328 CYS A O 1
ATOM 2520 N N . ASP A 1 329 ? -2.309 15.146 10.555 1.00 91.44 329 ASP A N 1
ATOM 2521 C CA . ASP A 1 329 ? -1.697 16.390 11.037 1.00 91.44 329 ASP A CA 1
ATOM 2522 C C . ASP A 1 329 ? -0.930 16.199 12.350 1.00 91.44 329 ASP A C 1
ATOM 2524 O O . ASP A 1 329 ? 0.224 16.621 12.453 1.00 91.44 329 ASP A O 1
ATOM 2528 N N . VAL A 1 330 ? -1.520 15.494 13.321 1.00 91.62 330 VAL A N 1
ATOM 2529 C CA . VAL A 1 330 ? -0.878 15.162 14.606 1.00 91.62 330 VAL A CA 1
ATOM 2530 C C . VAL A 1 330 ? 0.429 14.398 14.389 1.00 91.62 330 VAL A C 1
ATOM 2532 O O . VAL A 1 330 ? 1.451 14.716 15.002 1.00 91.62 330 VAL A O 1
ATOM 2535 N N . HIS A 1 331 ? 0.426 13.431 13.472 1.00 90.12 331 HIS A N 1
ATOM 2536 C CA . HIS A 1 331 ? 1.596 12.607 13.172 1.00 90.12 331 HIS A CA 1
ATOM 2537 C C . HIS A 1 331 ? 2.491 13.162 12.059 1.00 90.12 331 HIS A C 1
ATOM 2539 O O . HIS A 1 331 ? 3.474 12.516 11.695 1.00 90.12 331 HIS A O 1
ATOM 2545 N N . LYS A 1 332 ? 2.189 14.358 11.534 1.00 90.06 332 LYS A N 1
ATOM 2546 C CA . LYS A 1 332 ? 2.916 15.002 10.425 1.00 90.06 332 LYS A CA 1
ATOM 2547 C C . LYS A 1 332 ? 3.067 14.090 9.198 1.00 90.06 332 LYS A C 1
ATOM 2549 O O . LYS A 1 332 ? 4.081 14.131 8.500 1.00 90.06 332 LYS A O 1
ATOM 2554 N N . ALA A 1 333 ? 2.071 13.248 8.951 1.00 88.25 333 ALA A N 1
ATOM 2555 C CA . ALA A 1 333 ? 2.026 12.354 7.807 1.00 88.25 333 ALA A CA 1
ATOM 2556 C C . ALA A 1 333 ? 1.376 13.049 6.607 1.00 88.25 333 ALA A C 1
ATOM 2558 O O . ALA A 1 333 ? 0.480 13.884 6.752 1.00 88.25 333 ALA A O 1
ATOM 2559 N N . ALA A 1 334 ? 1.800 12.669 5.401 1.00 86.50 334 ALA A N 1
ATOM 2560 C CA . ALA A 1 334 ? 1.104 13.079 4.192 1.00 86.50 334 ALA A CA 1
ATOM 2561 C C . ALA A 1 334 ? -0.326 12.523 4.223 1.00 86.50 334 ALA A C 1
ATOM 2563 O O . ALA A 1 334 ? -0.522 11.319 4.400 1.00 86.50 334 ALA A O 1
ATOM 2564 N N . LYS A 1 335 ? -1.314 13.403 4.051 1.00 84.56 335 LYS A N 1
ATOM 2565 C CA . LYS A 1 335 ? -2.709 12.990 3.898 1.00 84.56 335 LYS A CA 1
ATOM 2566 C C . LYS A 1 335 ? -2.853 12.158 2.620 1.00 84.56 335 LYS A C 1
ATOM 2568 O O . LYS A 1 335 ? -2.175 12.456 1.630 1.00 84.56 335 LYS A O 1
ATOM 2573 N N . PRO A 1 336 ? -3.729 11.143 2.611 1.00 75.12 336 PRO A N 1
ATOM 2574 C CA . PRO A 1 336 ? -4.006 10.403 1.401 1.00 75.12 336 PRO A CA 1
ATOM 2575 C C . PRO A 1 336 ? -4.661 11.343 0.375 1.00 75.12 336 PRO A C 1
ATOM 2577 O O . PRO A 1 336 ? -5.299 12.334 0.751 1.00 75.12 336 PRO A O 1
ATOM 2580 N N . PRO A 1 337 ? -4.514 11.053 -0.923 1.00 66.12 337 PRO A N 1
ATOM 2581 C CA . PRO A 1 337 ? -5.128 11.820 -2.000 1.00 66.12 337 PRO A CA 1
ATOM 2582 C C . PRO A 1 337 ? -6.653 11.581 -2.079 1.00 66.12 337 PRO A C 1
ATOM 2584 O O . PRO A 1 337 ? -7.136 10.945 -3.012 1.00 66.12 337 PRO A O 1
ATOM 2587 N N . MET A 1 338 ? -7.395 12.077 -1.082 1.00 66.44 338 MET A N 1
ATOM 2588 C CA . MET A 1 338 ? -8.851 11.912 -0.930 1.00 66.44 338 MET A CA 1
ATOM 2589 C C . MET A 1 338 ? -9.617 12.343 -2.189 1.00 66.44 338 MET A C 1
ATOM 2591 O O . MET A 1 338 ? -9.297 13.372 -2.789 1.00 66.44 338 MET A O 1
ATOM 2595 N N . GLY A 1 339 ? -10.646 11.578 -2.563 1.00 53.53 339 GLY A N 1
ATOM 2596 C CA . GLY A 1 339 ? -11.509 11.852 -3.716 1.00 53.53 339 GLY A CA 1
ATOM 2597 C C . GLY A 1 339 ? -10.846 11.816 -5.087 1.00 53.53 339 GLY A C 1
ATOM 2598 O O . GLY A 1 339 ? -11.430 12.271 -6.067 1.00 53.53 339 GLY A O 1
ATOM 2599 N N . MET A 1 340 ? -9.628 11.288 -5.179 1.00 53.66 340 MET A N 1
ATOM 2600 C CA . MET A 1 340 ? -9.007 10.945 -6.452 1.00 53.66 340 MET A CA 1
ATOM 2601 C C . MET A 1 340 ? -8.981 9.429 -6.599 1.00 53.66 340 MET A C 1
ATOM 2603 O O . MET A 1 340 ? -8.892 8.712 -5.610 1.00 53.66 340 MET A O 1
ATOM 2607 N N . MET A 1 341 ? -9.001 8.921 -7.831 1.00 53.31 341 MET A N 1
ATOM 2608 C CA . MET A 1 341 ? -8.680 7.512 -8.062 1.00 53.31 341 MET A CA 1
ATOM 2609 C C . MET A 1 341 ? -7.179 7.304 -7.823 1.00 53.31 341 MET A C 1
ATOM 2611 O O . MET A 1 341 ? -6.351 8.008 -8.412 1.00 53.31 341 MET A O 1
ATOM 2615 N N . THR A 1 342 ? -6.822 6.382 -6.922 1.00 54.34 342 THR A N 1
ATOM 2616 C CA . THR A 1 342 ? -5.434 6.193 -6.473 1.00 54.34 342 THR A CA 1
ATOM 2617 C C . THR A 1 342 ? -4.999 4.731 -6.407 1.00 54.34 342 THR A C 1
ATOM 2619 O O . THR A 1 342 ? -5.835 3.828 -6.376 1.00 54.34 342 THR A O 1
ATOM 2622 N N . THR A 1 343 ? -3.682 4.503 -6.316 1.00 60.19 343 THR A N 1
ATOM 2623 C CA . THR A 1 343 ? -3.102 3.187 -6.005 1.00 60.19 343 THR A CA 1
ATOM 2624 C C . THR A 1 343 ? -3.389 2.696 -4.607 1.00 60.19 343 THR A C 1
ATOM 2626 O O . THR A 1 343 ? -3.135 1.524 -4.343 1.00 60.19 343 THR A O 1
ATOM 2629 N N . SER A 1 344 ? -3.893 3.566 -3.728 1.00 69.12 344 SER A N 1
ATOM 2630 C CA . SER A 1 344 ? -4.281 3.187 -2.380 1.00 69.12 344 SER A CA 1
ATOM 2631 C C . SER A 1 344 ? -5.180 1.964 -2.451 1.00 69.12 344 SER A C 1
ATOM 2633 O O . SER A 1 344 ? -6.158 1.952 -3.210 1.00 69.12 344 SER A O 1
ATOM 2635 N N . ILE A 1 345 ? -4.863 0.960 -1.638 1.00 73.06 345 ILE A N 1
ATOM 2636 C CA . ILE A 1 345 ? -5.737 -0.189 -1.436 1.00 73.06 345 ILE A CA 1
ATOM 2637 C C . ILE A 1 345 ? -7.129 0.261 -1.008 1.00 73.06 345 ILE A C 1
ATOM 2639 O O . ILE A 1 345 ? -8.122 -0.308 -1.435 1.00 73.06 345 ILE A O 1
ATOM 2643 N N . MET A 1 346 ? -7.196 1.350 -0.247 1.00 73.12 346 MET A N 1
ATOM 2644 C CA . MET A 1 346 ? -8.417 1.960 0.255 1.00 73.12 346 MET A CA 1
ATOM 2645 C C . MET A 1 346 ? -9.093 2.870 -0.778 1.00 73.12 346 MET A C 1
ATOM 2647 O O . MET A 1 346 ? -9.972 3.642 -0.434 1.00 73.12 346 MET A O 1
ATOM 2651 N N . CYS A 1 347 ? -8.685 2.820 -2.045 1.00 66.44 347 CYS A N 1
ATOM 2652 C CA . CYS A 1 347 ? -9.354 3.508 -3.142 1.00 66.44 347 CYS A CA 1
ATOM 2653 C C . CYS A 1 347 ? -9.652 2.514 -4.271 1.00 66.44 347 CYS A C 1
ATOM 2655 O O . CYS A 1 347 ? -10.695 1.864 -4.257 1.00 66.44 347 CYS A O 1
ATOM 2657 N N . LYS A 1 348 ? -8.752 2.387 -5.255 1.00 58.41 348 LYS A N 1
ATOM 2658 C CA . LYS A 1 348 ? -8.913 1.496 -6.418 1.00 58.41 348 LYS A CA 1
ATOM 2659 C C . LYS A 1 348 ? -7.661 0.671 -6.735 1.00 58.41 348 LYS A C 1
ATOM 2661 O O . LYS A 1 348 ? -7.660 -0.051 -7.728 1.00 58.41 348 LYS A O 1
ATOM 2666 N N . GLY A 1 349 ? -6.597 0.791 -5.941 1.00 57.69 349 GLY A N 1
ATOM 2667 C CA . GLY A 1 349 ? -5.331 0.103 -6.176 1.00 57.69 349 GLY A CA 1
ATOM 2668 C C . GLY A 1 349 ? -5.037 -1.011 -5.175 1.00 57.69 349 GLY A C 1
ATOM 2669 O O . GLY A 1 349 ? -5.948 -1.633 -4.639 1.00 57.69 349 GLY A O 1
ATOM 2670 N N . ARG A 1 350 ? -3.747 -1.290 -4.958 1.00 64.06 350 ARG A N 1
ATOM 2671 C CA . ARG A 1 350 ? -3.246 -2.364 -4.077 1.00 64.06 350 ARG A CA 1
ATOM 2672 C C . ARG A 1 350 ? -2.186 -1.889 -3.077 1.00 64.06 350 ARG A C 1
ATOM 2674 O O . ARG A 1 350 ? -1.704 -2.678 -2.269 1.00 64.06 350 ARG A O 1
ATOM 2681 N N . ASP A 1 351 ? -1.800 -0.619 -3.140 1.00 71.75 351 ASP A N 1
ATOM 2682 C CA . ASP A 1 351 ? -0.707 -0.078 -2.344 1.00 71.75 351 ASP A CA 1
ATOM 2683 C C . ASP A 1 351 ? -1.200 0.332 -0.959 1.00 71.75 351 ASP A C 1
ATOM 2685 O O . ASP A 1 351 ? -2.178 1.068 -0.809 1.00 71.75 351 ASP A O 1
ATOM 2689 N N . ILE A 1 352 ? -0.452 -0.070 0.061 1.00 81.88 352 ILE A N 1
ATOM 2690 C CA . ILE A 1 352 ? -0.551 0.547 1.379 1.00 81.88 352 ILE A CA 1
ATOM 2691 C C . ILE A 1 352 ? 0.240 1.851 1.336 1.00 81.88 352 ILE A C 1
ATOM 2693 O O . ILE A 1 352 ? 1.385 1.895 0.882 1.00 81.88 352 ILE A O 1
ATOM 2697 N N . LEU A 1 353 ? -0.365 2.925 1.823 1.00 84.00 353 LEU A N 1
ATOM 2698 C CA . LEU A 1 353 ? 0.261 4.228 1.973 1.00 84.00 353 LEU A CA 1
ATOM 2699 C C . LEU A 1 353 ? 0.799 4.389 3.402 1.00 84.00 353 LEU A C 1
ATOM 2701 O O . LEU A 1 353 ? 0.224 3.835 4.340 1.00 84.00 353 LEU A O 1
ATOM 2705 N N . PRO A 1 354 ? 1.838 5.218 3.626 1.00 88.19 354 PRO A N 1
ATOM 2706 C CA . PRO A 1 354 ? 2.377 5.435 4.970 1.00 88.19 354 PRO A CA 1
ATOM 2707 C C . PRO A 1 354 ? 1.319 5.887 5.991 1.00 88.19 354 PRO A C 1
ATOM 2709 O O . PRO A 1 354 ? 1.369 5.498 7.155 1.00 88.19 354 PRO A O 1
ATOM 2712 N N . CYS A 1 355 ? 0.329 6.680 5.563 1.00 89.31 355 CYS A N 1
ATOM 2713 C CA . CYS A 1 355 ? -0.756 7.149 6.427 1.00 89.31 355 CYS A CA 1
ATOM 2714 C C . CYS A 1 355 ? -1.696 6.028 6.905 1.00 89.31 355 CYS A C 1
ATOM 2716 O O . CYS A 1 355 ? -2.356 6.187 7.929 1.00 89.31 355 CYS A O 1
ATOM 2718 N N . HIS A 1 356 ? -1.746 4.879 6.225 1.00 91.06 356 HIS A N 1
ATOM 2719 C CA . HIS A 1 356 ? -2.540 3.728 6.673 1.00 91.06 356 HIS A CA 1
ATOM 2720 C C . HIS A 1 356 ? -1.960 3.054 7.920 1.00 91.06 356 HIS A C 1
ATOM 2722 O O . HIS A 1 356 ? -2.668 2.325 8.607 1.00 91.06 356 HIS A O 1
ATOM 2728 N N . MET A 1 357 ? -0.697 3.335 8.253 1.00 94.12 357 MET A N 1
ATOM 2729 C CA . MET A 1 357 ? -0.039 2.833 9.462 1.00 94.12 357 MET A CA 1
ATOM 2730 C C . MET A 1 357 ? -0.335 3.668 10.708 1.00 94.12 357 MET A C 1
ATOM 2732 O O . MET A 1 357 ? 0.068 3.285 11.805 1.00 94.12 357 MET A O 1
ATOM 2736 N N . LEU A 1 358 ? -1.014 4.809 10.574 1.00 94.56 358 LEU A N 1
ATOM 2737 C CA . LEU A 1 358 ? -1.259 5.710 11.700 1.00 94.56 358 LEU A CA 1
ATOM 2738 C C . LEU A 1 358 ? -2.079 5.076 12.840 1.00 94.56 358 LEU A C 1
ATOM 2740 O O . LEU A 1 358 ? -1.681 5.262 13.987 1.00 94.56 358 LEU A O 1
ATOM 2744 N N . PRO A 1 359 ? -3.116 4.246 12.594 1.00 93.62 359 PRO A N 1
ATOM 2745 C CA . PRO A 1 359 ? -3.775 3.507 13.674 1.00 93.62 359 PRO A CA 1
ATOM 2746 C C . PRO A 1 359 ? -2.815 2.597 14.461 1.00 93.62 359 PRO A C 1
ATOM 2748 O O . PRO A 1 359 ? -2.894 2.515 15.686 1.00 93.62 359 PRO A O 1
ATOM 2751 N N . ALA A 1 360 ? -1.868 1.946 13.775 1.00 94.81 360 ALA A N 1
ATOM 2752 C CA . ALA A 1 360 ? -0.831 1.131 14.413 1.00 94.81 360 ALA A CA 1
ATOM 2753 C C . ALA A 1 360 ? 0.163 1.992 15.209 1.00 94.81 360 ALA A C 1
ATOM 2755 O O . ALA A 1 360 ? 0.584 1.619 16.306 1.00 94.81 360 ALA A O 1
ATOM 2756 N N . LEU A 1 361 ? 0.519 3.159 14.664 1.00 95.50 361 LEU A N 1
ATOM 2757 C CA . LEU A 1 361 ? 1.387 4.134 15.316 1.00 95.50 361 LEU A CA 1
ATOM 2758 C C . LEU A 1 361 ? 0.776 4.650 16.628 1.00 95.50 361 LEU A C 1
ATOM 2760 O O . LEU A 1 361 ? 1.464 4.698 17.645 1.00 95.50 361 LEU A O 1
ATOM 2764 N N . GLU A 1 362 ? -0.510 4.995 16.642 1.00 94.44 362 GLU A N 1
ATOM 2765 C CA . GLU A 1 362 ? -1.190 5.402 17.876 1.00 94.44 362 GLU A CA 1
ATOM 2766 C C . GLU A 1 362 ? -1.215 4.277 18.911 1.00 94.44 362 GLU A C 1
ATOM 2768 O O . GLU A 1 362 ? -0.960 4.511 20.096 1.00 94.44 362 GLU A O 1
ATOM 2773 N N . ALA A 1 363 ? -1.474 3.043 18.470 1.00 94.06 363 ALA A N 1
ATOM 2774 C CA . ALA A 1 363 ? -1.492 1.895 19.360 1.00 94.06 363 ALA A CA 1
ATOM 2775 C C . ALA A 1 363 ? -0.123 1.631 20.000 1.00 94.06 363 ALA A C 1
ATOM 2777 O O . ALA A 1 363 ? -0.064 1.385 21.206 1.00 94.06 363 ALA A O 1
ATOM 2778 N N . ILE A 1 364 ? 0.981 1.711 19.240 1.00 93.62 364 ILE A N 1
ATOM 2779 C CA . ILE A 1 364 ? 2.316 1.504 19.820 1.00 93.62 364 ILE A CA 1
ATOM 2780 C C . ILE A 1 364 ? 2.685 2.624 20.787 1.00 93.62 364 ILE A C 1
ATOM 2782 O O . ILE A 1 364 ? 3.177 2.330 21.871 1.00 93.62 364 ILE A O 1
ATOM 2786 N N . ILE A 1 365 ? 2.369 3.883 20.455 1.00 94.00 365 ILE A N 1
ATOM 2787 C CA . ILE A 1 365 ? 2.584 5.025 21.354 1.00 94.00 365 ILE A CA 1
ATOM 2788 C C . ILE A 1 365 ? 1.829 4.799 22.664 1.00 94.00 365 ILE A C 1
ATOM 2790 O O . ILE A 1 365 ? 2.387 5.023 23.735 1.00 94.00 365 ILE A O 1
ATOM 2794 N N . ARG A 1 366 ? 0.588 4.305 22.591 1.00 93.00 366 ARG A N 1
ATOM 2795 C CA . ARG A 1 366 ? -0.231 4.016 23.771 1.00 93.00 366 ARG A CA 1
ATOM 2796 C C . ARG A 1 366 ? 0.280 2.823 24.582 1.00 93.00 366 ARG A C 1
ATOM 2798 O O . ARG A 1 366 ? 0.205 2.872 25.804 1.00 93.00 366 ARG A O 1
ATOM 2805 N N . ILE A 1 367 ? 0.797 1.779 23.932 1.00 92.12 367 ILE A N 1
ATOM 2806 C CA . ILE A 1 367 ? 1.395 0.613 24.606 1.00 92.12 367 ILE A CA 1
ATOM 2807 C C . ILE A 1 367 ? 2.672 1.000 25.340 1.00 92.12 367 ILE A C 1
ATOM 2809 O O . ILE A 1 367 ? 2.845 0.648 26.503 1.00 92.12 367 ILE A O 1
ATOM 2813 N N . THR A 1 368 ? 3.581 1.686 24.651 1.00 90.12 368 THR A N 1
ATOM 2814 C CA . THR A 1 368 ? 4.905 1.976 25.204 1.00 90.12 368 THR A CA 1
ATOM 2815 C C . THR A 1 368 ? 4.892 3.219 26.085 1.00 90.12 368 THR A C 1
ATOM 2817 O O . THR A 1 368 ? 5.806 3.398 26.878 1.00 90.12 368 THR A O 1
ATOM 2820 N N . ASN A 1 369 ? 3.880 4.083 25.943 1.00 90.69 369 ASN A N 1
ATOM 2821 C CA . ASN A 1 369 ? 3.830 5.422 26.529 1.00 90.69 369 ASN A CA 1
ATOM 2822 C C . ASN A 1 369 ? 5.085 6.246 26.182 1.00 90.69 369 ASN A C 1
ATOM 2824 O O . ASN A 1 369 ? 5.673 6.920 27.026 1.00 90.69 369 ASN A O 1
ATOM 2828 N N . GLU A 1 370 ? 5.532 6.144 24.928 1.00 89.25 370 GLU A N 1
ATOM 2829 C CA . GLU A 1 370 ? 6.765 6.781 24.463 1.00 89.25 370 GLU A CA 1
ATOM 2830 C C . GLU A 1 370 ? 6.491 7.704 23.291 1.00 89.25 370 GLU A C 1
ATOM 2832 O O . GLU A 1 370 ? 5.813 7.350 22.327 1.00 89.25 370 GLU A O 1
ATOM 2837 N N . GLU A 1 371 ? 7.106 8.877 23.340 1.00 85.69 371 GLU A N 1
ATOM 2838 C CA . GLU A 1 371 ? 7.170 9.767 22.196 1.00 85.69 371 GLU A CA 1
ATOM 2839 C C . GLU A 1 371 ? 8.282 9.345 21.226 1.00 85.69 371 GLU A C 1
ATOM 2841 O O . GLU A 1 371 ? 9.247 8.679 21.601 1.00 85.69 371 GLU A O 1
ATOM 2846 N N . GLY A 1 372 ? 8.204 9.817 19.979 1.00 89.69 372 GLY A N 1
ATOM 2847 C CA . GLY A 1 372 ? 9.266 9.632 18.982 1.00 89.69 372 GLY A CA 1
ATOM 2848 C C . GLY A 1 372 ? 9.056 8.465 18.023 1.00 89.69 372 GLY A C 1
ATOM 2849 O O . GLY A 1 372 ? 9.840 8.323 17.080 1.00 89.69 372 GLY A O 1
ATOM 2850 N N . TRP A 1 373 ? 7.998 7.672 18.217 1.00 94.56 373 TRP A N 1
ATOM 2851 C CA . TRP A 1 373 ? 7.527 6.728 17.211 1.00 94.56 373 TRP A CA 1
ATOM 2852 C C . TRP A 1 373 ? 7.075 7.463 15.945 1.00 94.56 373 TRP A C 1
ATOM 2854 O O . TRP A 1 373 ? 6.359 8.462 16.004 1.00 94.56 373 TRP A O 1
ATOM 2864 N N . THR A 1 374 ? 7.501 6.957 14.792 1.00 94.06 374 THR A N 1
ATOM 2865 C CA . THR A 1 374 ? 7.132 7.446 13.457 1.00 94.06 374 THR A CA 1
ATOM 2866 C C . THR A 1 374 ? 6.996 6.267 12.497 1.00 94.06 374 THR A C 1
ATOM 2868 O O . THR A 1 374 ? 7.563 5.203 12.752 1.00 94.06 374 THR A O 1
ATOM 2871 N N . VAL A 1 375 ? 6.262 6.449 11.399 1.00 92.31 375 VAL A N 1
ATOM 2872 C CA . VAL A 1 375 ? 6.259 5.494 10.280 1.00 92.31 375 VAL A CA 1
ATOM 2873 C C . VAL A 1 375 ? 7.571 5.662 9.508 1.00 92.31 375 VAL A C 1
ATOM 2875 O O . VAL A 1 375 ? 7.976 6.792 9.218 1.00 92.31 375 VAL A O 1
ATOM 2878 N N . GLY A 1 376 ? 8.267 4.557 9.257 1.00 81.25 376 GLY A N 1
ATOM 2879 C CA . GLY A 1 376 ? 9.577 4.502 8.610 1.00 81.25 376 GLY A CA 1
ATOM 2880 C C . GLY A 1 376 ? 9.566 3.842 7.246 1.00 81.25 376 GLY A C 1
ATOM 2881 O O . GLY A 1 376 ? 8.584 3.129 6.931 1.00 81.25 376 GLY A O 1
#

InterPro domains:
  IPR008757 Peptidase M6-like, domain [PF05547] (287-317)

Foldseek 3Di:
DFKDAQDADLLNFFTWIWDDDPPPLEIETEAEAAEAEDEDVVAVDGDDPVLVVVVQVLLQVLQQVQPWPQWWKWQPVDVVIRIHTYGYGYHYDNDDDQRYWYFYFYFHDDPDDPPDPGDRPGQRFRQHGDDDDPLRHNTPRPPPPDPDDPPPVLVVLLVLLVVLQVVLVVLCVVLVQQWADFDPQLAADPSNLVSLLVSLVSNVPPDPFGDLFEKEKEKEWEPPQPPLLVSSQSNSVNSQVSNVVSPRPRHYYYYYDHDHDPPDHGDITIGMHTDPCVSVVCPPCVRSLVSSLVVLSNLLDLQQAADQDDPPDPRSSNSSLVSLVVLCVVQVHDRPPHRDQGLDSNHSHRHPDLSSCSSVQVVVCVRVVDPRIHID

pLDDT: mean 70.87, std 19.93, range [23.39, 95.5]

Radius of gyration: 24.32 Å; chains: 1; bounding box: 64×48×67 Å

Secondary structure (DSSP, 8-state):
-EEEEEE--TTS---EEEEEETTTTEEEEEEEEEEEEE-BGGGTB---HHHHHHHHHHHHHHHHHHHTTS-EEEETTSSS--EEEEEEEEEE-SS--TTSEEEEEE----SS-TT----------B---SSS-TTS-S-B----S-SS-HHHHTHHHHHHHHHHHHHHHHTTGGGT-SSEEPPTTS---HHHHHHHHHHHHHHHTS-TTS--PPEEEEEEEETT-THHHHHHHHHHHHHHHHHHHTT--S-EEEEEEEES--SSTT-EEEEEEE-GGGTTHHHHTHHHHHHHHHHHHHTT--TTS-S---TT--SHHHHHHHHHHHHHHHTTPPPP-TTS--SBTTTTS-BPPGGGGHHHHHHHHHHHT-S-EEE-